Protein AF-E9S919-F1 (afdb_monomer)

Sequence (681 aa):
MNRKIIAFTAALVCLLSACGSIDKSAERAERSVGTQVNSEKSAFGDEQIKNMNSIAKTAYNSVMCYFADSEENGILPEQIFADGMLGGLNKPEGLKLGEDRQYSIYGEAQINTDLTAVGCGEVTVYVGRLTDRDVFVQVRDDNGCIGQYPSPITAEDEKNVVWTEYLVSDEGKADEVNTAAKDAYMAMDMIRENCELNGELDKLDSFFPKARAEGGFKIADGADAVGDKLLTEVLADLPDAEVYMGYFTDDGEEMPFIQVRGKYGLIGQYPDNIQANDSAEWTKFRPFDVQNAPEVGLDDLNEAAKKAFNMTADLLFDNETQGIPFNECFESGAFGVLNTADGLPIAFGGSHENEFERIVNRELARYFDGALTVYVGRIDDEDFFVQVRDEKSGLIGQYPAKATEAQASEVKWTEFFEFESEPANFDLKSLNSIAWTAYNSAAEYIADMECENGTDMITTVTGGGFPQAYSAEGLTVSRRASAEKGDKLINEELKWNYEGVIVHVDIDTAGELTVSAENPDGRVVGYYPVRSQSSQSAYESDALAALKKKISNLKTLNGEAKTAYNAVAEFLAEKEAEGTPIEECFESGIFGALNTADGLLIDPDAAYDKEGEKRVNEYMSSYGVDVTRRVYVGYLGGYDFFVQVRDDESGLIGQYPSAETEWWQASDVKWTEFHESEPEK

Solvent-accessible surface area (backbone atoms only — not comparable to full-atom values): 38666 Å² total; per-residue (Å²): 139,85,87,89,88,82,78,89,82,75,87,84,73,88,86,81,88,86,89,84,90,86,86,84,90,82,86,89,77,93,76,90,80,82,83,90,87,80,99,76,80,74,86,72,54,66,67,56,35,51,50,30,19,53,50,8,42,52,44,39,53,41,51,52,51,47,42,54,58,33,42,79,71,74,42,51,67,58,52,40,62,74,72,46,54,46,61,47,26,64,39,93,84,28,30,80,38,45,96,92,65,88,60,95,41,69,52,51,39,50,32,41,50,57,42,46,73,74,67,50,67,64,32,32,34,30,48,47,75,76,54,83,88,43,65,34,19,38,26,31,41,91,86,69,54,61,7,21,20,87,55,61,53,49,79,81,46,61,86,73,64,49,91,90,53,88,66,69,51,74,67,57,55,15,51,56,24,27,52,48,7,43,54,44,38,51,59,49,47,56,52,46,51,54,22,52,79,69,74,38,56,91,48,52,64,70,28,28,60,51,28,54,36,97,86,27,36,48,39,70,73,61,58,90,40,68,45,36,34,48,45,36,61,75,38,53,93,42,45,74,20,31,34,33,50,49,72,46,75,46,100,84,44,82,41,75,34,26,36,21,30,37,85,85,66,35,35,6,28,22,88,30,71,60,70,27,31,86,82,59,55,87,98,52,89,66,80,72,53,68,92,65,39,54,76,68,54,63,67,59,26,26,51,52,8,42,56,50,38,52,55,50,49,52,53,49,50,57,36,43,78,71,71,44,53,75,65,48,42,75,70,71,47,67,53,52,50,26,60,38,94,80,25,35,72,39,40,82,75,61,87,52,95,48,68,57,55,38,49,53,27,56,58,47,44,73,76,48,80,36,40,34,31,34,32,49,46,67,73,57,90,87,45,66,36,19,36,21,33,31,73,79,76,64,49,52,12,22,20,74,42,62,67,51,86,91,44,36,85,74,56,48,90,93,50,89,56,85,60,86,75,71,79,52,82,65,54,58,68,55,21,25,51,50,6,40,53,39,40,51,34,42,50,49,44,37,51,50,39,33,73,76,70,68,38,53,63,68,56,34,53,78,68,57,36,23,68,38,18,57,37,96,81,26,30,64,23,34,83,83,59,89,57,55,70,33,32,28,49,32,27,69,77,35,23,72,86,43,40,44,30,28,31,33,46,47,68,47,97,90,71,46,78,36,18,33,20,24,31,73,83,68,79,46,69,11,40,19,72,76,69,81,93,80,82,84,85,88,89,67,57,72,66,56,53,50,46,52,53,51,41,52,52,41,53,52,26,28,52,51,7,43,53,44,37,50,39,50,50,54,50,46,54,53,37,42,75,72,71,42,53,58,61,55,46,69,72,72,50,37,35,50,47,26,63,39,97,79,26,32,69,34,47,85,86,62,86,58,93,34,67,47,45,34,48,34,34,55,52,42,42,75,72,68,55,59,66,62,30,27,36,32,46,49,80,74,56,82,92,45,61,39,18,34,22,32,37,73,87,80,70,48,50,13,44,18,76,60,53,79,85,56,89,74,60,52,84,74,61,48,89,95,55,90,63,78,55,81,80,88,128

Mean predicted aligned error: 21.14 Å

Radius of gyration: 33.37 Å; Cα contacts (8 Å, |Δi|>4): 1097; chains: 1; bounding box: 93×67×76 Å

Structure (mmCIF, N/CA/C/O backbone):
data_AF-E9S919-F1
#
_entry.id   AF-E9S919-F1
#
loop_
_atom_site.group_PDB
_atom_site.id
_atom_site.type_symbol
_atom_site.label_atom_id
_atom_site.label_alt_id
_atom_site.label_comp_id
_atom_site.label_asym_id
_atom_site.label_entity_id
_atom_site.label_seq_id
_atom_site.pdbx_PDB_ins_code
_atom_site.Cartn_x
_atom_site.Cartn_y
_atom_site.Cartn_z
_atom_site.occupancy
_atom_site.B_iso_or_equiv
_atom_site.auth_seq_id
_atom_site.auth_comp_id
_atom_site.auth_asym_id
_atom_site.auth_atom_id
_atom_site.pdbx_PDB_model_num
ATOM 1 N N . MET A 1 1 ? 10.321 45.499 -3.579 1.00 32.25 1 MET A N 1
ATOM 2 C CA . MET A 1 1 ? 10.989 44.193 -3.430 1.00 32.25 1 MET A CA 1
ATOM 3 C C . MET A 1 1 ? 10.082 43.341 -2.536 1.00 32.25 1 MET A C 1
ATOM 5 O O . MET A 1 1 ? 10.353 43.255 -1.357 1.00 32.25 1 MET A O 1
ATOM 9 N N . ASN A 1 2 ? 8.859 42.906 -2.858 1.00 29.38 2 ASN A N 1
ATOM 10 C CA . ASN A 1 2 ? 8.026 42.590 -4.036 1.00 29.38 2 ASN A CA 1
ATOM 11 C C . ASN A 1 2 ? 8.283 41.273 -4.792 1.00 29.38 2 ASN A C 1
ATOM 13 O O . ASN A 1 2 ? 9.256 41.177 -5.530 1.00 29.38 2 ASN A O 1
ATOM 17 N N . ARG A 1 3 ? 7.253 40.404 -4.686 1.00 24.80 3 ARG A N 1
ATOM 18 C CA . ARG A 1 3 ? 6.830 39.262 -5.525 1.00 24.80 3 ARG A CA 1
ATOM 19 C C . ARG A 1 3 ? 7.511 37.902 -5.310 1.00 24.80 3 ARG A C 1
ATOM 21 O O . ARG A 1 3 ? 8.216 37.461 -6.201 1.00 24.80 3 ARG A O 1
ATOM 28 N N . LYS A 1 4 ? 7.207 37.218 -4.192 1.00 28.45 4 LYS A N 1
ATOM 29 C CA . LYS A 1 4 ? 7.147 35.731 -4.093 1.00 28.45 4 LYS A CA 1
ATOM 30 C C . LYS A 1 4 ? 6.152 35.187 -3.030 1.00 28.45 4 LYS A C 1
ATOM 32 O O . LYS A 1 4 ? 6.210 34.016 -2.700 1.00 28.45 4 LYS A O 1
ATOM 37 N N . ILE A 1 5 ? 5.219 36.002 -2.513 1.00 32.59 5 ILE A N 1
ATOM 38 C CA . ILE A 1 5 ? 4.238 35.595 -1.467 1.00 32.59 5 ILE A CA 1
ATOM 39 C C . ILE A 1 5 ? 2.790 35.511 -2.013 1.00 32.59 5 ILE A C 1
ATOM 41 O O . ILE A 1 5 ? 1.824 35.441 -1.273 1.00 32.59 5 ILE A O 1
ATOM 45 N N . ILE A 1 6 ? 2.590 35.493 -3.333 1.00 31.50 6 ILE A N 1
ATOM 46 C CA . ILE A 1 6 ? 1.243 35.379 -3.922 1.00 31.50 6 ILE A CA 1
ATOM 47 C C . ILE A 1 6 ? 1.285 34.293 -4.993 1.00 31.50 6 ILE A C 1
ATOM 49 O O . ILE A 1 6 ? 1.554 34.590 -6.151 1.00 31.50 6 ILE A O 1
ATOM 53 N N . ALA A 1 7 ? 1.097 33.040 -4.579 1.00 27.33 7 ALA A N 1
ATOM 54 C CA . ALA A 1 7 ? 0.751 31.940 -5.487 1.00 27.33 7 ALA A CA 1
ATOM 55 C C . ALA A 1 7 ? 0.038 30.763 -4.791 1.00 27.33 7 ALA A C 1
ATOM 57 O O . ALA A 1 7 ? -0.639 30.014 -5.476 1.00 27.33 7 ALA A O 1
ATOM 58 N N . PHE A 1 8 ? 0.091 30.628 -3.457 1.00 29.23 8 PHE A N 1
ATOM 59 C CA . PHE A 1 8 ? -0.558 29.501 -2.759 1.00 29.23 8 PHE A CA 1
ATOM 60 C C . PHE A 1 8 ? -1.831 29.854 -1.965 1.00 29.23 8 PHE A C 1
ATOM 62 O O . PHE A 1 8 ? -2.433 28.989 -1.347 1.00 29.23 8 PHE A O 1
ATOM 69 N N . THR A 1 9 ? -2.293 31.110 -2.000 1.00 30.34 9 THR A N 1
ATOM 70 C CA . THR A 1 9 ? -3.477 31.572 -1.232 1.00 30.34 9 THR A CA 1
ATOM 71 C C . THR A 1 9 ? -4.651 32.007 -2.125 1.00 30.34 9 THR A C 1
ATOM 73 O O . THR A 1 9 ? -5.621 32.575 -1.639 1.00 30.34 9 THR A O 1
ATOM 76 N N . ALA A 1 10 ? -4.589 31.762 -3.440 1.00 27.12 10 ALA A N 1
ATOM 77 C CA . ALA A 1 10 ? -5.592 32.245 -4.400 1.00 27.12 10 ALA A CA 1
ATOM 78 C C . ALA A 1 10 ? -6.551 31.166 -4.949 1.00 27.12 10 ALA A C 1
ATOM 80 O O . ALA A 1 10 ? -7.430 31.510 -5.731 1.00 27.12 10 ALA A O 1
ATOM 81 N N . ALA A 1 11 ? -6.443 29.902 -4.523 1.00 28.56 11 ALA A N 1
ATOM 82 C CA . ALA A 1 11 ? -7.328 28.826 -4.995 1.00 28.56 11 ALA A CA 1
ATOM 83 C C . ALA A 1 11 ? -8.513 28.499 -4.057 1.00 28.56 11 ALA A C 1
ATOM 85 O O . ALA A 1 11 ? -9.338 27.671 -4.412 1.00 28.56 11 ALA A O 1
ATOM 86 N N . LEU A 1 12 ? -8.658 29.163 -2.898 1.00 28.41 12 LEU A N 1
ATOM 87 C CA . LEU A 1 12 ? -9.675 28.789 -1.892 1.00 28.41 12 LEU A CA 1
ATOM 88 C C . LEU A 1 12 ? -10.712 29.885 -1.547 1.00 28.41 12 LEU A C 1
ATOM 90 O O . LEU A 1 12 ? -11.371 29.796 -0.517 1.00 28.41 12 LEU A O 1
ATOM 94 N N . VAL A 1 13 ? -10.871 30.948 -2.357 1.00 29.19 13 VAL A N 1
ATOM 95 C CA . VAL A 1 13 ? -11.795 32.072 -2.024 1.00 29.19 13 VAL A CA 1
ATOM 96 C C . VAL A 1 13 ? -12.738 32.517 -3.166 1.00 29.19 13 VAL A C 1
ATOM 98 O O . VAL A 1 13 ? -13.540 33.425 -2.976 1.00 29.19 13 VAL A O 1
ATOM 101 N N . CYS A 1 14 ? -12.776 31.860 -4.330 1.00 26.14 14 CYS A N 1
ATOM 102 C CA . CYS A 1 14 ? -13.616 32.320 -5.458 1.00 26.14 14 CYS A CA 1
ATOM 103 C C . CYS A 1 14 ? -14.833 31.447 -5.804 1.00 26.14 14 CYS A C 1
ATOM 105 O O . CYS A 1 14 ? -15.176 31.340 -6.976 1.00 26.14 14 CYS A O 1
ATOM 107 N N . LEU A 1 15 ? -15.551 30.895 -4.819 1.00 26.11 15 LEU A N 1
ATOM 108 C CA . LEU A 1 15 ? -16.846 30.248 -5.097 1.00 26.11 15 LEU A CA 1
ATOM 109 C C . LEU A 1 15 ? -17.921 30.470 -4.026 1.00 26.11 15 LEU A C 1
ATOM 111 O O . LEU A 1 15 ? -18.706 29.584 -3.733 1.00 26.11 15 LEU A O 1
ATOM 115 N N . LEU A 1 16 ? -18.026 31.686 -3.480 1.00 26.91 16 LEU A N 1
ATOM 116 C CA . LEU A 1 16 ? -19.248 32.135 -2.801 1.00 26.91 16 LEU A CA 1
ATOM 117 C C . LEU A 1 16 ? -19.462 33.636 -3.017 1.00 26.91 16 LEU A C 1
ATOM 119 O O . LEU A 1 16 ? -18.901 34.453 -2.293 1.00 26.91 16 LEU A O 1
ATOM 123 N N . SER A 1 17 ? -20.273 34.001 -4.017 1.00 27.11 17 SER A N 1
ATOM 124 C CA . SER A 1 17 ? -21.433 34.911 -3.890 1.00 27.11 17 SER A CA 1
ATOM 125 C C . SER A 1 17 ? -21.873 35.501 -5.240 1.00 27.11 17 SER A C 1
ATOM 127 O O . SER A 1 17 ? -21.322 36.478 -5.737 1.00 27.11 17 SER A O 1
ATOM 129 N N . ALA A 1 18 ? -22.974 34.973 -5.780 1.00 24.98 18 ALA A N 1
ATOM 130 C CA . ALA A 1 18 ? -23.886 35.734 -6.630 1.00 24.98 18 ALA A CA 1
ATOM 131 C C . ALA A 1 18 ? -25.310 35.523 -6.105 1.00 24.98 18 ALA A C 1
ATOM 133 O O . ALA A 1 18 ? -25.942 34.490 -6.301 1.00 24.98 18 ALA A O 1
ATOM 134 N N . CYS A 1 19 ? -25.768 36.519 -5.354 1.00 25.59 19 CYS A N 1
ATOM 135 C CA . CYS A 1 19 ? -27.084 36.597 -4.743 1.00 25.59 19 CYS A CA 1
ATOM 136 C C . CYS A 1 19 ? -28.110 37.069 -5.789 1.00 25.59 19 CYS A C 1
ATOM 138 O O . CYS A 1 19 ? -27.859 38.046 -6.496 1.00 25.59 19 CYS A O 1
ATOM 140 N N . GLY A 1 20 ? -29.279 36.430 -5.845 1.00 23.73 20 GLY A N 1
ATOM 141 C CA . GLY A 1 20 ? -30.422 36.862 -6.652 1.00 23.73 20 GLY A CA 1
ATOM 142 C C . GLY A 1 20 ? -31.738 36.482 -5.980 1.00 23.73 20 GLY A C 1
ATOM 143 O O . GLY A 1 20 ? -32.205 35.356 -6.094 1.00 23.73 20 GLY A O 1
ATOM 144 N N . SER A 1 21 ? -32.307 37.433 -5.247 1.00 27.05 21 SER A N 1
ATOM 145 C CA . SER A 1 21 ? -33.544 37.352 -4.471 1.00 27.05 21 SER A CA 1
ATOM 146 C C . SER A 1 21 ? -34.815 37.340 -5.328 1.00 27.05 21 SER A C 1
ATOM 148 O O . SER A 1 21 ? -34.917 38.111 -6.279 1.00 27.05 21 SER A O 1
ATOM 150 N N . ILE A 1 22 ? -35.843 36.588 -4.905 1.00 25.11 22 ILE A N 1
ATOM 151 C CA . ILE A 1 22 ? -37.257 36.958 -5.100 1.00 25.11 22 ILE A CA 1
ATOM 152 C C . ILE A 1 22 ? -38.041 36.661 -3.815 1.00 25.11 22 ILE A C 1
ATOM 154 O O . ILE A 1 22 ? -37.924 35.608 -3.199 1.00 25.11 22 ILE A O 1
ATOM 158 N N . ASP A 1 23 ? -38.821 37.663 -3.435 1.00 25.98 23 ASP A N 1
ATOM 159 C CA . ASP A 1 23 ? -39.594 37.835 -2.214 1.00 25.98 23 ASP A CA 1
ATOM 160 C C . ASP A 1 23 ? -41.090 37.519 -2.463 1.00 25.98 23 ASP A C 1
ATOM 162 O O . ASP A 1 23 ? -41.551 37.599 -3.604 1.00 25.98 23 ASP A O 1
ATOM 166 N N . LYS A 1 24 ? -41.840 37.312 -1.365 1.00 26.53 24 LYS A N 1
ATOM 167 C CA . LYS A 1 24 ? -43.320 37.370 -1.192 1.00 26.53 24 LYS A CA 1
ATOM 168 C C . LYS A 1 24 ? -44.194 36.097 -1.267 1.00 26.53 24 LYS A C 1
ATOM 170 O O . LYS A 1 24 ? -44.743 35.734 -2.298 1.00 26.53 24 LYS A O 1
ATOM 175 N N . SER A 1 25 ? -44.479 35.586 -0.061 1.00 28.11 25 SER A N 1
ATOM 176 C CA . SER A 1 25 ? -45.793 35.549 0.635 1.00 28.11 25 SER A CA 1
ATOM 177 C C . SER A 1 25 ? -47.041 34.901 -0.002 1.00 28.11 25 SER A C 1
ATOM 179 O O . SER A 1 25 ? -47.592 35.446 -0.955 1.00 28.11 25 SER A O 1
ATOM 181 N N . ALA A 1 26 ? -47.613 33.911 0.707 1.00 25.41 26 ALA A N 1
ATOM 182 C CA . ALA A 1 26 ? -49.053 33.773 1.033 1.00 25.41 26 ALA A CA 1
ATOM 183 C C . ALA A 1 26 ? -49.247 32.648 2.085 1.00 25.41 26 ALA A C 1
ATOM 185 O O . ALA A 1 26 ? -48.980 31.486 1.816 1.00 25.41 26 ALA A O 1
ATOM 186 N N . GLU A 1 27 ? -49.406 32.974 3.369 1.00 26.36 27 GLU A N 1
ATOM 187 C CA . GLU A 1 27 ? -50.672 32.951 4.132 1.00 26.36 27 GLU A CA 1
ATOM 188 C C . GLU A 1 27 ? -51.475 31.621 4.141 1.00 26.36 27 GLU A C 1
ATOM 190 O O . GLU A 1 27 ? -52.153 31.273 3.181 1.00 26.36 27 GLU A O 1
ATOM 195 N N . ARG A 1 28 ? -51.549 31.039 5.355 1.00 24.19 28 ARG A N 1
ATOM 196 C CA . ARG A 1 28 ? -52.762 30.504 6.017 1.00 24.19 28 ARG A CA 1
ATOM 197 C C . ARG A 1 28 ? -53.238 29.079 5.667 1.00 24.19 28 ARG A C 1
ATOM 199 O O . ARG A 1 28 ? -53.935 28.867 4.686 1.00 24.19 28 ARG A O 1
ATOM 206 N N . ALA A 1 29 ? -53.081 28.155 6.620 1.00 23.14 29 ALA A N 1
ATOM 207 C CA . ALA A 1 29 ? -54.193 27.728 7.484 1.00 23.14 29 ALA A CA 1
ATOM 208 C C . ALA A 1 29 ? -53.730 26.702 8.532 1.00 23.14 29 ALA A C 1
ATOM 210 O O . ALA A 1 29 ? -53.277 25.608 8.211 1.00 23.14 29 ALA A O 1
ATOM 211 N N . GLU A 1 30 ? -53.919 27.068 9.797 1.00 28.75 30 GLU A N 1
ATOM 212 C CA . GLU A 1 30 ? -53.966 26.160 10.936 1.00 28.75 30 GLU A CA 1
ATOM 213 C C . GLU A 1 30 ? -54.929 24.996 10.663 1.00 28.75 30 GLU A C 1
ATOM 215 O O . GLU A 1 30 ? -56.085 25.214 10.290 1.00 28.75 30 GLU A O 1
ATOM 220 N N . ARG A 1 31 ? -54.496 23.769 10.957 1.00 24.72 31 ARG A N 1
ATOM 221 C CA . ARG A 1 31 ? -55.388 22.739 11.493 1.00 24.72 31 ARG A CA 1
ATOM 222 C C . ARG A 1 31 ? -54.615 21.825 12.426 1.00 24.72 31 ARG A C 1
ATOM 224 O O . ARG A 1 31 ? -53.839 20.972 12.017 1.00 24.72 31 ARG A O 1
ATOM 231 N N . SER A 1 32 ? -54.883 22.046 13.703 1.00 27.33 32 SER A N 1
ATOM 232 C CA . SER A 1 32 ? -54.710 21.083 14.770 1.00 27.33 32 SER A CA 1
ATOM 233 C C . SER A 1 32 ? -55.367 19.749 14.409 1.00 27.33 32 SER A C 1
ATOM 235 O O . SER A 1 32 ? -56.572 19.679 14.174 1.00 27.33 32 SER A O 1
ATOM 237 N N . VAL A 1 33 ? -54.584 18.678 14.460 1.00 27.00 33 VAL A N 1
ATOM 238 C CA . VAL A 1 33 ? -55.065 17.370 14.905 1.00 27.00 33 VAL A CA 1
ATOM 239 C C . VAL A 1 33 ? -54.009 16.846 15.862 1.00 27.00 33 VAL A C 1
ATOM 241 O O . VAL A 1 33 ? -53.010 16.260 15.467 1.00 27.00 33 VAL A O 1
ATOM 244 N N . GLY A 1 34 ? -54.210 17.135 17.142 1.00 24.28 34 GLY A N 1
ATOM 245 C CA . GLY A 1 34 ? -53.628 16.297 18.170 1.00 24.28 34 GLY A CA 1
ATOM 246 C C . GLY A 1 34 ? -54.418 14.995 18.278 1.00 24.28 34 GLY A C 1
ATOM 247 O O . GLY A 1 34 ? -55.614 14.962 17.972 1.00 24.28 34 GLY A O 1
ATOM 248 N N . THR A 1 35 ? -53.758 14.020 18.899 1.00 25.91 35 THR A N 1
ATOM 249 C CA . THR A 1 35 ? -54.310 12.908 19.696 1.00 25.91 35 THR A CA 1
ATOM 250 C C . THR A 1 35 ? -54.256 11.513 19.056 1.00 25.91 35 THR A C 1
ATOM 252 O O . THR A 1 35 ? -55.115 11.150 18.265 1.00 25.91 35 THR A O 1
ATOM 255 N N . GLN A 1 36 ? -53.300 10.736 19.591 1.00 28.59 36 GLN A N 1
ATOM 256 C CA . GLN A 1 36 ? -53.339 9.302 19.930 1.00 28.59 36 GLN A CA 1
ATOM 257 C C . GLN A 1 36 ? -53.347 8.229 18.834 1.00 28.59 36 GLN A C 1
A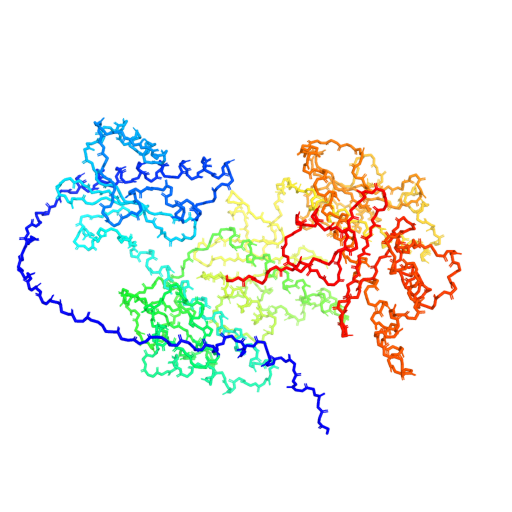TOM 259 O O . GLN A 1 36 ? -53.986 8.387 17.803 1.00 28.59 36 GLN A O 1
ATOM 264 N N . VAL A 1 37 ? -52.712 7.103 19.227 1.00 27.28 37 VAL A N 1
ATOM 265 C CA . VAL A 1 37 ? -52.713 5.700 18.732 1.00 27.28 37 VAL A CA 1
ATOM 266 C C . VAL A 1 37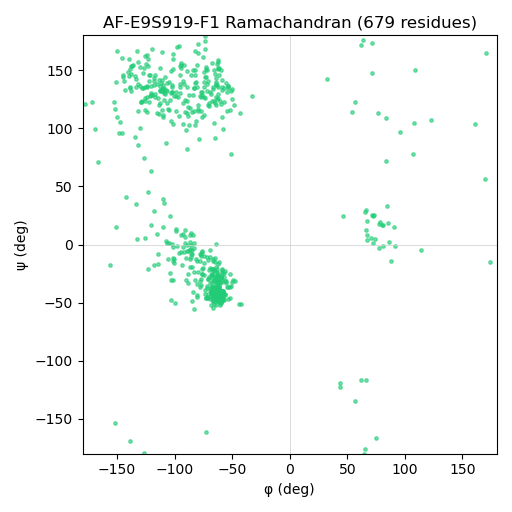 ? -51.253 5.326 18.386 1.00 27.28 37 VAL A C 1
ATOM 268 O O . VAL A 1 37 ? -50.711 5.865 17.437 1.00 27.28 37 VAL A O 1
ATOM 271 N N . ASN A 1 38 ? -50.487 4.499 19.113 1.00 31.91 38 ASN A N 1
ATOM 272 C CA . ASN A 1 38 ? -50.796 3.485 20.123 1.00 31.91 38 ASN A CA 1
ATOM 273 C C . ASN A 1 38 ? -49.638 3.297 21.121 1.00 31.91 38 ASN A C 1
ATOM 275 O 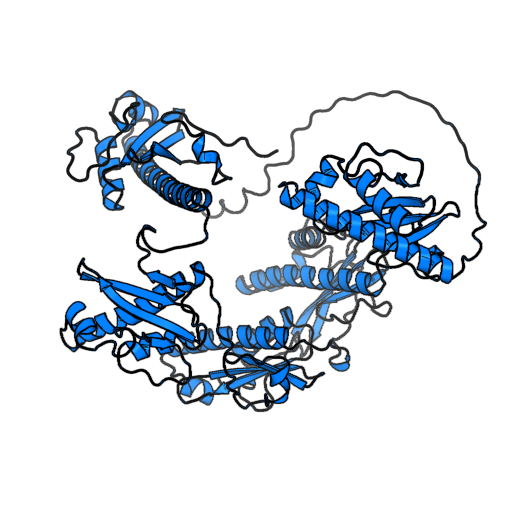O . ASN A 1 38 ? -48.539 2.890 20.753 1.00 31.91 38 ASN A O 1
ATOM 279 N N . SER A 1 39 ? -49.936 3.490 22.404 1.00 33.81 39 SER A N 1
ATOM 280 C CA . SER A 1 39 ? -49.239 2.851 23.518 1.00 33.81 39 SER A CA 1
ATOM 281 C C . SER A 1 39 ? -49.936 1.520 23.807 1.00 33.81 39 SER A C 1
ATOM 283 O O . SER A 1 39 ? -50.810 1.467 24.662 1.00 33.81 39 SER A O 1
ATOM 285 N N . GLU A 1 40 ? -49.609 0.480 23.046 1.00 36.66 40 GLU A N 1
ATOM 286 C CA . GLU A 1 40 ? -49.966 -0.920 23.324 1.00 36.66 40 GLU A CA 1
ATOM 287 C C . GLU A 1 40 ? -49.108 -1.806 22.398 1.00 36.66 40 GLU A C 1
ATOM 289 O O . GLU A 1 40 ? -49.581 -2.347 21.406 1.00 36.66 40 GLU A O 1
ATOM 294 N N . LYS A 1 41 ? -47.797 -1.900 22.665 1.00 43.09 41 LYS A N 1
ATOM 295 C CA . LYS A 1 41 ? -46.956 -2.958 22.084 1.00 43.09 41 LYS A CA 1
ATOM 296 C C . LYS A 1 41 ? -46.760 -4.025 23.152 1.00 43.09 41 LYS A C 1
ATOM 298 O O . LYS A 1 41 ? -46.035 -3.823 24.126 1.00 43.09 41 LYS A O 1
ATOM 303 N N . SER A 1 42 ? -47.485 -5.131 23.000 1.00 40.25 42 SER A N 1
ATOM 304 C CA . SER A 1 42 ? -47.151 -6.393 23.653 1.00 40.25 42 SER A CA 1
ATOM 305 C C . SER A 1 42 ? -45.703 -6.738 23.319 1.00 40.25 42 SER A C 1
ATOM 307 O O . SER A 1 42 ? -45.329 -6.618 22.158 1.00 40.25 42 SER A O 1
ATOM 309 N N . ALA A 1 43 ? -44.910 -7.160 24.305 1.00 50.84 43 ALA A N 1
ATOM 310 C CA . ALA A 1 43 ? -43.605 -7.756 24.039 1.00 50.84 43 ALA A CA 1
ATOM 311 C C . ALA A 1 43 ? -43.806 -8.923 23.060 1.00 50.84 43 ALA A C 1
ATOM 313 O O . ALA A 1 43 ? -44.535 -9.868 23.382 1.00 50.84 43 ALA A O 1
ATOM 314 N N . PHE A 1 44 ? -43.260 -8.809 21.852 1.00 62.66 44 PHE A N 1
ATOM 315 C CA . PHE A 1 44 ? -43.319 -9.884 20.874 1.00 62.66 44 PHE A CA 1
ATOM 316 C C . PHE A 1 44 ? -42.360 -10.995 21.317 1.00 62.66 44 PHE A C 1
ATOM 318 O O . PHE A 1 44 ? -41.407 -10.760 22.058 1.00 62.66 44 PHE A O 1
ATOM 325 N N . GLY A 1 45 ? -42.653 -12.243 20.954 1.00 70.44 45 GLY A N 1
ATOM 326 C CA . GLY A 1 45 ? -41.798 -13.362 21.351 1.00 70.44 45 GLY A CA 1
ATOM 327 C C . GLY A 1 45 ? -40.487 -13.365 20.562 1.00 70.44 45 GLY A C 1
ATOM 328 O O . GLY A 1 45 ? -40.507 -13.108 19.361 1.00 70.44 45 GLY A O 1
ATOM 329 N N . ASP A 1 46 ? -39.376 -13.750 21.198 1.00 78.94 46 ASP A N 1
ATOM 330 C CA . ASP A 1 46 ? -38.052 -13.919 20.565 1.00 78.94 46 ASP A CA 1
ATOM 331 C C . ASP A 1 46 ? -38.098 -14.719 19.250 1.00 78.94 46 ASP A C 1
ATOM 333 O O . ASP A 1 46 ? -37.302 -14.507 18.338 1.00 78.94 46 ASP A O 1
ATOM 337 N N . GLU A 1 47 ? -39.033 -15.665 19.149 1.00 83.44 47 GLU A N 1
ATOM 338 C CA . GLU A 1 47 ? -39.254 -16.493 17.963 1.00 83.44 47 GLU A CA 1
ATOM 339 C C . GLU A 1 47 ? -39.783 -15.682 16.768 1.00 83.44 47 GLU A C 1
ATOM 341 O O . GLU A 1 47 ? -39.358 -15.907 15.635 1.00 83.44 47 GLU A O 1
ATOM 346 N N . GLN A 1 48 ? -40.642 -14.689 17.013 1.00 85.62 48 GLN A N 1
ATOM 347 C CA . GLN A 1 48 ? -41.181 -13.811 15.975 1.00 85.62 48 GLN A CA 1
ATOM 348 C C . GLN A 1 48 ? -40.105 -12.859 15.442 1.00 85.62 48 GLN A C 1
ATOM 350 O O . GLN A 1 48 ? -39.965 -12.726 14.230 1.00 85.62 48 GLN A O 1
ATOM 355 N N . ILE A 1 49 ? -39.284 -12.277 16.321 1.00 85.38 49 ILE A N 1
ATOM 356 C CA . ILE A 1 49 ? -38.170 -11.398 15.926 1.00 85.38 49 ILE A CA 1
ATOM 357 C C . ILE A 1 49 ? -37.120 -12.174 15.118 1.00 85.38 49 ILE A C 1
ATOM 359 O O . ILE A 1 49 ? -36.685 -11.723 14.058 1.00 85.38 49 ILE A O 1
ATOM 363 N N . LYS A 1 50 ? -36.760 -13.390 15.554 1.00 86.19 50 LYS A N 1
ATOM 364 C CA . LYS A 1 50 ? -35.861 -14.276 14.792 1.00 86.19 50 LYS A CA 1
ATOM 365 C C . LYS A 1 50 ? -36.402 -14.583 13.400 1.00 86.19 50 LYS A C 1
ATOM 367 O O . LYS A 1 50 ? -35.645 -14.537 12.430 1.00 86.19 50 LYS A O 1
ATOM 372 N N . ASN A 1 51 ? -37.699 -14.867 13.299 1.00 89.38 51 ASN A N 1
ATOM 373 C CA . ASN A 1 51 ? -38.349 -15.087 12.015 1.00 89.38 51 ASN A CA 1
ATOM 374 C C . ASN A 1 51 ? -38.267 -13.834 11.127 1.00 89.38 51 ASN A C 1
ATOM 376 O O . ASN A 1 51 ? -37.877 -13.931 9.966 1.00 89.38 51 ASN A O 1
ATOM 380 N N . MET A 1 52 ? -38.536 -12.650 11.682 1.00 91.81 52 MET A N 1
ATOM 381 C CA . MET A 1 52 ? -38.453 -11.391 10.938 1.00 91.81 52 MET A CA 1
ATOM 382 C C . MET A 1 52 ? -37.034 -11.071 10.454 1.00 91.81 52 MET A C 1
ATOM 384 O O . MET A 1 52 ? -36.868 -10.669 9.304 1.00 91.81 52 MET A O 1
ATOM 388 N N . ASN A 1 53 ? -36.000 -11.303 11.264 1.00 89.12 53 ASN A N 1
ATOM 389 C CA . ASN A 1 53 ? -34.608 -11.146 10.824 1.00 89.12 53 ASN A CA 1
ATOM 390 C C . ASN A 1 53 ? -34.236 -12.127 9.705 1.00 89.12 53 ASN A C 1
ATOM 392 O O . ASN A 1 53 ? -33.527 -11.763 8.770 1.00 89.12 53 ASN A O 1
ATOM 396 N N . SER A 1 54 ? -34.734 -13.365 9.763 1.00 89.38 54 SER A N 1
ATOM 397 C CA . SER A 1 54 ? -34.533 -14.345 8.689 1.00 89.38 54 SER A CA 1
ATOM 398 C C . SER A 1 54 ? -35.181 -13.892 7.375 1.00 89.38 54 SER A C 1
ATOM 400 O O . SER A 1 54 ? -34.605 -14.069 6.298 1.00 89.38 54 SER A O 1
ATOM 402 N N . ILE A 1 55 ? -36.363 -13.277 7.453 1.00 89.88 55 ILE A N 1
ATOM 403 C CA . ILE A 1 55 ? -37.049 -12.694 6.295 1.00 89.88 55 ILE A CA 1
ATOM 404 C C . ILE A 1 55 ? -36.253 -11.494 5.757 1.00 89.88 55 ILE A C 1
ATOM 406 O O . ILE A 1 55 ? -36.012 -11.419 4.554 1.00 89.88 55 ILE A O 1
ATOM 410 N N . ALA A 1 56 ? -35.768 -10.605 6.632 1.00 89.81 56 ALA A N 1
ATOM 411 C CA . ALA A 1 56 ? -34.931 -9.467 6.244 1.00 89.81 56 ALA A CA 1
ATOM 412 C C . ALA A 1 56 ? -33.626 -9.897 5.562 1.00 89.81 56 ALA A C 1
ATOM 414 O O . ALA A 1 56 ? -33.259 -9.330 4.537 1.00 89.81 56 ALA A O 1
ATOM 415 N N . LYS A 1 57 ? -32.974 -10.956 6.057 1.00 89.06 57 LYS A N 1
ATOM 416 C CA . LYS A 1 57 ? -31.798 -11.559 5.415 1.00 89.06 57 LYS A CA 1
ATOM 417 C C . LYS A 1 57 ? -32.102 -12.093 4.016 1.00 89.06 57 LYS A C 1
ATOM 419 O O . LYS A 1 57 ? -31.303 -11.921 3.102 1.00 89.06 57 LYS A O 1
ATOM 424 N N . THR A 1 58 ? -33.253 -12.742 3.848 1.00 84.50 58 THR A N 1
ATOM 425 C CA . THR A 1 58 ? -33.677 -13.261 2.539 1.00 84.50 58 THR A CA 1
ATOM 426 C C . THR A 1 58 ? -33.881 -12.112 1.555 1.00 84.50 58 THR A C 1
ATOM 428 O O . THR A 1 58 ? -33.311 -12.137 0.471 1.00 84.50 58 THR A O 1
ATOM 431 N N . ALA A 1 59 ? -34.606 -11.067 1.966 1.00 86.06 59 ALA A N 1
ATOM 432 C CA . ALA A 1 59 ? -34.810 -9.874 1.150 1.00 86.06 59 ALA A CA 1
ATOM 433 C C . ALA A 1 59 ? -33.492 -9.147 0.823 1.00 86.06 59 ALA A C 1
ATOM 435 O O . ALA A 1 59 ? -33.304 -8.716 -0.310 1.00 86.06 59 ALA A O 1
ATOM 436 N N . TYR A 1 60 ? -32.564 -9.054 1.780 1.00 89.12 60 TYR A N 1
ATOM 437 C CA . TYR A 1 60 ? -31.228 -8.499 1.558 1.00 89.12 60 TYR A CA 1
ATOM 438 C C . TYR A 1 60 ? -30.456 -9.266 0.483 1.00 89.12 60 TYR A C 1
ATOM 440 O O . TYR A 1 60 ? -29.948 -8.655 -0.451 1.00 89.12 60 TYR A O 1
ATOM 448 N N . ASN A 1 61 ? -30.414 -10.599 0.558 1.00 77.31 61 ASN A N 1
ATOM 449 C CA . ASN A 1 61 ? -29.731 -11.407 -0.454 1.00 77.31 61 ASN A CA 1
ATOM 450 C C . ASN A 1 61 ? -30.316 -11.172 -1.857 1.00 77.31 61 ASN A C 1
ATOM 452 O O . ASN A 1 61 ? -29.562 -11.050 -2.817 1.00 77.31 61 ASN A O 1
ATOM 456 N N . SER A 1 62 ? -31.640 -11.041 -1.972 1.00 80.38 62 SER A N 1
ATOM 457 C CA . SER A 1 62 ? -32.304 -10.708 -3.238 1.00 80.38 62 SER A CA 1
ATOM 458 C C . SER A 1 62 ? -31.926 -9.322 -3.766 1.00 80.38 62 SER A C 1
ATOM 460 O O . SER A 1 62 ? -31.722 -9.166 -4.968 1.00 80.38 62 SER A O 1
ATOM 462 N N . VAL A 1 63 ? -31.796 -8.320 -2.885 1.00 83.94 63 VAL A N 1
ATOM 463 C CA . VAL A 1 63 ? -31.299 -6.981 -3.255 1.00 83.94 63 VAL A CA 1
ATOM 464 C C . VAL A 1 63 ? -29.864 -7.068 -3.777 1.00 83.94 63 VAL A C 1
ATOM 466 O O . VAL A 1 63 ? -29.567 -6.488 -4.817 1.00 83.94 63 VAL A O 1
ATOM 469 N N . MET A 1 64 ? -28.994 -7.836 -3.115 1.00 82.56 64 MET A N 1
ATOM 470 C CA . MET A 1 64 ? -27.602 -7.999 -3.546 1.00 82.56 64 MET A CA 1
ATOM 471 C C . MET A 1 64 ? -27.483 -8.724 -4.891 1.00 82.56 64 MET A C 1
ATOM 473 O O . MET A 1 64 ? -26.678 -8.320 -5.725 1.00 82.56 64 MET A O 1
ATOM 477 N N . CYS A 1 65 ? -28.310 -9.743 -5.150 1.00 73.38 65 CYS A N 1
ATOM 478 C CA . CYS A 1 65 ? -28.381 -10.372 -6.472 1.00 73.38 65 CYS A CA 1
ATOM 479 C C . CYS A 1 65 ? -28.833 -9.377 -7.548 1.00 73.38 65 CYS A C 1
ATOM 481 O O . CYS A 1 65 ? -28.237 -9.322 -8.616 1.00 73.38 65 CYS A O 1
ATOM 483 N N . TYR A 1 66 ? -29.836 -8.545 -7.252 1.00 80.12 66 TYR A N 1
ATOM 484 C CA . TYR A 1 66 ? -30.274 -7.502 -8.178 1.00 80.12 66 TYR A CA 1
ATOM 485 C C . TYR A 1 66 ? -29.171 -6.471 -8.472 1.00 80.12 66 TYR A C 1
ATOM 487 O O . TYR A 1 66 ? -29.041 -6.025 -9.613 1.00 80.12 66 TYR A O 1
ATOM 495 N N . PHE A 1 67 ? -28.369 -6.098 -7.473 1.00 80.94 67 PHE A N 1
ATOM 496 C CA . PHE A 1 67 ? -27.230 -5.200 -7.673 1.00 80.94 67 PHE A CA 1
ATOM 497 C C . PHE A 1 67 ? -26.151 -5.840 -8.542 1.00 80.94 67 PHE A C 1
ATOM 499 O O . PHE A 1 67 ? -25.720 -5.205 -9.497 1.00 80.94 67 PHE A O 1
ATOM 506 N N . ALA A 1 68 ? -25.792 -7.100 -8.284 1.00 71.94 68 ALA A N 1
ATOM 507 C CA . ALA A 1 68 ? -24.832 -7.832 -9.109 1.00 71.94 68 ALA A CA 1
ATOM 508 C C . ALA A 1 68 ? -25.301 -7.947 -10.573 1.00 71.94 68 ALA A C 1
ATOM 510 O O . ALA A 1 68 ? -24.546 -7.628 -11.489 1.00 71.94 68 ALA A O 1
ATOM 511 N N . ASP A 1 69 ? -26.572 -8.299 -10.800 1.00 71.62 69 ASP A N 1
ATOM 512 C CA . ASP A 1 69 ? -27.165 -8.348 -12.144 1.00 71.62 69 ASP A CA 1
ATOM 513 C C . ASP A 1 69 ? -27.145 -6.967 -12.828 1.00 71.62 69 ASP A C 1
ATOM 515 O O . ASP A 1 69 ? -26.953 -6.855 -14.039 1.00 71.62 69 ASP A O 1
ATOM 519 N N . SER A 1 70 ? -27.373 -5.890 -12.074 1.00 72.75 70 SER A N 1
ATOM 520 C CA . SER A 1 70 ? -27.365 -4.520 -12.604 1.00 72.75 70 SER A CA 1
ATOM 521 C C . SER A 1 70 ? -25.949 -4.054 -12.950 1.00 72.75 70 SER A C 1
ATOM 523 O O . SER A 1 70 ? -25.752 -3.416 -13.986 1.00 72.75 70 SER A O 1
ATOM 525 N N . GLU A 1 71 ? -24.961 -4.441 -12.144 1.00 73.56 71 GLU A N 1
ATOM 526 C CA . GLU A 1 71 ? -23.545 -4.152 -12.363 1.00 73.56 71 GLU A CA 1
ATOM 527 C C . GLU A 1 71 ? -23.010 -4.869 -13.614 1.00 73.56 71 GLU A C 1
ATOM 529 O O . GLU A 1 71 ? -22.312 -4.252 -14.420 1.00 73.56 71 GLU A O 1
ATOM 534 N N . GLU A 1 72 ? -23.436 -6.114 -13.877 1.00 68.69 72 GLU A N 1
ATOM 535 C CA . GLU A 1 72 ? -23.162 -6.810 -15.150 1.00 68.69 72 GLU A CA 1
ATOM 536 C C . GLU A 1 72 ? -23.713 -6.055 -16.375 1.00 68.69 72 GLU A C 1
ATOM 538 O O . GLU A 1 72 ? -23.189 -6.178 -17.485 1.00 68.69 72 GLU A O 1
ATOM 543 N N . ASN A 1 73 ? -24.751 -5.238 -16.175 1.00 67.12 73 ASN A N 1
ATOM 544 C CA . ASN A 1 73 ? -25.342 -4.373 -17.193 1.00 67.12 73 ASN A CA 1
ATOM 545 C C . ASN A 1 73 ? -24.778 -2.936 -17.176 1.00 67.12 73 ASN A C 1
ATOM 547 O O . ASN A 1 73 ? -25.286 -2.075 -17.898 1.00 67.12 73 ASN A O 1
ATOM 551 N N . GLY A 1 74 ? -23.724 -2.677 -16.394 1.00 75.75 74 GLY A N 1
ATOM 552 C CA . GLY A 1 74 ? -23.044 -1.384 -16.304 1.00 75.75 74 GLY A CA 1
ATOM 553 C C . GLY A 1 74 ? -23.773 -0.330 -15.466 1.00 75.75 74 GLY A C 1
ATOM 554 O O . GLY A 1 74 ? -23.482 0.853 -15.621 1.00 75.75 74 GLY A O 1
ATOM 555 N N . ILE A 1 75 ? -24.722 -0.736 -14.617 1.00 75.94 75 ILE A N 1
ATOM 556 C CA . ILE A 1 75 ? -25.470 0.154 -13.722 1.00 75.94 75 ILE A CA 1
ATOM 557 C C . ILE A 1 75 ? -24.947 -0.037 -12.299 1.00 75.94 75 ILE A C 1
ATOM 559 O O . ILE A 1 75 ? -25.078 -1.119 -11.727 1.00 75.94 75 ILE A O 1
ATOM 563 N N . LEU A 1 76 ? -24.374 1.016 -11.719 1.00 78.88 76 LEU A N 1
ATOM 564 C CA . LEU A 1 76 ? -23.819 0.961 -10.365 1.00 78.88 76 LEU A CA 1
ATOM 565 C C . LEU A 1 76 ? -24.917 1.094 -9.288 1.00 78.88 76 LEU A C 1
ATOM 567 O O . LEU A 1 76 ? -25.953 1.723 -9.544 1.00 78.88 76 LEU A O 1
ATOM 571 N N . PRO A 1 77 ? -24.715 0.563 -8.065 1.00 73.25 77 PRO A N 1
ATOM 572 C CA . PRO A 1 77 ? -25.682 0.679 -6.971 1.00 73.25 77 PRO A CA 1
ATOM 573 C C . PRO A 1 77 ? -26.150 2.113 -6.693 1.00 73.25 77 PRO A C 1
ATOM 575 O O . PRO A 1 77 ? -27.332 2.334 -6.428 1.00 73.25 77 PRO A O 1
ATOM 578 N N . GLU A 1 78 ? -25.281 3.119 -6.814 1.00 76.94 78 GLU A N 1
ATOM 579 C CA . GLU A 1 78 ? -25.652 4.513 -6.560 1.00 76.94 78 GLU A CA 1
ATOM 580 C C . GLU A 1 78 ? -26.660 5.031 -7.599 1.00 76.94 78 GLU A C 1
ATOM 582 O O . GLU A 1 78 ? -27.594 5.760 -7.248 1.00 76.94 78 GLU A O 1
ATOM 587 N N . GLN A 1 79 ? -26.522 4.597 -8.857 1.00 79.12 79 GLN A N 1
ATOM 588 C CA . GLN A 1 79 ? -27.453 4.917 -9.944 1.00 79.12 79 GLN A CA 1
ATOM 589 C C . GLN A 1 79 ? -28.813 4.252 -9.719 1.00 79.12 79 GLN A C 1
ATOM 591 O O . GLN A 1 79 ? -29.846 4.884 -9.919 1.00 79.12 79 GLN A O 1
ATOM 596 N N . ILE A 1 80 ? -28.839 3.022 -9.197 1.00 80.75 80 ILE A N 1
ATOM 597 C CA . ILE A 1 80 ? -30.081 2.308 -8.857 1.00 80.75 80 ILE A CA 1
ATOM 598 C C . ILE A 1 80 ? -30.928 3.103 -7.847 1.00 80.75 80 ILE A C 1
ATOM 600 O O . ILE A 1 80 ? -32.158 3.166 -7.975 1.00 80.75 80 ILE A O 1
ATOM 604 N N . PHE A 1 81 ? -30.285 3.728 -6.853 1.00 80.62 81 PHE A N 1
ATOM 605 C CA . PHE A 1 81 ? -30.962 4.603 -5.892 1.00 80.62 81 PHE A CA 1
ATOM 606 C C . PHE A 1 81 ? -31.382 5.939 -6.515 1.00 80.62 81 PHE A C 1
ATOM 608 O O . PHE A 1 81 ? -32.522 6.360 -6.304 1.00 80.62 81 PHE A O 1
ATOM 615 N N . ALA A 1 82 ? -30.493 6.586 -7.276 1.00 81.25 82 ALA A N 1
ATOM 616 C CA . ALA A 1 82 ? -30.739 7.895 -7.886 1.00 81.25 82 ALA A CA 1
ATOM 617 C C . ALA A 1 82 ? -31.870 7.861 -8.929 1.00 81.25 82 ALA A C 1
ATOM 619 O O . ALA A 1 82 ? -32.749 8.725 -8.926 1.00 81.25 82 ALA A O 1
ATOM 620 N N . ASP A 1 83 ? -31.904 6.813 -9.751 1.00 82.44 83 ASP A N 1
ATOM 621 C CA . ASP A 1 83 ? -32.880 6.638 -10.830 1.00 82.44 83 ASP A CA 1
ATOM 622 C C . ASP A 1 83 ? -34.207 6.036 -10.336 1.00 82.44 83 ASP A C 1
ATOM 624 O O . ASP A 1 83 ? -35.139 5.809 -11.112 1.00 82.44 83 ASP A O 1
ATOM 628 N N . GLY A 1 84 ? -34.323 5.774 -9.027 1.00 80.00 84 GLY A N 1
ATOM 629 C CA . GLY A 1 84 ? -35.533 5.231 -8.415 1.00 80.00 84 GLY A CA 1
ATOM 630 C C . GLY A 1 84 ? -35.862 3.812 -8.882 1.00 80.00 84 GLY A C 1
ATOM 631 O O . GLY A 1 84 ? -37.029 3.414 -8.871 1.00 80.00 84 GLY A O 1
ATOM 632 N N . MET A 1 85 ? -34.853 3.031 -9.277 1.00 81.75 85 MET A N 1
ATOM 633 C CA . MET A 1 85 ? -35.024 1.677 -9.818 1.00 81.75 85 MET A CA 1
ATOM 634 C C . MET A 1 85 ? -35.441 0.645 -8.758 1.00 81.75 85 MET A C 1
ATOM 636 O O . MET A 1 85 ? -35.844 -0.461 -9.106 1.00 81.75 85 MET A O 1
ATOM 640 N N . LEU A 1 86 ? -35.395 1.003 -7.471 1.00 82.00 86 LEU A N 1
ATOM 641 C CA . LEU A 1 86 ? -35.980 0.233 -6.362 1.00 82.00 86 LEU A CA 1
ATOM 642 C C . LEU A 1 86 ? -37.466 0.557 -6.115 1.00 82.00 86 LEU A C 1
ATOM 644 O O . LEU A 1 86 ? -38.111 -0.086 -5.288 1.00 82.00 86 LEU A O 1
ATOM 648 N N . GLY A 1 87 ? -38.029 1.536 -6.829 1.00 84.19 87 GLY A N 1
ATOM 649 C CA . GLY A 1 87 ? -39.458 1.826 -6.814 1.00 84.19 87 GLY A CA 1
ATOM 650 C C . GLY A 1 87 ? -40.003 2.231 -5.444 1.00 84.19 87 GLY A C 1
ATOM 651 O O . GLY A 1 87 ? -39.702 3.305 -4.932 1.00 84.19 87 GLY A O 1
ATOM 652 N N . GLY A 1 88 ? -40.903 1.422 -4.885 1.00 83.06 88 GLY A N 1
ATOM 653 C CA . GLY A 1 88 ? -41.473 1.633 -3.553 1.00 83.06 88 GLY A CA 1
ATOM 654 C C . GLY A 1 88 ? -40.576 1.167 -2.404 1.00 83.06 88 GLY A C 1
ATOM 655 O O . GLY A 1 88 ? -40.838 1.528 -1.259 1.00 83.06 88 GLY A O 1
ATOM 656 N N . LEU A 1 89 ? -39.532 0.378 -2.679 1.00 84.31 89 LEU A N 1
ATOM 657 C CA . LEU A 1 89 ? -38.691 -0.228 -1.640 1.00 84.31 89 LEU A CA 1
ATOM 658 C C . LEU A 1 89 ? -37.803 0.786 -0.916 1.00 84.31 89 LEU A C 1
ATOM 660 O O . LEU A 1 89 ? -37.511 0.587 0.254 1.00 84.31 89 LEU A O 1
ATOM 664 N N . ASN A 1 90 ? -37.398 1.872 -1.571 1.00 84.38 90 ASN A N 1
ATOM 665 C CA . ASN A 1 90 ? -36.552 2.917 -0.982 1.00 84.38 90 ASN A CA 1
ATOM 666 C C . ASN A 1 90 ? -37.353 4.143 -0.502 1.00 84.38 90 ASN A C 1
ATOM 668 O O . ASN A 1 90 ? -36.779 5.197 -0.230 1.00 84.38 90 ASN A O 1
ATOM 672 N N . LYS A 1 91 ? -38.684 4.029 -0.408 1.00 85.38 91 LYS A N 1
ATOM 673 C CA . LYS A 1 91 ? -39.551 5.092 0.116 1.00 85.38 91 LYS A CA 1
ATOM 674 C C . LYS A 1 91 ? -39.835 4.889 1.604 1.00 85.38 91 LYS A C 1
ATOM 676 O O . LYS A 1 91 ? -39.899 3.741 2.036 1.00 85.38 91 LYS A O 1
ATOM 681 N N . PRO A 1 92 ? -40.094 5.955 2.385 1.00 79.62 92 PRO A N 1
ATOM 682 C CA . PRO A 1 92 ? -40.349 5.836 3.825 1.00 79.62 92 PRO A CA 1
ATOM 683 C C . PRO A 1 92 ? -41.511 4.892 4.186 1.00 79.62 92 PRO A C 1
ATOM 685 O O . PRO A 1 92 ? -41.513 4.227 5.225 1.00 79.62 92 PRO A O 1
ATOM 688 N N . GLU A 1 93 ? -42.516 4.807 3.317 1.00 83.75 93 GLU A N 1
ATOM 689 C CA . GLU A 1 93 ? -43.637 3.879 3.451 1.00 83.75 93 GLU A CA 1
ATOM 690 C C . GLU A 1 93 ? -43.263 2.398 3.243 1.00 83.75 93 GLU A C 1
ATOM 692 O O . GLU A 1 93 ? -43.985 1.523 3.730 1.00 83.75 93 GLU A O 1
ATOM 697 N N . GLY A 1 94 ? -42.138 2.119 2.577 1.00 86.12 94 GLY A N 1
ATOM 698 C CA . GLY A 1 94 ? -41.735 0.802 2.093 1.00 86.12 94 GLY A CA 1
ATOM 699 C C . GLY A 1 94 ? -42.677 0.240 1.023 1.00 86.12 94 GLY A C 1
ATOM 700 O O . GLY A 1 94 ? -43.695 0.834 0.657 1.00 86.12 94 GLY A O 1
ATOM 701 N N . LEU A 1 95 ? -42.365 -0.961 0.539 1.00 88.44 95 LEU A N 1
ATOM 702 C CA . LEU A 1 95 ? -43.205 -1.686 -0.408 1.00 88.44 95 LEU A CA 1
ATOM 703 C C . LEU A 1 95 ? -43.853 -2.890 0.267 1.00 88.44 95 LEU A C 1
ATOM 705 O O . LEU A 1 95 ? -43.173 -3.763 0.800 1.00 88.44 95 LEU A O 1
ATOM 709 N N . LYS A 1 96 ? -45.186 -2.963 0.215 1.00 88.19 96 LYS A N 1
ATOM 710 C CA . LYS A 1 96 ? -45.922 -4.138 0.694 1.00 88.19 96 LYS A CA 1
ATOM 711 C C . LYS A 1 96 ? -45.893 -5.254 -0.362 1.00 88.19 96 LYS A C 1
ATOM 713 O O . LYS A 1 96 ? -46.422 -5.068 -1.467 1.00 88.19 96 LYS A O 1
ATOM 718 N N . LEU A 1 97 ? -45.279 -6.377 0.006 1.00 84.62 97 LEU A N 1
ATOM 719 C CA . LEU A 1 97 ? -45.033 -7.592 -0.777 1.00 84.62 97 LEU A CA 1
ATOM 720 C C . LEU A 1 97 ? -46.010 -8.720 -0.401 1.00 84.62 97 LEU A C 1
ATOM 722 O O . LEU A 1 97 ? -46.496 -8.752 0.732 1.00 84.62 97 LEU A O 1
ATOM 726 N N . GLY A 1 98 ? -46.351 -9.594 -1.356 1.00 82.06 98 GLY A N 1
ATOM 727 C CA . GLY A 1 98 ? -47.313 -10.690 -1.164 1.00 82.06 98 GLY A CA 1
ATOM 728 C C . GLY A 1 98 ? -47.723 -11.432 -2.450 1.00 82.06 98 GLY A C 1
ATOM 729 O O . GLY A 1 98 ? -47.531 -10.937 -3.561 1.00 82.06 98 GLY A O 1
ATOM 730 N N . GLU A 1 99 ? -48.328 -12.616 -2.283 1.00 69.25 99 GLU A N 1
ATOM 731 C CA . GLU A 1 99 ? -48.608 -13.606 -3.348 1.00 69.25 99 GLU A CA 1
ATOM 732 C C . GLU A 1 99 ? -49.510 -13.099 -4.494 1.00 69.25 99 GLU A C 1
ATOM 734 O O . GLU A 1 99 ? -49.374 -13.544 -5.632 1.00 69.25 99 GLU A O 1
ATOM 739 N N . ASP A 1 100 ? -50.400 -12.138 -4.225 1.00 71.62 100 ASP A N 1
ATOM 740 C CA . ASP A 1 100 ? -51.420 -11.669 -5.179 1.00 71.62 100 ASP A CA 1
ATOM 741 C C . ASP A 1 100 ? -51.043 -10.368 -5.919 1.00 71.62 100 ASP A C 1
ATOM 743 O O . ASP A 1 100 ? -51.892 -9.737 -6.563 1.00 71.62 100 ASP A O 1
ATOM 747 N N . ARG A 1 101 ? -49.785 -9.913 -5.826 1.00 73.31 101 ARG A N 1
ATOM 748 C CA . ARG A 1 101 ? -49.354 -8.611 -6.364 1.00 73.31 101 ARG A CA 1
ATOM 749 C C . ARG A 1 101 ? -48.421 -8.756 -7.565 1.00 73.31 101 ARG A C 1
ATOM 751 O O . ARG A 1 101 ? -47.470 -9.528 -7.552 1.00 73.31 101 ARG A O 1
ATOM 758 N N . GLN A 1 102 ? -48.695 -7.976 -8.612 1.00 74.31 102 GLN A N 1
ATOM 759 C CA . GLN A 1 102 ? -47.814 -7.837 -9.773 1.00 74.31 102 GLN A CA 1
ATOM 760 C C . GLN A 1 102 ? -46.981 -6.562 -9.643 1.00 74.31 102 GLN A C 1
ATOM 762 O O . GLN A 1 102 ? -47.535 -5.488 -9.403 1.00 74.31 102 GLN A O 1
ATOM 767 N N . TYR A 1 103 ? -45.672 -6.688 -9.854 1.00 82.62 103 TYR A N 1
ATOM 768 C CA . TYR A 1 103 ? -44.708 -5.592 -9.776 1.00 82.62 103 TYR A CA 1
ATOM 769 C C . TYR A 1 103 ? -44.148 -5.296 -11.166 1.00 82.62 103 TYR A C 1
ATOM 771 O O . TYR A 1 103 ? -43.797 -6.212 -11.909 1.00 82.62 103 TYR A O 1
ATOM 779 N N . SER A 1 104 ? -44.112 -4.017 -11.541 1.00 73.00 104 SER A N 1
ATOM 780 C CA . SER A 1 104 ? -43.625 -3.568 -12.855 1.00 73.00 104 SER A CA 1
ATOM 781 C C . SER A 1 104 ? -42.127 -3.269 -12.878 1.00 73.00 104 SER A C 1
ATOM 783 O O . SER A 1 104 ? -41.569 -3.067 -13.952 1.00 73.00 104 SER A O 1
ATOM 785 N N . ILE A 1 105 ? -41.494 -3.205 -11.707 1.00 80.56 105 ILE A N 1
ATOM 786 C CA . ILE A 1 105 ? -40.072 -2.920 -11.534 1.00 80.56 105 ILE A CA 1
ATOM 787 C C . ILE A 1 105 ? -39.359 -4.238 -11.226 1.00 80.56 105 ILE A C 1
ATOM 789 O O . ILE A 1 105 ? -39.802 -4.999 -10.366 1.00 80.56 105 ILE A O 1
ATOM 793 N N . TYR A 1 106 ? -38.268 -4.516 -11.944 1.00 77.19 106 TYR A N 1
ATOM 794 C CA . TYR A 1 106 ? -37.567 -5.802 -11.878 1.00 77.19 106 TYR A CA 1
ATOM 795 C C . TYR A 1 106 ? -37.069 -6.129 -10.462 1.00 77.19 106 TYR A C 1
ATOM 797 O O . TYR A 1 106 ? -37.353 -7.217 -9.966 1.00 77.19 106 TYR A O 1
ATOM 805 N N . GLY A 1 107 ? -36.440 -5.168 -9.771 1.00 75.12 107 GLY A N 1
ATOM 806 C CA . GLY A 1 107 ? -35.986 -5.354 -8.387 1.00 75.12 107 GLY A CA 1
ATOM 807 C C . GLY A 1 107 ? -37.123 -5.710 -7.418 1.00 75.12 107 GLY A C 1
ATOM 808 O O . GLY A 1 107 ? -36.995 -6.637 -6.623 1.00 75.12 107 GLY A O 1
ATOM 809 N N . GLU A 1 108 ? -38.282 -5.051 -7.532 1.00 85.56 108 GLU A N 1
ATOM 810 C CA . GLU A 1 108 ? -39.468 -5.355 -6.714 1.00 85.56 108 GLU A CA 1
ATOM 811 C C . GLU A 1 108 ? -40.011 -6.768 -6.981 1.00 85.56 108 GLU A C 1
ATOM 813 O O . GLU A 1 108 ? -40.357 -7.499 -6.049 1.00 85.56 108 GLU A O 1
ATOM 818 N N . ALA A 1 109 ? -40.070 -7.166 -8.256 1.00 82.19 109 ALA A N 1
ATOM 819 C CA . ALA A 1 109 ? -40.552 -8.480 -8.668 1.00 82.19 109 ALA A CA 1
ATOM 820 C C . ALA A 1 109 ? -39.626 -9.613 -8.196 1.00 82.19 109 ALA A C 1
ATOM 822 O O . ALA A 1 109 ? -40.116 -10.656 -7.749 1.00 82.19 109 ALA A O 1
ATOM 823 N N . GLN A 1 110 ? -38.309 -9.400 -8.262 1.00 81.19 110 GLN A N 1
ATOM 824 C CA . GLN A 1 110 ? -37.306 -10.362 -7.811 1.00 81.19 110 GLN A CA 1
ATOM 825 C C . GLN A 1 110 ? -37.419 -10.602 -6.300 1.00 81.19 110 GLN A C 1
ATOM 827 O O . GLN A 1 110 ? -37.617 -11.737 -5.867 1.00 81.19 110 GLN A O 1
ATOM 832 N N . ILE A 1 111 ? -37.423 -9.530 -5.502 1.00 84.88 111 ILE A N 1
ATOM 833 C CA . ILE A 1 111 ? -37.524 -9.620 -4.036 1.00 84.88 111 ILE A CA 1
ATOM 834 C C . ILE A 1 111 ? -38.849 -10.277 -3.614 1.00 84.88 111 ILE A C 1
ATOM 836 O O . ILE A 1 111 ? -38.864 -11.124 -2.722 1.00 84.88 111 ILE A O 1
ATOM 840 N N . ASN A 1 112 ? -39.969 -9.957 -4.276 1.00 87.50 112 ASN A N 1
ATOM 841 C CA . ASN A 1 112 ? -41.256 -10.599 -3.987 1.00 87.50 112 ASN A CA 1
ATOM 842 C C . ASN A 1 112 ? -41.251 -12.107 -4.287 1.00 87.50 112 ASN A C 1
ATOM 844 O O . ASN A 1 112 ? -41.835 -12.890 -3.534 1.00 87.50 112 ASN A O 1
ATOM 848 N N . THR A 1 113 ? -40.602 -12.513 -5.382 1.00 84.31 113 THR A N 1
ATOM 849 C CA . THR A 1 113 ? -40.500 -13.921 -5.792 1.00 84.31 113 THR A CA 1
ATOM 850 C C . THR A 1 113 ? -39.740 -14.733 -4.749 1.00 84.31 113 THR A C 1
ATOM 852 O O . THR A 1 113 ? -40.226 -15.776 -4.308 1.00 84.31 113 THR A O 1
ATOM 855 N N . ASP A 1 114 ? -38.600 -14.218 -4.296 1.00 83.31 114 ASP A N 1
ATOM 856 C CA . ASP A 1 114 ? -37.744 -14.905 -3.330 1.00 83.31 114 ASP A CA 1
ATOM 857 C C . ASP A 1 114 ? -38.394 -14.986 -1.942 1.00 83.31 114 ASP A C 1
ATOM 859 O O . ASP A 1 114 ? -38.363 -16.037 -1.296 1.00 83.31 114 ASP A O 1
ATOM 863 N N . LEU A 1 115 ? -39.075 -13.920 -1.505 1.00 84.94 115 LEU A N 1
ATOM 864 C CA . LEU A 1 115 ? -39.830 -13.931 -0.249 1.00 84.94 115 LEU A CA 1
ATOM 865 C C . LEU A 1 115 ? -41.019 -14.900 -0.286 1.00 84.94 115 LEU A C 1
ATOM 867 O O . LEU A 1 115 ? -41.262 -15.622 0.682 1.00 84.94 115 LEU A O 1
ATOM 871 N N . THR A 1 116 ? -41.726 -14.979 -1.412 1.00 85.62 116 THR A N 1
ATOM 872 C CA . THR A 1 116 ? -42.817 -15.950 -1.589 1.00 85.62 116 THR A CA 1
ATOM 873 C C . THR A 1 116 ? -42.282 -17.387 -1.582 1.00 85.62 116 THR A C 1
ATOM 875 O O . THR A 1 116 ? -42.886 -18.275 -0.981 1.00 85.62 116 THR A O 1
ATOM 878 N N . ALA A 1 117 ? -41.116 -17.631 -2.191 1.00 81.62 117 ALA A N 1
ATOM 879 C CA . ALA A 1 117 ? -40.497 -18.956 -2.249 1.00 81.62 117 ALA A CA 1
ATOM 880 C C . ALA A 1 117 ? -40.126 -19.515 -0.863 1.00 81.62 117 ALA A C 1
ATOM 882 O O . ALA A 1 117 ? -40.176 -20.731 -0.660 1.00 81.62 117 ALA A O 1
ATOM 883 N N . VAL A 1 118 ? -39.810 -18.648 0.104 1.00 80.44 118 VAL A N 1
ATOM 884 C CA . VAL A 1 118 ? -39.560 -19.044 1.503 1.00 80.44 118 VAL A CA 1
ATOM 885 C C . VAL A 1 118 ? -40.834 -19.111 2.357 1.00 80.44 118 VAL A C 1
ATOM 887 O O . VAL A 1 118 ? -40.754 -19.310 3.568 1.00 80.44 118 VAL A O 1
ATOM 890 N N . GLY A 1 119 ? -42.015 -18.975 1.744 1.00 81.06 119 GLY A N 1
ATOM 891 C CA . GLY A 1 119 ? -43.307 -19.021 2.431 1.00 81.06 119 GLY A CA 1
ATOM 892 C C . GLY A 1 119 ? -43.577 -17.793 3.301 1.00 81.06 119 GLY A C 1
ATOM 893 O O . GLY A 1 119 ? -44.306 -17.894 4.291 1.00 81.06 119 GLY A O 1
ATOM 894 N N . CYS A 1 120 ? -42.968 -16.648 2.978 1.00 82.00 120 CYS A N 1
ATOM 895 C CA . CYS A 1 120 ? -43.255 -15.395 3.663 1.00 82.00 120 CYS A CA 1
ATOM 896 C C . CYS A 1 120 ? -44.677 -14.927 3.315 1.00 82.00 120 CYS A C 1
ATOM 898 O O . CYS A 1 120 ? -45.059 -14.903 2.146 1.00 82.00 120 CYS A O 1
ATOM 900 N N . GLY A 1 121 ? -45.464 -14.568 4.334 1.00 81.38 121 GLY A N 1
ATOM 901 C CA . GLY A 1 121 ? -46.772 -13.938 4.142 1.00 81.38 121 GLY A CA 1
ATOM 902 C C . GLY A 1 121 ? -46.659 -12.484 3.669 1.00 81.38 121 GLY A C 1
ATOM 903 O O . GLY A 1 121 ? -45.615 -12.043 3.194 1.00 81.38 121 GLY A O 1
ATOM 904 N N . GLU A 1 122 ? -47.732 -11.705 3.830 1.00 88.00 122 GLU A N 1
ATOM 905 C CA . GLU A 1 122 ? -47.675 -10.273 3.518 1.00 88.00 122 GLU A CA 1
ATOM 906 C C . GLU A 1 122 ? -46.727 -9.529 4.476 1.00 88.00 122 GLU A C 1
ATOM 908 O O . GLU A 1 122 ? -46.923 -9.528 5.693 1.00 88.00 122 GLU A O 1
ATOM 913 N N . VAL A 1 123 ? -45.726 -8.847 3.915 1.00 92.31 123 VAL A N 1
ATOM 914 C CA . VAL A 1 123 ? -44.770 -8.015 4.661 1.00 92.31 123 VAL A CA 1
ATOM 915 C C . VAL A 1 123 ? -44.509 -6.697 3.942 1.00 92.31 123 VAL A C 1
ATOM 917 O O . VAL A 1 123 ? -44.649 -6.591 2.727 1.00 92.31 123 VAL A O 1
ATOM 920 N N . THR A 1 124 ? -44.128 -5.666 4.689 1.00 93.31 124 THR A N 1
ATOM 921 C CA . THR A 1 124 ? -43.610 -4.410 4.131 1.00 93.31 124 THR A CA 1
ATOM 922 C C . THR A 1 124 ? -42.092 -4.451 4.151 1.00 93.31 124 THR A C 1
ATOM 924 O O . THR A 1 124 ? -41.521 -4.700 5.208 1.00 93.31 124 THR A O 1
ATOM 927 N N . VAL A 1 125 ? -41.443 -4.198 3.018 1.00 93.00 125 VAL A N 1
ATOM 928 C CA . VAL A 1 125 ? -39.981 -4.193 2.885 1.00 93.00 125 VAL A CA 1
ATOM 929 C C . VAL A 1 125 ? -39.490 -2.779 2.611 1.00 93.00 125 VAL A C 1
ATOM 931 O O . VAL A 1 125 ? -40.077 -2.059 1.803 1.00 93.00 125 VAL A O 1
ATOM 934 N N . TYR A 1 126 ? -38.412 -2.397 3.285 1.00 92.56 126 TYR A N 1
ATOM 935 C CA . TYR A 1 126 ? -37.679 -1.163 3.055 1.00 92.56 126 TYR A CA 1
ATOM 936 C C . TYR A 1 126 ? -36.204 -1.474 2.801 1.00 92.56 126 TYR A C 1
ATOM 938 O O . TYR A 1 126 ? -35.610 -2.275 3.523 1.00 92.56 126 TYR A O 1
ATOM 946 N N . VAL A 1 127 ? -35.629 -0.830 1.790 1.00 90.94 127 VAL A N 1
ATOM 947 C CA . VAL A 1 127 ? -34.213 -0.908 1.426 1.00 90.94 127 VAL A CA 1
ATOM 948 C C . VAL A 1 127 ? -33.611 0.476 1.625 1.00 90.94 127 VAL A C 1
ATOM 950 O O . VAL A 1 127 ? -33.974 1.422 0.926 1.00 90.94 127 VAL A O 1
ATOM 953 N N . GLY A 1 128 ? -32.708 0.586 2.594 1.00 84.94 128 GLY A N 1
ATOM 954 C CA . GLY A 1 128 ? -31.976 1.810 2.893 1.00 84.94 128 GLY A CA 1
ATOM 955 C C . GLY A 1 128 ? -30.499 1.690 2.533 1.00 84.94 128 GLY A C 1
ATOM 956 O O . GLY A 1 128 ? -29.985 0.595 2.305 1.00 84.94 128 GLY A O 1
ATOM 957 N N . ARG A 1 129 ? -29.817 2.832 2.485 1.00 80.94 129 ARG A N 1
ATOM 958 C CA . ARG A 1 129 ? -28.392 2.942 2.157 1.00 80.94 129 ARG A CA 1
ATOM 959 C C . ARG A 1 129 ? -27.578 3.142 3.439 1.00 80.94 129 ARG A C 1
ATOM 961 O O . ARG A 1 129 ? -28.013 3.897 4.306 1.00 80.94 129 ARG A O 1
ATOM 968 N N . LEU A 1 130 ? -26.456 2.431 3.565 1.00 67.88 130 LEU A N 1
ATOM 969 C CA . LEU A 1 130 ? -25.486 2.571 4.661 1.00 67.88 130 LEU A CA 1
ATOM 970 C C . LEU A 1 130 ? -24.299 3.428 4.225 1.00 67.88 130 LEU A C 1
ATOM 972 O O . LEU A 1 130 ? -23.956 4.388 4.900 1.00 67.88 130 LEU A O 1
ATOM 976 N N . THR A 1 131 ? -23.720 3.089 3.076 1.00 65.62 131 THR A N 1
ATOM 977 C CA . THR A 1 131 ? -22.589 3.780 2.442 1.00 65.62 131 THR A CA 1
ATOM 978 C C . THR A 1 131 ? -22.846 3.864 0.938 1.00 65.62 131 THR A C 1
ATOM 980 O O . THR A 1 131 ? -23.945 3.562 0.467 1.00 65.62 131 THR A O 1
ATOM 983 N N . ASP A 1 132 ? -21.850 4.248 0.145 1.00 54.31 132 ASP A N 1
ATOM 984 C CA . ASP A 1 132 ? -21.978 4.219 -1.313 1.00 54.31 132 ASP A CA 1
ATOM 985 C C . ASP A 1 132 ? -22.179 2.812 -1.880 1.00 54.31 132 ASP A C 1
ATOM 987 O O . ASP A 1 132 ? -22.877 2.647 -2.878 1.00 54.31 132 ASP A O 1
ATOM 991 N N . ARG A 1 133 ? -21.673 1.790 -1.182 1.00 53.31 133 ARG A N 1
ATOM 992 C CA . ARG A 1 133 ? -21.699 0.397 -1.645 1.00 53.31 133 ARG A CA 1
ATOM 993 C C . ARG A 1 133 ? -22.554 -0.534 -0.794 1.00 53.31 133 ARG A C 1
ATOM 995 O O . ARG A 1 133 ? -22.939 -1.598 -1.274 1.00 53.31 133 ARG A O 1
ATOM 1002 N N . ASP A 1 134 ? -22.899 -0.127 0.425 1.00 73.88 134 ASP A N 1
ATOM 1003 C CA . ASP A 1 134 ? -23.621 -0.972 1.371 1.00 73.88 134 ASP A CA 1
ATOM 1004 C C . ASP A 1 134 ? -25.070 -0.531 1.572 1.00 73.88 134 ASP A C 1
ATOM 1006 O O . ASP A 1 134 ? -25.405 0.656 1.632 1.00 73.88 134 ASP A O 1
ATOM 1010 N N . VAL A 1 135 ? -25.946 -1.519 1.743 1.00 85.12 135 VAL A N 1
ATOM 1011 C CA . VAL A 1 135 ? -27.377 -1.328 1.999 1.00 85.12 135 VAL A CA 1
ATOM 1012 C C . VAL A 1 135 ? -27.812 -2.069 3.251 1.00 85.12 135 VAL A C 1
ATOM 1014 O O . VAL A 1 135 ? -27.151 -2.993 3.718 1.00 85.12 135 VAL A O 1
ATOM 1017 N N . PHE A 1 136 ? -28.969 -1.693 3.778 1.00 89.44 136 PHE A N 1
ATOM 1018 C CA . PHE A 1 136 ? -29.666 -2.473 4.788 1.00 89.44 136 PHE A CA 1
ATOM 1019 C C . PHE A 1 136 ? -31.098 -2.734 4.349 1.00 89.44 136 PHE A C 1
ATOM 1021 O O . PHE A 1 136 ? -31.705 -1.943 3.622 1.00 89.44 136 PHE A O 1
ATOM 1028 N N . VAL A 1 137 ? -31.655 -3.845 4.820 1.00 91.50 137 VAL A N 1
ATOM 1029 C CA . VAL A 1 137 ? -33.053 -4.189 4.575 1.00 91.50 137 VAL A CA 1
ATOM 1030 C C . VAL A 1 137 ? -33.784 -4.307 5.895 1.00 91.50 137 VAL A C 1
ATOM 1032 O O . VAL A 1 137 ? -33.352 -5.033 6.790 1.00 91.50 137 VAL A O 1
ATOM 1035 N N . GLN A 1 138 ? -34.913 -3.611 5.994 1.00 94.31 138 GLN A N 1
ATOM 1036 C CA . GLN A 1 138 ? -35.880 -3.791 7.065 1.00 94.31 138 GLN A CA 1
ATOM 1037 C C . GLN A 1 138 ? -37.161 -4.413 6.524 1.00 94.31 138 GLN A C 1
ATOM 1039 O O . GLN A 1 138 ? -37.634 -4.081 5.437 1.00 94.31 138 GLN A O 1
ATOM 1044 N N . VAL A 1 139 ? -37.750 -5.305 7.313 1.00 92.44 139 VAL A N 1
ATOM 1045 C CA . VAL A 1 139 ? -39.026 -5.943 6.993 1.00 92.44 139 VAL A CA 1
ATOM 1046 C C . VAL A 1 139 ? -39.970 -5.789 8.170 1.00 92.44 139 VAL A C 1
ATOM 1048 O O . VAL A 1 139 ? -39.571 -6.013 9.307 1.00 92.44 139 VAL A O 1
ATOM 1051 N N . ARG A 1 140 ? -41.221 -5.417 7.902 1.00 92.88 140 ARG A N 1
ATOM 1052 C CA . ARG A 1 140 ? -42.268 -5.230 8.906 1.00 92.88 140 ARG A CA 1
ATOM 1053 C C . ARG A 1 140 ? -43.500 -6.062 8.575 1.00 92.88 140 ARG A C 1
ATOM 1055 O O . ARG A 1 140 ? -44.043 -5.936 7.477 1.00 92.88 140 ARG A O 1
ATOM 1062 N N . ASP A 1 141 ? -43.953 -6.876 9.523 1.00 90.69 141 ASP A N 1
ATOM 1063 C CA . ASP A 1 141 ? -45.212 -7.622 9.399 1.00 90.69 141 ASP A CA 1
ATOM 1064 C C . ASP A 1 141 ? -46.446 -6.741 9.702 1.00 90.69 141 ASP A C 1
ATOM 1066 O O . ASP A 1 141 ? -46.331 -5.595 10.149 1.00 90.69 141 ASP A O 1
ATOM 1070 N N . ASP A 1 142 ? -47.653 -7.272 9.480 1.00 86.69 142 ASP A N 1
ATOM 1071 C CA . ASP A 1 142 ? -48.911 -6.561 9.769 1.00 86.69 142 ASP A CA 1
ATOM 1072 C C . ASP A 1 142 ? -49.130 -6.288 11.277 1.00 86.69 142 ASP A C 1
ATOM 1074 O O . ASP A 1 142 ? -49.958 -5.451 11.642 1.00 86.69 142 ASP A O 1
ATOM 1078 N N . ASN A 1 143 ? -48.377 -6.953 12.163 1.00 85.38 143 ASN A N 1
ATOM 1079 C CA . ASN A 1 143 ? -48.403 -6.700 13.605 1.00 85.38 143 ASN A CA 1
ATOM 1080 C C . ASN A 1 143 ? -47.410 -5.601 14.026 1.00 85.38 143 ASN A C 1
ATOM 1082 O O . ASN A 1 143 ? -47.398 -5.191 15.188 1.00 85.38 143 ASN A O 1
ATOM 1086 N N . GLY A 1 144 ? -46.591 -5.098 13.097 1.00 85.12 144 GLY A N 1
ATOM 1087 C CA . GLY A 1 144 ? -45.586 -4.072 13.353 1.00 85.12 144 GLY A CA 1
ATOM 1088 C C . GLY A 1 144 ? -44.283 -4.595 13.966 1.00 85.12 144 GLY A C 1
ATOM 1089 O O . GLY A 1 144 ? -43.523 -3.780 14.499 1.00 85.12 144 GLY A O 1
ATOM 1090 N N . CYS A 1 145 ? -44.031 -5.907 13.905 1.00 87.56 145 CYS A N 1
ATOM 1091 C CA . CYS A 1 145 ? -42.752 -6.517 14.264 1.00 87.56 145 CYS A CA 1
ATOM 1092 C C . CYS A 1 145 ? -41.745 -6.268 13.136 1.00 87.56 145 CYS A C 1
ATOM 1094 O O . CYS A 1 145 ? -42.073 -6.463 11.963 1.00 87.56 145 CYS A O 1
ATOM 1096 N N . ILE A 1 146 ? -40.544 -5.802 13.489 1.00 90.88 146 ILE A N 1
ATOM 1097 C CA . ILE A 1 146 ? -39.506 -5.405 12.533 1.00 90.88 146 ILE A CA 1
ATOM 1098 C C . ILE A 1 146 ? -38.358 -6.413 12.596 1.00 90.88 146 ILE A C 1
ATOM 1100 O O . ILE A 1 146 ? -37.906 -6.777 13.678 1.00 90.88 146 ILE A O 1
ATOM 1104 N N . GLY A 1 147 ? -37.891 -6.847 11.430 1.00 92.06 147 GLY A N 1
ATOM 1105 C CA . GLY A 1 147 ? -36.617 -7.533 11.238 1.00 92.06 147 GLY A CA 1
ATOM 1106 C C . GLY A 1 147 ? -35.665 -6.654 10.439 1.00 92.06 147 GLY A C 1
ATOM 1107 O O . GLY A 1 147 ? -36.118 -5.848 9.625 1.00 92.06 147 GLY A O 1
ATOM 1108 N N . GLN A 1 148 ? -34.362 -6.816 10.652 1.00 91.94 148 GLN A N 1
ATOM 1109 C CA . GLN A 1 148 ? -33.333 -6.073 9.926 1.00 91.94 148 GLN A CA 1
ATOM 1110 C C . GLN A 1 148 ? -32.160 -6.982 9.548 1.00 91.94 148 GLN A C 1
ATOM 1112 O O . GLN A 1 148 ? -31.880 -7.972 10.222 1.00 91.94 148 GLN A O 1
ATOM 1117 N N . TYR A 1 149 ? -31.484 -6.651 8.451 1.00 87.06 149 TYR A N 1
ATOM 1118 C CA . TYR A 1 149 ? -30.217 -7.253 8.046 1.00 87.06 149 TYR A CA 1
ATOM 1119 C C . TYR A 1 149 ? -29.318 -6.185 7.379 1.00 87.06 149 TYR A C 1
ATOM 1121 O O . TYR A 1 149 ? -29.872 -5.308 6.706 1.00 87.06 149 TYR A O 1
ATOM 1129 N N . PRO A 1 150 ? -27.975 -6.208 7.554 1.00 79.75 150 PRO A N 1
ATOM 1130 C CA . PRO A 1 150 ? -27.157 -7.269 8.164 1.00 79.75 150 PRO A CA 1
ATOM 1131 C C . PRO A 1 150 ? -27.195 -7.361 9.689 1.00 79.75 150 PRO A C 1
ATOM 1133 O O . PRO A 1 150 ? -27.019 -8.461 10.200 1.00 79.75 150 PRO A O 1
ATOM 1136 N N . SER A 1 151 ? -27.489 -6.269 10.400 1.00 78.19 151 SER A N 1
ATOM 1137 C CA . SER A 1 151 ? -27.583 -6.240 11.868 1.00 78.19 151 SER A CA 1
ATOM 1138 C C . SER A 1 151 ? -28.963 -6.732 12.351 1.00 78.19 151 SER A C 1
ATOM 1140 O O . SER A 1 151 ? -29.940 -5.985 12.204 1.00 78.19 151 SER A O 1
ATOM 1142 N N . PRO A 1 152 ? -29.095 -7.978 12.863 1.00 83.69 152 PRO A N 1
ATOM 1143 C CA . PRO A 1 152 ? -30.377 -8.561 13.252 1.00 83.69 152 PRO A CA 1
ATOM 1144 C C . PRO A 1 152 ? -30.886 -7.965 14.565 1.00 83.69 152 PRO A C 1
ATOM 1146 O O . PRO A 1 152 ? -30.132 -7.811 15.518 1.00 83.69 152 PRO A O 1
ATOM 1149 N N . ILE A 1 153 ? -32.188 -7.705 14.646 1.00 85.38 153 ILE A N 1
ATOM 1150 C CA . ILE A 1 153 ? -32.837 -7.122 15.829 1.00 85.38 153 ILE A CA 1
ATOM 1151 C C . ILE A 1 153 ? -32.961 -8.171 16.941 1.00 85.38 153 ILE A C 1
ATOM 1153 O O . ILE A 1 153 ? -33.379 -9.300 16.679 1.00 85.38 153 ILE A O 1
ATOM 1157 N N . THR A 1 154 ? -32.656 -7.823 18.189 1.00 81.81 154 THR A N 1
ATOM 1158 C CA . THR A 1 154 ? -32.972 -8.661 19.358 1.00 81.81 154 THR A CA 1
ATOM 1159 C C . THR A 1 154 ? -34.263 -8.211 20.053 1.00 81.81 154 THR A C 1
ATOM 1161 O O . THR A 1 154 ? -34.818 -7.148 19.773 1.00 81.81 154 THR A O 1
ATOM 1164 N N . ALA A 1 155 ? -34.764 -9.013 20.997 1.00 76.06 155 ALA A N 1
ATOM 1165 C CA . ALA A 1 155 ? -35.920 -8.631 21.814 1.00 76.06 155 ALA A CA 1
ATOM 1166 C C . ALA A 1 155 ? -35.662 -7.403 22.705 1.00 76.06 155 ALA A C 1
ATOM 1168 O O . ALA A 1 155 ? -36.603 -6.704 23.086 1.00 76.06 155 ALA A O 1
ATOM 1169 N N . GLU A 1 156 ? -34.399 -7.120 23.029 1.00 74.75 156 GLU A N 1
ATOM 1170 C CA . GLU A 1 156 ? -34.010 -5.926 23.780 1.00 74.75 156 GLU A CA 1
ATOM 1171 C C . GLU A 1 156 ? -34.006 -4.682 22.878 1.00 74.75 156 GLU A C 1
ATOM 1173 O O . GLU A 1 156 ? -34.480 -3.620 23.295 1.00 74.75 156 GLU A O 1
ATOM 1178 N N . ASP A 1 157 ? -33.592 -4.842 21.617 1.00 72.88 157 ASP A N 1
ATOM 1179 C CA . ASP A 1 157 ? -33.533 -3.766 20.622 1.00 72.88 157 ASP A CA 1
ATOM 1180 C C . ASP A 1 157 ? -34.909 -3.294 20.156 1.00 72.88 157 ASP A C 1
ATOM 1182 O O . ASP A 1 157 ? -35.065 -2.132 19.792 1.00 72.88 157 ASP A O 1
ATOM 1186 N N . GLU A 1 158 ? -35.925 -4.165 20.181 1.00 72.62 158 GLU A N 1
ATOM 1187 C CA . GLU A 1 158 ? -37.251 -3.936 19.584 1.00 72.62 158 GLU A CA 1
ATOM 1188 C C . GLU A 1 158 ? -37.899 -2.591 19.973 1.00 72.62 158 GLU A C 1
ATOM 1190 O O . GLU A 1 158 ? -38.634 -1.988 19.186 1.00 72.62 158 GLU A O 1
ATOM 1195 N N . LYS A 1 159 ? -37.634 -2.097 21.187 1.00 72.88 159 LYS A N 1
ATOM 1196 C CA . LYS A 1 159 ? -38.180 -0.819 21.678 1.00 72.88 159 LYS A CA 1
ATOM 1197 C C . LYS A 1 159 ? -37.491 0.408 21.084 1.00 72.88 159 LYS A C 1
ATOM 1199 O O . LYS A 1 159 ? -38.075 1.489 21.111 1.00 72.88 159 LYS A O 1
ATOM 1204 N N . ASN A 1 160 ? -36.276 0.226 20.584 1.00 68.31 160 ASN A N 1
ATOM 1205 C CA . ASN A 1 160 ? -35.392 1.262 20.072 1.00 68.31 160 ASN A CA 1
ATOM 1206 C C . ASN A 1 160 ? -35.308 1.245 18.539 1.00 68.31 160 ASN A C 1
ATOM 1208 O O . ASN A 1 160 ? -34.810 2.202 17.956 1.00 68.31 160 ASN A O 1
ATOM 1212 N N . VAL A 1 161 ? -35.810 0.194 17.877 1.00 77.69 161 VAL A N 1
ATOM 1213 C CA . VAL A 1 161 ? -35.837 0.124 16.412 1.00 77.69 161 VAL A CA 1
ATOM 1214 C C . VAL A 1 161 ? -36.858 1.101 15.840 1.00 77.69 161 VAL A C 1
ATOM 1216 O O . VAL A 1 161 ? -38.068 0.983 16.065 1.00 77.69 161 VAL A O 1
ATOM 1219 N N . VAL A 1 162 ? -36.362 2.028 15.025 1.00 83.19 162 VAL A N 1
ATOM 1220 C CA . VAL A 1 162 ? -37.171 2.940 14.221 1.00 83.19 162 VAL A CA 1
ATOM 1221 C C . VAL A 1 162 ? -37.248 2.398 12.793 1.00 83.19 162 VAL A C 1
ATOM 1223 O O . VAL A 1 162 ? -36.242 2.072 12.168 1.00 83.19 162 VAL A O 1
ATOM 1226 N N . TRP A 1 163 ? -38.472 2.272 12.272 1.00 85.56 163 TRP A N 1
ATOM 1227 C CA . TRP A 1 163 ? -38.697 1.903 10.873 1.00 85.56 163 TRP A CA 1
ATOM 1228 C C . TRP A 1 163 ? -38.020 2.934 9.966 1.00 85.56 163 TRP A C 1
ATOM 1230 O O . TRP A 1 163 ? -38.236 4.125 10.171 1.00 85.56 163 TRP A O 1
ATOM 1240 N N . THR A 1 164 ? -37.270 2.478 8.963 1.00 80.19 164 THR A N 1
ATOM 1241 C CA . THR A 1 164 ? -36.434 3.245 8.012 1.00 80.19 164 THR A CA 1
ATOM 1242 C C . THR A 1 164 ? -35.085 3.749 8.529 1.00 80.19 164 THR A C 1
ATOM 1244 O O . THR A 1 164 ? -34.310 4.266 7.728 1.00 80.19 164 THR A O 1
ATOM 1247 N N . GLU A 1 165 ? -34.748 3.534 9.803 1.00 80.88 165 GLU A N 1
ATOM 1248 C CA . GLU A 1 165 ? -33.427 3.871 10.355 1.00 80.88 165 GLU A CA 1
ATOM 1249 C C . GLU A 1 165 ? -32.633 2.603 10.675 1.00 80.88 165 GLU A C 1
ATOM 1251 O O . GLU A 1 165 ? -33.153 1.683 11.307 1.00 80.88 165 GLU A O 1
ATOM 1256 N N . TYR A 1 166 ? -31.369 2.548 10.249 1.00 79.19 166 TYR A N 1
ATOM 1257 C CA . TYR A 1 166 ? -30.516 1.385 10.479 1.00 79.19 166 TYR A CA 1
ATOM 1258 C C . TYR A 1 166 ? -30.124 1.241 11.955 1.00 79.19 166 TYR A C 1
ATOM 1260 O O . TYR A 1 166 ? -29.486 2.124 12.533 1.00 79.19 166 TYR A O 1
ATOM 1268 N N . LEU A 1 167 ? -30.461 0.098 12.558 1.00 73.69 167 LEU A N 1
ATOM 1269 C CA . LEU A 1 167 ? -29.971 -0.279 13.883 1.00 73.69 167 LEU A CA 1
ATOM 1270 C C . LEU A 1 167 ? -28.514 -0.761 13.786 1.00 73.69 167 LEU A C 1
ATOM 1272 O O . LEU A 1 167 ? -28.250 -1.857 13.289 1.00 73.69 167 LEU A O 1
ATOM 1276 N N . VAL A 1 168 ? -27.587 0.040 14.303 1.00 63.59 168 VAL A N 1
ATOM 1277 C CA . VAL A 1 168 ? -26.173 -0.330 14.469 1.00 63.59 168 VAL A CA 1
ATOM 1278 C C . VAL A 1 168 ? -26.020 -1.122 15.776 1.00 63.59 168 VAL A C 1
ATOM 1280 O O . VAL A 1 168 ? -26.600 -0.729 16.793 1.00 63.59 168 VAL A O 1
ATOM 1283 N N . SER A 1 169 ? -25.277 -2.235 15.760 1.00 62.97 169 SER A N 1
ATOM 1284 C CA . SER A 1 169 ? -24.904 -2.946 16.994 1.00 62.97 169 SER A CA 1
ATOM 1285 C C . SER A 1 169 ? -24.043 -2.045 17.883 1.00 62.97 169 SER A C 1
ATOM 1287 O O . SER A 1 169 ? -23.411 -1.113 17.393 1.00 62.97 169 SER A O 1
ATOM 1289 N N . ASP A 1 170 ? -23.992 -2.301 19.188 1.00 60.59 170 ASP A N 1
ATOM 1290 C CA . ASP A 1 170 ? -23.140 -1.497 20.075 1.00 60.59 170 ASP A CA 1
ATOM 1291 C C . ASP A 1 170 ? -21.647 -1.605 19.710 1.00 60.59 170 ASP A C 1
ATOM 1293 O O . ASP A 1 170 ? -20.941 -0.606 19.789 1.00 60.59 170 ASP A O 1
ATOM 1297 N N . GLU A 1 171 ? -21.205 -2.757 19.192 1.00 59.19 171 GLU A N 1
ATOM 1298 C CA . GLU A 1 171 ? -19.867 -2.934 18.599 1.00 59.19 171 GLU A CA 1
ATOM 1299 C C . GLU A 1 171 ? -19.665 -2.043 17.362 1.00 59.19 171 GLU A C 1
ATOM 1301 O O . GLU A 1 171 ? -18.706 -1.284 17.310 1.00 59.19 171 GLU A O 1
ATOM 1306 N N . GLY A 1 172 ? -20.613 -2.024 16.416 1.00 61.22 172 GLY A N 1
ATOM 1307 C CA . GLY A 1 172 ? -20.498 -1.188 15.215 1.00 61.22 172 GLY A CA 1
ATOM 1308 C C . GLY A 1 172 ? -20.539 0.316 15.513 1.00 61.22 172 GLY A C 1
ATOM 1309 O O . GLY A 1 172 ? -19.885 1.095 14.828 1.00 61.22 172 GLY A O 1
ATOM 1310 N N . LYS A 1 173 ? -21.268 0.735 16.559 1.00 69.19 173 LYS A N 1
ATOM 1311 C CA . LYS A 1 173 ? -21.253 2.130 17.034 1.00 69.19 173 LYS A CA 1
ATOM 1312 C C . LYS A 1 173 ? -19.909 2.491 17.663 1.00 69.19 173 LYS A C 1
ATOM 1314 O O . LYS A 1 173 ? -19.514 3.651 17.611 1.00 69.19 173 LYS A O 1
ATOM 1319 N N . ALA A 1 174 ? -19.252 1.533 18.315 1.00 67.81 174 ALA A N 1
ATOM 1320 C CA . ALA A 1 174 ? -17.956 1.755 18.935 1.00 67.81 174 ALA A CA 1
ATOM 1321 C C . ALA A 1 174 ? -16.842 1.853 17.888 1.00 67.81 174 ALA A C 1
ATOM 1323 O O . ALA A 1 174 ? -16.020 2.765 17.972 1.00 67.81 174 ALA A O 1
ATOM 1324 N N . ASP A 1 175 ? -16.873 0.983 16.879 1.00 69.62 175 ASP A N 1
ATOM 1325 C CA . ASP A 1 175 ? -15.925 1.001 15.765 1.00 69.62 175 ASP A CA 1
ATOM 1326 C C . ASP A 1 175 ? -16.022 2.314 14.974 1.00 69.62 175 ASP A C 1
ATOM 1328 O O . ASP A 1 175 ? -15.009 2.970 14.759 1.00 69.62 175 ASP A O 1
ATOM 1332 N N . GLU A 1 176 ? -17.239 2.767 14.645 1.00 75.56 176 GLU A N 1
ATOM 1333 C CA . GLU A 1 176 ? -17.490 4.034 13.936 1.00 75.56 176 GLU A CA 1
ATOM 1334 C C . GLU A 1 176 ? -16.832 5.237 14.638 1.00 75.56 176 GLU A C 1
ATOM 1336 O O . GLU A 1 176 ? -16.147 6.048 14.013 1.00 75.56 176 GLU A O 1
ATOM 1341 N N . VAL A 1 177 ? -17.000 5.347 15.960 1.00 77.94 177 VAL A N 1
ATOM 1342 C CA . VAL A 1 177 ? -16.461 6.475 16.735 1.00 77.94 177 VAL A CA 1
ATOM 1343 C C . VAL A 1 177 ? -14.947 6.333 16.972 1.00 77.94 177 VAL A C 1
ATOM 1345 O O . VAL A 1 177 ? -14.245 7.343 17.048 1.00 77.94 177 VAL A O 1
ATOM 1348 N N . ASN A 1 178 ? -14.418 5.110 17.050 1.00 76.00 178 ASN A N 1
ATOM 1349 C CA . ASN A 1 178 ? -12.979 4.861 17.169 1.00 76.00 178 ASN A CA 1
ATOM 1350 C C . ASN A 1 178 ? -12.229 5.164 15.867 1.00 76.00 178 ASN A C 1
ATOM 1352 O O . ASN A 1 178 ? -11.209 5.853 15.907 1.00 76.00 178 ASN A O 1
ATOM 1356 N N . THR A 1 179 ? -12.754 4.722 14.721 1.00 77.25 179 THR A N 1
ATOM 1357 C CA . THR A 1 179 ? -12.222 5.077 13.398 1.00 77.25 179 THR A CA 1
ATOM 1358 C C . THR A 1 179 ? -12.220 6.591 13.221 1.00 77.25 179 THR A C 1
ATOM 1360 O O . THR A 1 179 ? -11.183 7.170 12.912 1.00 77.25 179 THR A O 1
ATOM 1363 N N . ALA A 1 180 ? -13.325 7.257 13.564 1.00 81.44 180 ALA A N 1
ATOM 1364 C CA . ALA A 1 180 ? -13.403 8.712 13.547 1.00 81.44 180 ALA A CA 1
ATOM 1365 C C . ALA A 1 180 ? -12.344 9.387 14.438 1.00 81.44 180 ALA A C 1
ATOM 1367 O O . ALA A 1 180 ? -11.715 10.363 14.029 1.00 81.44 180 ALA A O 1
ATOM 1368 N N . ALA A 1 181 ? -12.114 8.883 15.655 1.00 81.44 181 ALA A N 1
ATOM 1369 C CA . ALA A 1 181 ? -11.081 9.423 16.538 1.00 81.44 181 ALA A CA 1
ATOM 1370 C C . ALA A 1 181 ? -9.665 9.244 15.963 1.00 81.44 181 ALA A C 1
ATOM 1372 O O . ALA A 1 181 ? -8.843 10.154 16.094 1.00 81.44 181 ALA A O 1
ATOM 1373 N N . LYS A 1 182 ? -9.398 8.115 15.295 1.00 78.94 182 LYS A N 1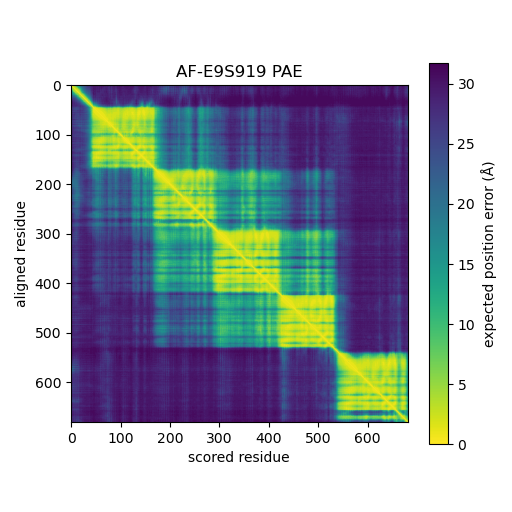
ATOM 1374 C CA . LYS A 1 182 ? -8.133 7.821 14.606 1.00 78.94 182 LYS A CA 1
ATOM 1375 C C . LYS A 1 182 ? -7.911 8.737 13.403 1.00 78.94 182 LYS A C 1
ATOM 1377 O O . LYS A 1 182 ? -6.863 9.374 13.318 1.00 78.94 182 LYS A O 1
ATOM 1382 N N . ASP A 1 183 ? -8.907 8.888 12.535 1.00 78.06 183 ASP A N 1
ATOM 1383 C CA . ASP A 1 183 ? -8.820 9.745 11.347 1.00 78.06 183 ASP A CA 1
ATOM 1384 C C . ASP A 1 183 ? -8.638 11.219 11.733 1.00 78.06 183 ASP A C 1
ATOM 1386 O O . ASP A 1 183 ? -7.768 11.921 11.206 1.00 78.06 183 ASP A O 1
ATOM 1390 N N . ALA A 1 184 ? -9.403 11.682 12.727 1.00 81.38 184 ALA A N 1
ATOM 1391 C CA . ALA A 1 184 ? -9.252 13.015 13.299 1.00 81.38 184 ALA A CA 1
ATOM 1392 C C . ALA A 1 184 ? -7.839 13.231 13.863 1.00 81.38 184 ALA A C 1
ATOM 1394 O O . ALA A 1 184 ? -7.243 14.297 13.675 1.00 81.38 184 ALA A O 1
ATOM 1395 N N . TYR A 1 185 ? -7.287 12.221 14.541 1.00 82.25 185 TYR A N 1
ATOM 1396 C CA . TYR A 1 185 ? -5.931 12.281 15.071 1.00 82.25 185 TYR A CA 1
ATOM 1397 C C . TYR A 1 185 ? -4.888 12.361 13.960 1.00 82.25 185 TYR A C 1
ATOM 1399 O O . TYR A 1 185 ? -3.994 13.199 14.043 1.00 82.25 185 TYR A O 1
ATOM 1407 N N . MET A 1 186 ? -5.005 11.547 12.909 1.00 75.25 186 MET A N 1
ATOM 1408 C CA . MET A 1 186 ? -4.091 11.588 11.765 1.00 75.25 186 MET A CA 1
ATOM 1409 C C . MET A 1 186 ? -4.073 12.969 11.104 1.00 75.25 186 MET A C 1
ATOM 1411 O O . MET A 1 186 ? -3.006 13.515 10.829 1.00 75.25 186 MET A O 1
ATOM 1415 N N . ALA A 1 187 ? -5.244 13.575 10.918 1.00 73.81 187 ALA A N 1
ATOM 1416 C CA . ALA A 1 187 ? -5.364 14.924 10.379 1.00 73.81 187 ALA A CA 1
ATOM 1417 C C . ALA A 1 187 ? -4.684 15.981 11.270 1.00 73.81 187 ALA A C 1
ATOM 1419 O O . ALA A 1 187 ? -4.012 16.892 10.776 1.00 73.81 187 ALA A O 1
ATOM 1420 N N . MET A 1 188 ? -4.818 15.849 12.592 1.00 82.31 188 MET A N 1
ATOM 1421 C CA . MET A 1 188 ? -4.112 16.698 13.551 1.00 82.31 188 MET A CA 1
ATOM 1422 C C . MET A 1 188 ? -2.599 16.469 13.517 1.00 82.31 188 MET A C 1
ATOM 1424 O O . MET A 1 188 ? -1.838 17.436 13.557 1.00 82.31 188 MET A O 1
ATOM 1428 N N . ASP A 1 189 ? -2.159 15.217 13.418 1.00 75.75 189 ASP A N 1
ATOM 1429 C CA . ASP A 1 189 ? -0.747 14.854 13.395 1.00 75.75 189 ASP A CA 1
ATOM 1430 C C . ASP A 1 189 ? -0.044 15.400 12.146 1.00 75.75 189 ASP A C 1
ATOM 1432 O O . ASP A 1 189 ? 1.041 15.962 12.250 1.00 75.75 189 ASP A O 1
ATOM 1436 N N . MET A 1 190 ? -0.709 15.389 10.986 1.00 72.31 190 MET A N 1
ATOM 1437 C CA . MET A 1 190 ? -0.209 16.054 9.774 1.00 72.31 190 MET A CA 1
ATOM 1438 C C . MET A 1 190 ? 0.015 17.562 9.980 1.00 72.31 190 MET A C 1
ATOM 1440 O O . MET A 1 190 ? 1.005 18.129 9.510 1.00 72.31 190 MET A O 1
ATOM 1444 N N . ILE A 1 191 ? -0.897 18.239 10.689 1.00 73.00 191 ILE A N 1
ATOM 1445 C CA . ILE A 1 191 ? -0.735 19.661 11.030 1.00 73.00 191 ILE A CA 1
ATOM 1446 C C . ILE A 1 191 ? 0.427 19.838 12.015 1.00 73.00 191 ILE A C 1
ATOM 1448 O O . ILE A 1 191 ? 1.230 20.757 11.840 1.00 73.00 191 ILE A O 1
ATOM 1452 N N . ARG A 1 192 ? 0.555 18.950 13.009 1.00 78.81 192 ARG A N 1
ATOM 1453 C CA . ARG A 1 192 ? 1.669 18.946 13.967 1.00 78.81 192 ARG A CA 1
ATOM 1454 C C . ARG A 1 192 ? 3.014 18.781 13.268 1.00 78.81 192 ARG A C 1
ATOM 1456 O O . ARG A 1 192 ? 3.897 19.594 13.516 1.00 78.81 192 ARG A O 1
ATOM 1463 N N . GLU A 1 193 ? 3.161 17.811 12.372 1.00 70.00 193 GLU A N 1
ATOM 1464 C CA . GLU A 1 193 ? 4.393 17.590 11.604 1.00 70.00 193 GLU A CA 1
ATOM 1465 C C . GLU A 1 193 ? 4.771 18.818 10.779 1.00 70.00 193 GLU A C 1
ATOM 1467 O O . GLU A 1 193 ? 5.923 19.248 10.774 1.00 70.00 193 GLU A O 1
ATOM 1472 N N . ASN A 1 194 ? 3.795 19.447 10.125 1.00 67.94 194 ASN A N 1
ATOM 1473 C CA . ASN A 1 194 ? 4.047 20.677 9.388 1.00 67.94 194 ASN A CA 1
ATOM 1474 C C . ASN A 1 194 ? 4.474 21.820 10.329 1.00 67.94 194 ASN A C 1
ATOM 1476 O O . ASN A 1 194 ? 5.374 22.597 10.007 1.00 67.94 194 ASN A O 1
ATOM 1480 N N . CYS A 1 195 ? 3.879 21.924 11.519 1.00 70.56 195 CYS A N 1
ATOM 1481 C CA . CYS A 1 195 ? 4.329 22.860 12.546 1.00 70.56 195 CYS A CA 1
ATOM 1482 C C . CYS A 1 195 ? 5.759 22.548 13.020 1.00 70.56 195 CYS A C 1
ATOM 1484 O O . CYS A 1 195 ? 6.559 23.473 13.134 1.00 70.56 195 CYS A O 1
ATOM 1486 N N . GLU A 1 196 ? 6.114 21.282 13.244 1.00 71.69 196 GLU A N 1
ATOM 1487 C CA . GLU A 1 196 ? 7.470 20.850 13.616 1.00 71.69 196 GLU A CA 1
ATOM 1488 C C . GLU A 1 196 ? 8.498 21.223 12.545 1.00 71.69 196 GLU A C 1
ATOM 1490 O O . GLU A 1 196 ? 9.492 21.884 12.853 1.00 71.69 196 GLU A O 1
ATOM 1495 N N . LEU A 1 197 ? 8.221 20.891 11.280 1.00 68.69 197 LEU A N 1
ATOM 1496 C CA . LEU A 1 197 ? 9.086 21.199 10.135 1.00 68.69 197 LEU A CA 1
ATOM 1497 C C . LEU A 1 197 ? 9.335 22.703 9.971 1.00 68.69 197 LEU A C 1
ATOM 1499 O O . LEU A 1 197 ? 10.413 23.115 9.542 1.00 68.69 197 LEU A O 1
ATOM 1503 N N . ASN A 1 198 ? 8.356 23.532 10.338 1.00 70.69 198 ASN A N 1
ATOM 1504 C CA . ASN A 1 198 ? 8.466 24.987 10.264 1.00 70.69 198 ASN A CA 1
ATOM 1505 C C . ASN A 1 198 ? 8.961 25.640 11.570 1.00 70.69 198 ASN A C 1
ATOM 1507 O O . ASN A 1 198 ? 9.142 26.859 11.605 1.00 70.69 198 ASN A O 1
ATOM 1511 N N . GLY A 1 199 ? 9.195 24.868 12.638 1.00 80.56 199 GLY A N 1
ATOM 1512 C CA . GLY A 1 199 ? 9.563 25.401 13.954 1.00 80.56 199 GLY A CA 1
ATOM 1513 C C . GLY A 1 199 ? 8.448 26.218 14.621 1.00 80.56 199 GLY A C 1
ATOM 1514 O O . GLY A 1 199 ? 8.731 27.150 15.370 1.00 80.56 199 GLY A O 1
ATOM 1515 N N . GLU A 1 200 ? 7.191 25.888 14.325 1.00 87.00 200 GLU A N 1
ATOM 1516 C CA . GLU A 1 200 ? 5.970 26.579 14.762 1.00 87.00 200 GLU A CA 1
ATOM 1517 C C . GLU A 1 200 ? 5.069 25.685 15.631 1.00 87.00 200 GLU A C 1
ATOM 1519 O O . GLU A 1 200 ? 3.846 25.838 15.632 1.00 87.00 200 GLU A O 1
ATOM 1524 N N . LEU A 1 201 ? 5.649 24.724 16.363 1.00 77.31 201 LEU A N 1
ATOM 1525 C CA . LEU A 1 201 ? 4.900 23.834 17.264 1.00 77.31 201 LEU A CA 1
ATOM 1526 C C . LEU A 1 201 ? 4.075 24.626 18.299 1.00 77.31 201 LEU A C 1
ATOM 1528 O O . LEU A 1 201 ? 2.969 24.231 18.657 1.00 77.31 201 LEU A O 1
ATOM 1532 N N . ASP A 1 202 ? 4.565 25.798 18.713 1.00 81.69 202 ASP A N 1
ATOM 1533 C CA . ASP A 1 202 ? 3.876 26.726 19.617 1.00 81.69 202 ASP A CA 1
ATOM 1534 C C . ASP A 1 202 ? 2.552 27.272 19.053 1.00 81.69 202 ASP A C 1
ATOM 1536 O O . ASP A 1 202 ? 1.718 27.783 19.804 1.00 81.69 202 ASP A O 1
ATOM 1540 N N . LYS A 1 203 ? 2.331 27.150 17.739 1.00 83.12 203 LYS A N 1
ATOM 1541 C CA . LYS A 1 203 ? 1.096 27.558 17.067 1.00 83.12 203 LYS A CA 1
ATOM 1542 C C . LYS A 1 203 ? 0.089 26.430 16.897 1.00 83.12 203 LYS A C 1
ATOM 1544 O O . LYS A 1 203 ? -1.023 26.741 16.469 1.00 83.12 203 LYS A O 1
ATOM 1549 N N . LEU A 1 204 ? 0.416 25.178 17.230 1.00 79.62 204 LEU A N 1
ATOM 1550 C CA . LEU A 1 204 ? -0.475 24.027 17.027 1.00 79.62 204 LEU A CA 1
ATOM 1551 C C . LEU A 1 204 ? -1.872 24.276 17.620 1.00 79.62 204 LEU A C 1
ATOM 1553 O O . LEU A 1 204 ? -2.883 24.133 16.937 1.00 79.62 204 LEU A O 1
ATOM 1557 N N . ASP A 1 205 ? -1.927 24.796 18.846 1.00 80.19 205 ASP A N 1
ATOM 1558 C CA . ASP A 1 205 ? -3.180 25.127 19.535 1.00 80.19 205 ASP A CA 1
ATOM 1559 C C . ASP A 1 205 ? -4.031 26.185 18.805 1.00 80.19 205 ASP A C 1
ATOM 1561 O O . ASP A 1 205 ? -5.256 26.192 18.926 1.00 80.19 205 ASP A O 1
ATOM 1565 N N . SER A 1 206 ? -3.415 27.068 18.013 1.00 84.06 206 SER A N 1
ATOM 1566 C CA . SER A 1 206 ? -4.135 28.097 17.250 1.00 84.06 206 SER A CA 1
ATOM 1567 C C . SER A 1 206 ? -4.876 27.550 16.026 1.00 84.06 206 SER A C 1
ATOM 1569 O O . SER A 1 206 ? -5.769 28.224 15.507 1.00 84.06 206 SER A O 1
ATOM 1571 N N . PHE A 1 207 ? -4.545 26.331 15.586 1.00 80.19 207 PHE A N 1
ATOM 1572 C CA . PHE A 1 207 ? -5.253 25.645 14.506 1.00 80.19 207 PHE A CA 1
ATOM 1573 C C . PHE A 1 207 ? -6.555 24.989 14.984 1.00 80.19 207 PHE A C 1
ATOM 1575 O O . PHE A 1 207 ? -7.470 24.842 14.172 1.00 80.19 207 PHE A O 1
ATOM 1582 N N . PHE A 1 208 ? -6.667 24.680 16.284 1.00 85.00 208 PHE A N 1
ATOM 1583 C CA . PHE A 1 208 ? -7.781 23.930 16.884 1.00 85.00 208 PHE A CA 1
ATOM 1584 C C . PHE A 1 208 ? -8.511 24.666 18.034 1.00 85.00 208 PHE A C 1
ATOM 1586 O O . PHE A 1 208 ? -8.758 24.079 19.094 1.00 85.00 208 PHE A O 1
ATOM 1593 N N . PRO A 1 209 ? -8.842 25.967 17.909 1.00 83.94 209 PRO A N 1
ATOM 1594 C CA . PRO A 1 209 ? -9.392 26.750 19.013 1.00 83.94 209 PRO A CA 1
ATOM 1595 C C . PRO A 1 209 ? -10.744 26.236 19.526 1.00 83.94 209 PRO A C 1
ATOM 1597 O O . PRO A 1 209 ? -11.025 26.385 20.716 1.00 83.94 209 PRO A O 1
ATOM 1600 N N . LYS A 1 210 ? -11.590 25.649 18.666 1.00 83.62 210 LYS A N 1
ATOM 1601 C CA . LYS A 1 210 ? -12.883 25.087 19.078 1.00 83.62 210 LYS A CA 1
ATOM 1602 C C . LYS A 1 210 ? -12.720 23.699 19.688 1.00 83.62 210 LYS A C 1
ATOM 1604 O O . LYS A 1 210 ? -13.289 23.459 20.750 1.00 83.62 210 LYS A O 1
ATOM 1609 N N . ALA A 1 211 ? -11.903 22.821 19.100 1.00 80.56 211 ALA A N 1
ATOM 1610 C CA . ALA A 1 211 ? -11.625 21.506 19.693 1.00 80.56 211 ALA A CA 1
ATOM 1611 C C . ALA A 1 211 ? -10.940 21.609 21.068 1.00 80.56 211 ALA A C 1
ATOM 1613 O O . ALA A 1 211 ? -11.105 20.725 21.908 1.00 80.56 211 ALA A O 1
ATOM 1614 N N . ARG A 1 212 ? -10.220 22.710 21.326 1.00 83.12 212 ARG A N 1
ATOM 1615 C CA . ARG A 1 212 ? -9.572 23.017 22.612 1.00 83.12 212 ARG A CA 1
ATOM 1616 C C . ARG A 1 212 ? -10.467 23.718 23.632 1.00 83.12 212 ARG A C 1
ATOM 1618 O O . ARG A 1 212 ? -10.041 23.900 24.774 1.00 83.12 212 ARG A O 1
ATOM 1625 N N . ALA A 1 213 ? -11.673 24.139 23.252 1.00 80.50 213 ALA A N 1
ATOM 1626 C CA . ALA A 1 213 ? -12.590 24.787 24.180 1.00 80.50 213 ALA A CA 1
ATOM 1627 C C . ALA A 1 213 ? -12.974 23.834 25.325 1.00 80.50 213 ALA A C 1
ATOM 1629 O O . ALA A 1 213 ? -13.019 22.615 25.148 1.00 80.50 213 ALA A O 1
ATOM 1630 N N . GLU A 1 214 ? -13.276 24.389 26.504 1.00 69.75 214 GLU A N 1
ATOM 1631 C CA . GLU A 1 214 ? -13.810 23.613 27.629 1.00 69.75 214 GLU A CA 1
ATOM 1632 C C . GLU A 1 214 ? -15.117 22.922 27.195 1.00 69.75 214 GLU A C 1
ATOM 1634 O O . GLU A 1 214 ? -16.176 23.546 27.150 1.00 69.75 214 GLU A O 1
ATOM 1639 N N . GLY A 1 215 ? -15.023 21.635 26.842 1.00 70.25 215 GLY A N 1
ATOM 1640 C CA . GLY A 1 215 ? -16.137 20.813 26.366 1.00 70.25 215 GLY A CA 1
ATOM 1641 C C . GLY A 1 215 ? -16.063 20.344 24.908 1.00 70.25 215 GLY A C 1
ATOM 1642 O O . GLY A 1 215 ? -16.919 19.546 24.537 1.00 70.25 215 GLY A O 1
ATOM 1643 N N . GLY A 1 216 ? -15.065 20.759 24.118 1.00 81.00 216 GLY A N 1
ATOM 1644 C CA . GLY A 1 216 ? -14.973 20.439 22.685 1.00 81.00 216 GLY A CA 1
ATOM 1645 C C . GLY A 1 216 ? -15.955 21.243 21.820 1.00 81.00 216 GLY A C 1
ATOM 1646 O O . GLY A 1 216 ? -16.540 22.224 22.287 1.00 81.00 216 GLY A O 1
ATOM 1647 N N . PHE A 1 217 ? -16.153 20.843 20.559 1.00 83.50 217 PHE A N 1
ATOM 1648 C CA . PHE A 1 217 ? -17.157 21.453 19.673 1.00 83.50 217 PHE A CA 1
ATOM 1649 C C . PHE A 1 217 ? -17.922 20.425 18.841 1.00 83.50 217 PHE A C 1
ATOM 1651 O O . PHE A 1 217 ? -17.414 19.341 18.565 1.00 83.50 217 PHE A O 1
ATOM 1658 N N . LYS A 1 218 ? -19.151 20.776 18.442 1.00 81.94 218 LYS A N 1
ATOM 1659 C CA . LYS A 1 218 ? -19.975 19.962 17.542 1.00 81.94 218 LYS A CA 1
ATOM 1660 C C . LYS A 1 218 ? -19.597 20.214 16.094 1.00 81.94 218 LYS A C 1
ATOM 1662 O O . LYS A 1 218 ? -19.544 21.370 15.680 1.00 81.94 218 LYS A O 1
ATOM 1667 N N . ILE A 1 219 ? -19.451 19.149 15.314 1.00 78.12 219 ILE A N 1
ATOM 1668 C CA . ILE A 1 219 ? -19.147 19.242 13.880 1.00 78.12 219 ILE A CA 1
ATOM 1669 C C . ILE A 1 219 ? -20.199 20.083 13.137 1.00 78.12 219 ILE A C 1
ATOM 1671 O O . ILE A 1 219 ? -19.842 20.988 12.380 1.00 78.12 219 ILE A O 1
ATOM 1675 N N . ALA A 1 220 ? -21.488 19.904 13.449 1.00 73.12 220 ALA A N 1
ATOM 1676 C CA . ALA A 1 220 ? -22.583 20.706 12.890 1.00 73.12 220 ALA A CA 1
ATOM 1677 C C . ALA A 1 220 ? -22.491 22.226 13.147 1.00 73.12 220 ALA A C 1
ATOM 1679 O O . ALA A 1 220 ? -23.102 23.003 12.411 1.00 73.12 220 ALA A O 1
ATOM 1680 N N . ASP A 1 221 ? -21.741 22.678 14.158 1.00 77.75 221 ASP A N 1
ATOM 1681 C CA . ASP A 1 221 ? -21.574 24.111 14.441 1.00 77.75 221 ASP A CA 1
ATOM 1682 C C . ASP A 1 221 ? -20.569 24.782 13.480 1.00 77.75 221 ASP A C 1
ATOM 1684 O O . ASP A 1 221 ? -20.425 26.012 13.482 1.00 77.75 221 ASP A O 1
ATOM 1688 N N . GLY A 1 222 ? -19.879 23.982 12.654 1.00 66.38 222 GLY A N 1
ATOM 1689 C CA . GLY A 1 222 ? -18.863 24.414 11.702 1.00 66.38 222 GLY A CA 1
ATOM 1690 C C . GLY A 1 222 ? -17.634 25.036 12.369 1.00 66.38 222 GLY A C 1
ATOM 1691 O O . GLY A 1 222 ? -17.579 25.258 13.582 1.00 66.38 222 GLY A O 1
ATOM 1692 N N . ALA A 1 223 ? -16.622 25.375 11.573 1.00 77.31 223 ALA A N 1
ATOM 1693 C CA . ALA A 1 223 ? -15.361 25.912 12.072 1.00 77.31 223 ALA A CA 1
ATOM 1694 C C . ALA A 1 223 ? -14.785 27.031 11.198 1.00 77.31 223 ALA A C 1
ATOM 1696 O O . ALA A 1 223 ? -14.943 27.039 9.980 1.00 77.31 223 ALA A O 1
ATOM 1697 N N . ASP A 1 224 ? -14.082 27.970 11.836 1.00 76.38 224 ASP A N 1
ATOM 1698 C CA . ASP A 1 224 ? -13.429 29.096 11.156 1.00 76.38 224 ASP A CA 1
ATOM 1699 C C . ASP A 1 224 ? -11.912 28.889 11.011 1.00 76.38 224 ASP A C 1
ATOM 1701 O O . ASP A 1 224 ? -11.318 29.352 10.033 1.00 76.38 224 ASP A O 1
ATOM 1705 N N . ALA A 1 225 ? -11.292 28.177 11.960 1.00 81.81 225 ALA A N 1
ATOM 1706 C CA . ALA A 1 225 ? -9.865 27.867 11.974 1.00 81.81 225 ALA A CA 1
ATOM 1707 C C . ALA A 1 225 ? -9.536 26.654 11.091 1.00 81.81 225 ALA A C 1
ATOM 1709 O O . ALA A 1 225 ? -10.363 25.766 10.916 1.00 81.81 225 ALA A O 1
ATOM 1710 N N . VAL A 1 226 ? -8.322 26.624 10.532 1.00 77.38 226 VAL A N 1
ATOM 1711 C CA . VAL A 1 226 ? -7.904 25.615 9.540 1.00 77.38 226 VAL A CA 1
ATOM 1712 C C . VAL A 1 226 ? -7.938 24.191 10.108 1.00 77.38 226 VAL A C 1
ATOM 1714 O O . VAL A 1 226 ? -8.449 23.303 9.437 1.00 77.38 226 VAL A O 1
ATOM 1717 N N . GLY A 1 227 ? -7.456 23.977 11.336 1.00 73.31 227 GLY A N 1
ATOM 1718 C CA . GLY A 1 227 ? -7.463 22.653 11.965 1.00 73.31 227 GLY A CA 1
ATOM 1719 C C . GLY A 1 227 ? -8.871 22.183 12.325 1.00 73.31 227 GLY A C 1
ATOM 1720 O O . GLY A 1 227 ? -9.260 21.082 11.956 1.00 73.31 227 GLY A O 1
ATOM 1721 N N . ASP A 1 228 ? -9.685 23.038 12.950 1.00 78.19 228 ASP A N 1
ATOM 1722 C CA . ASP A 1 228 ? -11.089 22.710 13.246 1.00 78.19 228 ASP A CA 1
ATOM 1723 C C . ASP A 1 228 ? -11.920 22.446 11.961 1.00 78.19 228 ASP A C 1
ATOM 1725 O O . ASP A 1 228 ? -12.833 21.618 11.971 1.00 78.19 228 ASP A O 1
ATOM 1729 N N . LYS A 1 229 ? -11.618 23.126 10.839 1.00 80.75 229 LYS A N 1
ATOM 1730 C CA . LYS A 1 229 ? -12.240 22.853 9.526 1.00 80.75 229 LYS A CA 1
ATOM 1731 C C . LYS A 1 229 ? -11.844 21.491 8.983 1.00 80.75 229 LYS A C 1
ATOM 1733 O O . LYS A 1 229 ? -12.722 20.752 8.562 1.00 80.75 229 LYS A O 1
ATOM 1738 N N . LEU A 1 230 ? -10.558 21.153 9.050 1.00 79.94 230 LEU A N 1
ATOM 1739 C CA . LEU A 1 230 ? -10.079 19.838 8.641 1.00 79.94 230 LEU A CA 1
ATOM 1740 C C . LEU A 1 230 ? -10.759 18.731 9.459 1.00 79.94 230 LEU A C 1
ATOM 1742 O O . LEU A 1 230 ? -11.227 17.758 8.887 1.00 79.94 230 LEU A O 1
ATOM 1746 N N . LEU A 1 231 ? -10.916 18.917 10.775 1.00 79.31 231 LEU A N 1
ATOM 1747 C CA . LEU A 1 231 ? -11.682 17.987 11.616 1.00 79.31 231 LEU A CA 1
ATOM 1748 C C . LEU A 1 231 ? -13.161 17.896 11.205 1.00 79.31 231 LEU A C 1
ATOM 1750 O O . LEU A 1 231 ? -13.742 16.820 11.261 1.00 79.31 231 LEU A O 1
ATOM 1754 N N . THR A 1 232 ? -13.768 19.007 10.774 1.00 81.19 232 THR A N 1
ATOM 1755 C CA . THR A 1 232 ? -15.151 19.029 10.260 1.00 81.19 232 THR A CA 1
ATOM 1756 C C . THR A 1 232 ? -15.281 18.251 8.948 1.00 81.19 232 THR A C 1
ATOM 1758 O O . THR A 1 232 ? -16.280 17.572 8.745 1.00 81.19 232 THR A O 1
ATOM 1761 N N . GLU A 1 233 ? -14.282 18.341 8.070 1.00 80.56 233 GLU A N 1
ATOM 1762 C CA . GLU A 1 233 ? -14.244 17.626 6.789 1.00 80.56 233 GLU A CA 1
ATOM 1763 C C . GLU A 1 233 ? -13.989 16.128 6.984 1.00 80.56 233 GLU A C 1
ATOM 1765 O O . GLU A 1 233 ? -14.709 15.309 6.422 1.00 80.56 233 GLU A O 1
ATOM 1770 N N . VAL A 1 234 ? -13.015 15.768 7.824 1.00 77.25 234 VAL A N 1
ATOM 1771 C CA . VAL A 1 234 ? -12.674 14.369 8.134 1.00 77.25 234 VAL A CA 1
ATOM 1772 C C . VAL A 1 234 ? -13.834 13.648 8.821 1.00 77.25 234 VAL A C 1
ATOM 1774 O O . VAL A 1 234 ? -14.040 12.462 8.600 1.00 77.25 234 VAL A O 1
ATOM 1777 N N . LEU A 1 235 ? -14.623 14.365 9.623 1.00 80.00 235 LEU A N 1
ATOM 1778 C CA . LEU A 1 235 ? -15.767 13.812 10.350 1.00 80.00 235 LEU A CA 1
ATOM 1779 C C . LEU A 1 235 ? -17.115 14.185 9.725 1.00 80.00 235 LEU A C 1
ATOM 1781 O O . LEU A 1 235 ? -18.131 14.205 10.424 1.00 80.00 235 LEU A O 1
ATOM 1785 N N . ALA A 1 236 ? -17.147 14.491 8.425 1.00 77.75 236 ALA A N 1
ATOM 1786 C CA . ALA A 1 236 ? -18.366 14.910 7.733 1.00 77.75 236 ALA A CA 1
ATOM 1787 C C . ALA A 1 236 ? -19.494 13.862 7.816 1.00 77.75 236 ALA A C 1
ATOM 1789 O O . ALA A 1 236 ? -20.669 14.229 7.885 1.00 77.75 236 ALA A O 1
ATOM 1790 N N . ASP A 1 237 ? -19.133 12.579 7.896 1.00 72.44 237 ASP A N 1
ATOM 1791 C CA . ASP A 1 237 ? -20.069 11.456 8.031 1.00 72.44 237 ASP A CA 1
ATOM 1792 C C . ASP A 1 237 ? -20.673 11.335 9.445 1.00 72.44 237 ASP A C 1
ATOM 1794 O O . ASP A 1 237 ? -21.658 10.627 9.659 1.00 72.44 237 ASP A O 1
ATOM 1798 N N . LEU A 1 238 ? -20.145 12.098 10.411 1.00 78.06 238 LEU A N 1
ATOM 1799 C CA . LEU A 1 238 ? -20.608 12.177 11.796 1.00 78.06 238 LEU A CA 1
ATOM 1800 C C . LEU A 1 238 ? -21.021 13.614 12.176 1.00 78.06 238 LEU A C 1
ATOM 1802 O O . LEU A 1 238 ? -20.457 14.209 13.099 1.00 78.06 238 LEU A O 1
ATOM 1806 N N . PRO A 1 239 ? -22.052 14.194 11.533 1.00 73.50 239 PRO A N 1
ATOM 1807 C CA . PRO A 1 239 ? -22.398 15.609 11.702 1.00 73.50 239 PRO A CA 1
ATOM 1808 C C . PRO A 1 239 ? -22.830 15.973 13.133 1.00 73.50 239 PRO A C 1
ATOM 1810 O O . PRO A 1 239 ? -22.652 17.111 13.571 1.00 73.50 239 PRO A O 1
ATOM 1813 N N . ASP A 1 240 ? -23.366 15.004 13.880 1.00 79.38 240 ASP A N 1
ATOM 1814 C CA . ASP A 1 240 ? -23.787 15.171 15.275 1.00 79.38 240 ASP A CA 1
ATOM 1815 C C . ASP A 1 240 ? -22.673 14.882 16.295 1.00 79.38 240 ASP A C 1
ATOM 1817 O O . ASP A 1 240 ? -22.916 14.980 17.503 1.00 79.38 240 ASP A O 1
ATOM 1821 N N . ALA A 1 241 ? -21.470 14.502 15.846 1.00 84.94 241 ALA A N 1
ATOM 1822 C CA . ALA A 1 241 ? -20.373 14.210 16.753 1.00 84.94 241 ALA A CA 1
ATOM 1823 C C . ALA A 1 241 ? -19.800 15.477 17.398 1.00 84.94 241 ALA A C 1
ATOM 1825 O O . ALA A 1 241 ? -19.801 16.577 16.834 1.00 84.94 241 ALA A O 1
ATOM 1826 N N . GLU A 1 242 ? -19.287 15.296 18.610 1.00 88.00 242 GLU A N 1
ATOM 1827 C CA . GLU A 1 242 ? -18.471 16.283 19.304 1.00 88.00 242 GLU A CA 1
ATOM 1828 C C . GLU A 1 242 ? -17.009 15.861 19.268 1.00 88.00 242 GLU A C 1
ATOM 1830 O O . GLU A 1 242 ? -16.703 14.687 19.461 1.00 88.00 242 GLU A O 1
ATOM 1835 N N . VAL A 1 243 ? -16.107 16.820 19.066 1.00 88.88 243 VAL A N 1
ATOM 1836 C CA . VAL A 1 243 ? -14.662 16.580 19.044 1.00 88.88 243 VAL A CA 1
ATOM 1837 C C . VAL A 1 243 ? -13.978 17.400 20.117 1.00 88.88 243 VAL A C 1
ATOM 1839 O O . VAL A 1 243 ? -14.263 18.589 20.291 1.00 88.88 243 VAL A O 1
ATOM 1842 N N . TYR A 1 244 ? -13.044 16.765 20.814 1.00 88.81 244 TYR A N 1
ATOM 1843 C CA . TYR A 1 244 ? -12.188 17.403 21.797 1.00 88.81 244 TYR A CA 1
ATOM 1844 C C . TYR A 1 244 ? -10.722 17.061 21.544 1.00 88.81 244 TYR A C 1
ATOM 1846 O O . TYR A 1 244 ? -10.384 15.901 21.319 1.00 88.81 244 TYR A O 1
ATOM 1854 N N . MET A 1 245 ? -9.860 18.074 21.639 1.00 86.94 245 MET A N 1
ATOM 1855 C CA . MET A 1 245 ? -8.408 17.931 21.583 1.00 86.94 245 MET A CA 1
ATOM 1856 C C . MET A 1 245 ? -7.801 18.275 22.944 1.00 86.94 245 MET A C 1
ATOM 1858 O O . MET A 1 245 ? -7.947 19.393 23.452 1.00 86.94 245 MET A O 1
ATOM 1862 N N . GLY A 1 246 ? -7.078 17.326 23.527 1.00 84.81 246 GLY A N 1
ATOM 1863 C CA . GLY A 1 246 ? -6.379 17.495 24.797 1.00 84.81 246 GLY A CA 1
ATOM 1864 C C . GLY A 1 246 ? -4.903 17.132 24.697 1.00 84.81 246 GLY A C 1
ATOM 1865 O O . GLY A 1 246 ? -4.422 16.757 23.635 1.00 84.81 246 GLY A O 1
ATOM 1866 N N . TYR A 1 247 ? -4.194 17.249 25.819 1.00 82.44 247 TYR A N 1
ATOM 1867 C CA . TYR A 1 247 ? -2.826 16.751 25.958 1.00 82.44 247 TYR A CA 1
ATOM 1868 C C . TYR A 1 247 ? -2.724 15.866 27.195 1.00 82.44 247 TYR A C 1
ATOM 1870 O O . TYR A 1 247 ? -3.405 16.100 28.199 1.00 82.44 247 TYR A O 1
ATOM 1878 N N . PHE A 1 248 ? -1.860 14.867 27.117 1.00 76.69 248 PHE A N 1
ATOM 1879 C CA . PHE A 1 248 ? -1.405 14.068 28.243 1.00 76.69 248 PHE A CA 1
ATOM 1880 C C . PHE A 1 248 ? 0.118 14.129 28.321 1.00 76.69 248 PHE A C 1
ATOM 1882 O O . PHE A 1 248 ? 0.780 14.558 27.380 1.00 76.69 248 PHE A O 1
ATOM 1889 N N . THR A 1 249 ? 0.672 13.749 29.467 1.00 70.25 249 THR A N 1
ATOM 1890 C CA . THR A 1 249 ? 2.122 13.664 29.642 1.00 70.25 249 THR A CA 1
ATOM 1891 C C . THR A 1 249 ? 2.532 12.203 29.611 1.00 70.25 249 THR A C 1
ATOM 1893 O O . THR A 1 249 ? 2.024 11.429 30.424 1.00 70.25 249 THR A O 1
ATOM 1896 N N . ASP A 1 250 ? 3.459 11.862 28.722 1.00 61.78 250 ASP A N 1
ATOM 1897 C CA . ASP A 1 250 ? 4.096 10.547 28.644 1.00 61.78 250 ASP A CA 1
ATOM 1898 C C . ASP A 1 250 ? 5.612 10.722 28.688 1.00 61.78 250 ASP A C 1
ATOM 1900 O O . ASP A 1 250 ? 6.157 11.547 27.963 1.00 61.78 250 ASP A O 1
ATOM 1904 N N . ASP A 1 251 ? 6.277 10.074 29.645 1.00 60.19 251 ASP A N 1
ATOM 1905 C CA . ASP A 1 251 ? 7.716 10.239 29.929 1.00 60.19 251 ASP A CA 1
ATOM 1906 C C . ASP A 1 251 ? 8.246 11.693 30.005 1.00 60.19 251 ASP A C 1
ATOM 1908 O O . ASP A 1 251 ? 9.439 11.967 29.877 1.00 60.19 251 ASP A O 1
ATOM 1912 N N . GLY A 1 252 ? 7.368 12.652 30.315 1.00 62.19 252 GLY A N 1
ATOM 1913 C CA . GLY A 1 252 ? 7.709 14.074 30.412 1.00 62.19 252 GLY A CA 1
ATOM 1914 C C . GLY A 1 252 ? 7.538 14.866 29.112 1.00 62.19 252 GLY A C 1
ATOM 1915 O O . GLY A 1 252 ? 7.731 16.082 29.142 1.00 62.19 252 GLY A O 1
ATOM 1916 N N . GLU A 1 253 ? 7.125 14.223 28.020 1.00 60.69 253 GLU A N 1
ATOM 1917 C CA . GLU A 1 253 ? 6.691 14.876 26.785 1.00 60.69 253 GLU A CA 1
ATOM 1918 C C . GLU A 1 253 ? 5.172 15.117 26.806 1.00 60.69 253 GLU A C 1
ATOM 1920 O O . GLU A 1 253 ? 4.392 14.280 27.266 1.00 60.69 253 GLU A O 1
ATOM 1925 N N . GLU A 1 254 ? 4.736 16.297 26.351 1.00 72.00 254 GLU A N 1
ATOM 1926 C CA . GLU A 1 254 ? 3.312 16.591 26.161 1.00 72.00 254 GLU A CA 1
ATOM 1927 C C . GLU A 1 254 ? 2.850 16.043 24.810 1.00 72.00 254 GLU A C 1
ATOM 1929 O O . GLU A 1 254 ? 3.262 16.517 23.752 1.00 72.00 254 GLU A O 1
ATOM 1934 N N . MET A 1 255 ? 1.952 15.065 24.859 1.00 71.31 255 MET A N 1
ATOM 1935 C CA . MET A 1 255 ? 1.404 14.385 23.694 1.00 71.31 255 MET A CA 1
ATOM 1936 C C . MET A 1 255 ? -0.057 14.785 23.501 1.00 71.31 255 MET A C 1
ATOM 1938 O O . MET A 1 255 ? -0.832 14.740 24.463 1.00 71.31 255 MET A O 1
ATOM 1942 N N . PRO A 1 256 ? -0.476 15.182 22.288 1.00 80.75 256 PRO A N 1
ATOM 1943 C CA . PRO A 1 256 ? -1.875 15.473 22.035 1.00 80.75 256 PRO A CA 1
ATOM 1944 C C . PRO A 1 256 ? -2.692 14.174 21.993 1.00 80.75 256 PRO A C 1
ATOM 1946 O O . PRO A 1 256 ? -2.176 13.115 21.635 1.00 80.75 256 PRO A O 1
ATOM 1949 N N . PHE A 1 257 ? -3.979 14.263 22.321 1.00 82.69 257 PHE A N 1
ATOM 1950 C CA . PHE A 1 257 ? -4.974 13.213 22.100 1.00 82.69 257 PHE A CA 1
ATOM 1951 C C . PHE A 1 257 ? -6.264 13.823 21.555 1.00 82.69 257 PHE A C 1
ATOM 1953 O O . PHE A 1 257 ? -6.572 14.989 21.826 1.00 82.69 257 PHE A O 1
ATOM 1960 N N . ILE A 1 258 ? -7.036 13.020 20.828 1.00 87.06 258 ILE A N 1
ATOM 1961 C CA . ILE A 1 258 ? -8.361 13.401 20.336 1.00 87.06 258 ILE A CA 1
ATOM 1962 C C . ILE A 1 258 ? -9.412 12.473 20.925 1.00 87.06 258 ILE A C 1
ATOM 1964 O O . ILE A 1 258 ? -9.194 11.272 21.053 1.00 87.06 258 ILE A O 1
ATOM 1968 N N . GLN A 1 259 ? -10.556 13.046 21.288 1.00 89.25 259 GLN A N 1
ATOM 1969 C CA . GLN A 1 259 ? -11.774 12.312 21.592 1.00 89.25 259 GLN A CA 1
ATOM 1970 C C . GLN A 1 259 ? -12.873 12.711 20.613 1.00 89.25 259 GLN A C 1
ATOM 1972 O O . GLN A 1 259 ? -13.077 13.899 20.356 1.00 89.25 259 GLN A O 1
ATOM 1977 N N . VAL A 1 260 ? -13.612 11.718 20.127 1.00 87.94 260 VAL A N 1
ATOM 1978 C CA . VAL A 1 260 ? -14.833 11.902 19.341 1.00 87.94 260 VAL A CA 1
ATOM 1979 C C . VAL A 1 260 ? -15.979 11.299 20.134 1.00 87.94 260 VAL A C 1
ATOM 1981 O O . VAL A 1 260 ? -15.904 10.156 20.575 1.00 87.94 260 VAL A O 1
ATOM 1984 N N . ARG A 1 261 ? -17.043 12.069 20.352 1.00 87.25 261 ARG A N 1
ATOM 1985 C CA . ARG A 1 261 ? -18.268 11.595 20.995 1.00 87.25 261 ARG A CA 1
ATOM 1986 C C . ARG A 1 261 ? -19.384 11.536 19.970 1.00 87.25 261 ARG A C 1
ATOM 1988 O O . ARG A 1 261 ? -19.871 12.577 19.536 1.00 87.25 261 ARG A O 1
ATOM 1995 N N . GLY A 1 262 ? -19.794 10.325 19.607 1.00 81.88 262 GLY A N 1
ATOM 1996 C CA . GLY A 1 262 ? -20.874 10.098 18.648 1.00 81.88 262 GLY A CA 1
ATOM 1997 C C . GLY A 1 262 ? -22.265 10.400 19.219 1.00 81.88 262 GLY A C 1
ATOM 1998 O O . GLY A 1 262 ? -22.443 10.634 20.419 1.00 81.88 262 GLY A O 1
ATOM 1999 N N . LYS A 1 263 ? -23.295 10.316 18.366 1.00 75.25 263 LYS A N 1
ATOM 2000 C CA . LYS A 1 263 ? -24.702 10.620 18.716 1.00 75.25 263 LYS A CA 1
ATOM 2001 C C . LYS A 1 263 ? -25.281 9.774 19.859 1.00 75.25 263 LYS A C 1
ATOM 2003 O O . LYS A 1 263 ? -26.239 10.182 20.511 1.00 75.25 263 LYS A O 1
ATOM 2008 N N . TYR A 1 264 ? -24.695 8.605 20.115 1.00 71.19 264 TYR A N 1
ATOM 2009 C CA . TYR A 1 264 ? -25.105 7.683 21.179 1.00 71.19 264 TYR A CA 1
ATOM 2010 C C . TYR A 1 264 ? -24.380 7.921 22.511 1.00 71.19 264 TYR A C 1
ATOM 2012 O O . TYR A 1 264 ? -24.616 7.195 23.472 1.00 71.19 264 TYR A O 1
ATOM 2020 N N . GLY A 1 265 ? -23.502 8.926 22.585 1.00 72.44 265 GLY A N 1
ATOM 2021 C CA . GLY A 1 265 ? -22.732 9.245 23.787 1.00 72.44 265 GLY A CA 1
ATOM 2022 C C . GLY A 1 265 ? -21.494 8.373 24.004 1.00 72.44 265 GLY A C 1
ATOM 2023 O O . GLY A 1 265 ? -20.769 8.627 24.962 1.00 72.44 265 GLY A O 1
ATOM 2024 N N . LEU A 1 266 ? -21.230 7.404 23.119 1.00 79.69 266 LEU A N 1
ATOM 2025 C CA . LEU A 1 266 ? -19.967 6.666 23.087 1.00 79.69 266 LEU A CA 1
ATOM 2026 C C . LEU A 1 266 ? -18.823 7.619 22.754 1.00 79.69 266 LEU A C 1
ATOM 2028 O O . LEU A 1 266 ? -18.966 8.477 21.879 1.00 79.69 266 LEU A O 1
ATOM 2032 N N . ILE A 1 267 ? -17.710 7.457 23.463 1.00 80.81 267 ILE A N 1
ATOM 2033 C CA . ILE A 1 267 ? -16.507 8.262 23.285 1.00 80.81 267 ILE A CA 1
ATOM 2034 C C . ILE A 1 267 ? -15.415 7.345 22.755 1.00 80.81 267 ILE A C 1
ATOM 2036 O O . ILE A 1 267 ? -14.958 6.453 23.470 1.00 80.81 267 ILE A O 1
ATOM 2040 N N . GLY A 1 268 ? -15.019 7.586 21.511 1.00 81.12 268 GLY A N 1
ATOM 2041 C CA . GLY A 1 268 ? -13.775 7.079 20.954 1.00 81.12 268 GLY A CA 1
ATOM 2042 C C . GLY A 1 268 ? -12.647 8.037 21.305 1.00 81.12 268 GLY A C 1
ATOM 2043 O O . GLY A 1 268 ? -12.853 9.251 21.408 1.00 81.12 268 GLY A O 1
ATOM 2044 N N . GLN A 1 269 ? -11.459 7.495 21.525 1.00 82.06 269 GLN A N 1
ATOM 2045 C CA . GLN A 1 269 ? -10.257 8.266 21.802 1.00 82.06 269 GLN A CA 1
ATOM 2046 C C . GLN A 1 269 ? -9.141 7.771 20.884 1.00 82.06 269 GLN A C 1
ATOM 2048 O O . GLN A 1 269 ? -9.126 6.625 20.458 1.00 82.06 269 GLN A O 1
ATOM 2053 N N . TYR A 1 270 ? -8.192 8.639 20.573 1.00 75.38 270 TYR A N 1
ATOM 2054 C CA . TYR A 1 270 ? -6.919 8.232 20.001 1.00 75.38 270 TYR A CA 1
ATOM 2055 C C . TYR A 1 270 ? -5.811 9.051 20.665 1.00 75.38 270 TYR A C 1
ATOM 2057 O O . TYR A 1 270 ? -5.992 10.262 20.855 1.00 75.38 270 TYR A O 1
ATOM 2065 N N . PRO A 1 271 ? -4.694 8.432 21.085 1.00 62.47 271 PRO A N 1
ATOM 2066 C CA . PRO A 1 271 ? -4.219 7.070 20.763 1.00 62.47 271 PRO A CA 1
ATOM 2067 C C . PRO A 1 271 ? -4.752 5.878 21.586 1.00 62.47 271 PRO A C 1
ATOM 2069 O O . PRO A 1 271 ? -4.250 4.773 21.422 1.00 62.47 271 PRO A O 1
ATOM 2072 N N . ASP A 1 272 ? -5.750 6.042 22.459 1.00 63.72 272 ASP A N 1
ATOM 2073 C CA . ASP A 1 272 ? -6.344 4.893 23.176 1.00 63.72 272 ASP A CA 1
ATOM 2074 C C . ASP A 1 272 ? -7.526 4.303 22.396 1.00 63.72 272 ASP A C 1
ATOM 2076 O O . ASP A 1 272 ? -8.637 4.820 22.464 1.00 63.72 272 ASP A O 1
ATOM 2080 N N . ASN A 1 273 ? -7.278 3.224 21.663 1.00 53.66 273 ASN A N 1
ATOM 2081 C CA . ASN A 1 273 ? -8.219 2.577 20.744 1.00 53.66 273 ASN A CA 1
ATOM 2082 C C . ASN A 1 273 ? -9.069 1.457 21.382 1.00 53.66 273 ASN A C 1
ATOM 2084 O O . ASN A 1 273 ? -9.726 0.704 20.657 1.00 53.66 273 ASN A O 1
ATOM 2088 N N . ILE A 1 274 ? -9.097 1.325 22.717 1.00 53.44 274 ILE A N 1
ATOM 2089 C CA . ILE A 1 274 ? -10.062 0.429 23.375 1.00 53.44 274 ILE A CA 1
ATOM 2090 C C . ILE A 1 274 ? -11.471 0.812 22.885 1.00 53.44 274 ILE A C 1
ATOM 2092 O O . ILE A 1 274 ? -11.770 2.002 22.780 1.00 53.44 274 ILE A O 1
ATOM 2096 N N . GLN A 1 275 ? -12.318 -0.181 22.555 1.00 54.28 275 GLN A N 1
ATOM 2097 C CA . GLN A 1 275 ? -13.710 0.006 22.094 1.00 54.28 275 GLN A CA 1
ATOM 2098 C C . GLN A 1 275 ? -14.352 1.229 22.750 1.00 54.28 275 GLN A C 1
ATOM 2100 O O . GLN A 1 275 ? -14.305 1.320 23.981 1.00 54.28 275 GLN A O 1
ATOM 2105 N N . ALA A 1 276 ? -14.926 2.139 21.950 1.00 55.19 276 ALA A N 1
ATOM 2106 C CA . ALA A 1 276 ? -15.578 3.344 22.451 1.00 55.19 276 ALA A CA 1
ATOM 2107 C C . ALA A 1 276 ? -16.440 2.993 23.670 1.00 55.19 276 ALA A C 1
ATOM 2109 O O . ALA A 1 276 ? -17.390 2.213 23.588 1.00 55.19 276 ALA A O 1
ATOM 2110 N N . ASN A 1 277 ? -16.034 3.503 24.829 1.00 57.72 277 ASN A N 1
ATOM 2111 C CA . ASN A 1 277 ? -16.459 2.953 26.108 1.00 57.72 277 ASN A CA 1
ATOM 2112 C C . ASN A 1 277 ? -17.403 3.935 26.798 1.00 57.72 277 ASN A C 1
ATOM 2114 O O . ASN A 1 277 ? -17.126 5.134 26.859 1.00 57.72 277 ASN A O 1
ATOM 2118 N N . ASP A 1 278 ? -18.487 3.431 27.382 1.00 54.00 278 ASP A N 1
ATOM 2119 C CA . ASP A 1 278 ? -19.390 4.218 28.223 1.00 54.00 278 ASP A CA 1
ATOM 2120 C C . ASP A 1 278 ? -18.726 4.686 29.537 1.00 54.00 278 ASP A C 1
ATOM 2122 O O . ASP A 1 278 ? -19.217 5.601 30.200 1.00 54.00 278 ASP A O 1
ATOM 2126 N N . SER A 1 279 ? -17.575 4.102 29.889 1.00 57.69 279 SER A N 1
ATOM 2127 C CA . SER A 1 279 ? -16.733 4.479 31.023 1.00 57.69 279 SER A CA 1
ATOM 2128 C C . SER A 1 279 ? -15.669 5.539 30.708 1.00 57.69 279 SER A C 1
ATOM 2130 O O . SER A 1 279 ? -14.933 5.924 31.620 1.00 57.69 279 SER A O 1
ATOM 2132 N N . ALA A 1 280 ? -15.500 5.960 29.450 1.00 65.88 280 ALA A N 1
ATOM 2133 C CA . ALA A 1 280 ? -14.536 7.002 29.098 1.00 65.88 280 ALA A CA 1
ATOM 2134 C C . ALA A 1 280 ? -15.028 8.373 29.596 1.00 65.88 280 ALA A C 1
ATOM 2136 O O . ALA A 1 280 ? -16.181 8.756 29.396 1.00 65.88 280 ALA A O 1
ATOM 2137 N N . GLU A 1 281 ? -14.160 9.134 30.268 1.00 79.00 281 GLU A N 1
ATOM 2138 C CA . GLU A 1 281 ? -14.509 10.479 30.728 1.00 79.00 281 GLU A CA 1
ATOM 2139 C C . GLU A 1 281 ? -14.198 11.509 29.633 1.00 79.00 281 GLU A C 1
ATOM 2141 O O . GLU A 1 281 ? -13.045 11.701 29.244 1.00 79.00 281 GLU A O 1
ATOM 2146 N N . TRP A 1 282 ? -15.234 12.211 29.162 1.00 84.62 282 TRP A N 1
ATOM 2147 C CA . TRP A 1 282 ? -15.082 13.318 28.215 1.00 84.62 282 TRP A CA 1
ATOM 2148 C C . TRP A 1 282 ? -14.079 14.356 28.734 1.00 84.62 282 TRP A C 1
ATOM 2150 O O . TRP A 1 282 ? -14.126 14.743 29.905 1.00 84.62 282 TRP A O 1
ATOM 2160 N N . THR A 1 283 ? -13.196 14.830 27.857 1.00 82.12 283 THR A N 1
ATOM 2161 C CA . THR A 1 283 ? -12.076 15.757 28.109 1.00 82.12 283 THR A CA 1
ATOM 2162 C C . THR A 1 283 ? -10.928 15.231 28.973 1.00 82.12 283 THR A C 1
ATOM 2164 O O . THR A 1 283 ? -10.031 15.996 29.329 1.00 82.12 283 THR A O 1
ATOM 2167 N N . LYS A 1 284 ? -10.909 13.937 29.313 1.00 79.81 284 LYS A N 1
ATOM 2168 C CA . LYS A 1 284 ? -9.798 13.329 30.053 1.00 79.81 284 LYS A CA 1
ATOM 2169 C C . LYS A 1 284 ? -9.177 12.181 29.284 1.00 79.81 284 LYS A C 1
ATOM 2171 O O . LYS A 1 284 ? -9.868 11.233 28.933 1.00 79.81 284 LYS A O 1
ATOM 2176 N N . PHE A 1 285 ? -7.858 12.249 29.122 1.00 73.81 285 PHE A N 1
ATOM 2177 C CA . PHE A 1 285 ? -7.095 11.157 28.544 1.00 73.81 285 PHE A CA 1
ATOM 2178 C C . PHE A 1 285 ? -7.182 9.915 29.426 1.00 73.81 285 PHE A C 1
ATOM 2180 O O . PHE A 1 285 ? -6.833 9.948 30.612 1.00 73.81 285 PHE A O 1
ATOM 2187 N N . ARG A 1 286 ? -7.613 8.814 28.823 1.00 69.50 286 ARG A N 1
ATOM 2188 C CA . ARG A 1 286 ? -7.398 7.472 29.356 1.00 69.50 286 ARG A CA 1
ATOM 2189 C C . ARG A 1 286 ? -6.085 6.907 28.788 1.00 69.50 286 ARG A C 1
ATOM 2191 O O . ARG A 1 286 ? -5.950 6.895 27.571 1.00 69.50 286 ARG A O 1
ATOM 2198 N N . PRO A 1 287 ? -5.126 6.473 29.625 1.00 63.56 287 PRO A N 1
ATOM 2199 C CA . PRO A 1 287 ? -3.915 5.819 29.141 1.00 63.56 287 PRO A CA 1
ATOM 2200 C C . PRO A 1 287 ? -4.233 4.499 28.444 1.00 63.56 287 PRO A C 1
ATOM 2202 O O . PRO A 1 287 ? -5.046 3.725 28.958 1.00 63.56 287 PRO A O 1
ATOM 2205 N N . PHE A 1 288 ? -3.536 4.238 27.335 1.00 61.00 288 PHE A N 1
ATOM 2206 C CA . PHE A 1 288 ? -3.551 2.940 26.672 1.00 61.00 288 PHE A CA 1
ATOM 2207 C C . PHE A 1 288 ? -3.111 1.858 27.662 1.00 61.00 288 PHE A C 1
ATOM 2209 O O . PHE A 1 288 ? -2.029 1.925 28.250 1.00 61.00 288 PHE A O 1
ATOM 2216 N N . ASP A 1 289 ? -3.970 0.865 27.865 1.00 60.72 289 ASP A N 1
ATOM 2217 C CA . ASP A 1 289 ? -3.649 -0.302 28.672 1.00 60.72 289 ASP A CA 1
ATOM 2218 C C . ASP A 1 289 ? -3.359 -1.469 27.735 1.00 60.72 289 ASP A C 1
ATOM 2220 O O . ASP A 1 289 ? -4.273 -2.059 27.160 1.00 60.72 289 ASP A O 1
ATOM 2224 N N . VAL A 1 290 ? -2.075 -1.815 27.632 1.00 56.75 290 VAL A N 1
ATOM 2225 C CA . VAL A 1 290 ? -1.551 -2.948 26.854 1.00 56.75 290 VAL A CA 1
ATOM 2226 C C . VAL A 1 290 ? -2.323 -4.243 27.147 1.00 56.75 290 VAL A C 1
ATOM 2228 O O . VAL A 1 290 ? -2.492 -5.076 26.261 1.00 56.75 290 VAL A O 1
ATOM 2231 N N . GLN A 1 291 ? -2.854 -4.417 28.366 1.00 60.72 291 GLN A N 1
ATOM 2232 C CA . GLN A 1 291 ? -3.636 -5.606 28.731 1.00 60.72 291 GLN A CA 1
ATOM 2233 C C . GLN A 1 291 ? -4.983 -5.701 27.998 1.00 60.72 291 GLN A C 1
ATOM 2235 O O . GLN A 1 291 ? -5.547 -6.791 27.901 1.00 60.72 291 GLN A O 1
ATOM 2240 N N . ASN A 1 292 ? -5.491 -4.582 27.480 1.00 63.84 292 ASN A N 1
ATOM 2241 C CA . ASN A 1 292 ? -6.760 -4.494 26.760 1.00 63.84 292 ASN A CA 1
ATOM 2242 C C . ASN A 1 292 ? -6.580 -4.356 25.241 1.00 63.84 292 ASN A C 1
ATOM 2244 O O . ASN A 1 292 ? -7.586 -4.280 24.537 1.00 63.84 292 ASN A O 1
ATOM 2248 N N . ALA A 1 293 ? -5.342 -4.353 24.734 1.00 65.81 293 ALA A N 1
ATOM 2249 C CA . ALA A 1 293 ? -5.071 -4.257 23.303 1.00 65.81 293 ALA A CA 1
ATOM 2250 C C . ALA A 1 293 ? -5.735 -5.422 22.528 1.00 65.81 293 ALA A C 1
ATOM 2252 O O . ALA A 1 293 ? -5.775 -6.557 23.037 1.00 65.81 293 ALA A O 1
ATOM 2253 N N . PRO A 1 294 ? -6.290 -5.185 21.324 1.00 69.38 294 PRO A N 1
ATOM 2254 C CA . PRO A 1 294 ? -6.769 -6.255 20.454 1.00 69.38 294 PRO A CA 1
ATOM 2255 C C . PRO A 1 294 ? -5.616 -7.178 20.031 1.00 69.38 294 PRO A C 1
ATOM 2257 O O . PRO A 1 294 ? -4.458 -6.768 19.986 1.00 69.38 294 PRO A O 1
ATOM 2260 N N . GLU A 1 295 ? -5.937 -8.445 19.756 1.00 81.06 295 GLU A N 1
ATOM 2261 C CA . GLU A 1 295 ? -4.976 -9.349 19.105 1.00 81.06 295 GLU A CA 1
ATOM 2262 C C . GLU A 1 295 ? -4.807 -8.919 17.648 1.00 81.06 295 GLU A C 1
ATOM 2264 O O . GLU A 1 295 ? -5.787 -8.549 16.999 1.00 81.06 295 GLU A O 1
ATOM 2269 N N . VAL A 1 296 ? -3.576 -8.976 17.141 1.00 83.75 296 VAL A N 1
ATOM 2270 C CA . VAL A 1 296 ? -3.255 -8.579 15.764 1.00 83.75 296 VAL A CA 1
ATOM 2271 C C . VAL A 1 296 ? -3.096 -9.825 14.901 1.00 83.75 296 VAL A C 1
ATOM 2273 O O . VAL A 1 296 ? -2.409 -10.775 15.282 1.00 83.75 296 VAL A O 1
ATOM 2276 N N . GLY A 1 297 ? -3.752 -9.832 13.738 1.00 87.00 297 GLY A N 1
ATOM 2277 C CA . GLY A 1 297 ? -3.703 -10.950 12.802 1.00 87.00 297 GLY A CA 1
ATOM 2278 C C . GLY A 1 297 ? -2.319 -11.131 12.177 1.00 87.00 297 GLY A C 1
ATOM 2279 O O . GLY A 1 297 ? -1.530 -10.195 12.067 1.00 87.00 297 GLY A O 1
ATOM 2280 N N . LEU A 1 298 ? -2.015 -12.347 11.715 1.00 89.25 298 LEU A N 1
ATOM 2281 C CA . LEU A 1 298 ? -0.716 -12.653 11.105 1.00 89.25 298 LEU A CA 1
ATOM 2282 C C . LEU A 1 298 ? -0.439 -11.827 9.837 1.00 89.25 298 LEU A C 1
ATOM 2284 O O . LEU A 1 298 ? 0.708 -11.463 9.581 1.00 89.25 298 LEU A O 1
ATOM 2288 N N . ASP A 1 299 ? -1.465 -11.539 9.035 1.00 86.38 299 ASP A N 1
ATOM 2289 C CA . ASP A 1 299 ? -1.315 -10.702 7.840 1.00 86.38 299 ASP A CA 1
ATOM 2290 C C . ASP A 1 299 ? -0.893 -9.275 8.200 1.00 86.38 299 ASP A C 1
ATOM 2292 O O . ASP A 1 299 ? 0.078 -8.776 7.627 1.00 86.38 299 ASP A O 1
ATOM 2296 N N . ASP A 1 300 ? -1.526 -8.687 9.214 1.00 86.94 300 ASP A N 1
ATOM 2297 C CA . ASP A 1 300 ? -1.182 -7.364 9.737 1.00 86.94 300 ASP A CA 1
ATOM 2298 C C . ASP A 1 300 ? 0.238 -7.352 10.321 1.00 86.94 300 ASP A C 1
ATOM 2300 O O . ASP A 1 300 ? 1.019 -6.444 10.044 1.00 86.94 300 ASP A O 1
ATOM 2304 N N . LEU A 1 301 ? 0.632 -8.395 11.063 1.00 91.88 301 LEU A N 1
ATOM 2305 C CA . LEU A 1 301 ? 1.998 -8.524 11.589 1.00 91.88 301 LEU A CA 1
ATOM 2306 C C . LEU A 1 301 ? 3.046 -8.626 10.470 1.00 91.88 301 LEU A C 1
ATOM 2308 O O . LEU A 1 301 ? 4.130 -8.049 10.572 1.00 91.88 301 LEU A O 1
ATOM 2312 N N . ASN A 1 302 ? 2.747 -9.354 9.393 1.00 90.12 302 ASN A N 1
ATOM 2313 C CA . ASN A 1 302 ? 3.631 -9.443 8.231 1.00 90.12 302 ASN A CA 1
ATOM 2314 C C . ASN A 1 302 ? 3.712 -8.106 7.474 1.00 90.12 302 ASN A C 1
ATOM 2316 O O . ASN A 1 302 ? 4.783 -7.739 6.987 1.00 90.12 302 ASN A O 1
ATOM 2320 N N . GLU A 1 303 ? 2.610 -7.358 7.389 1.00 87.06 303 GLU A N 1
ATOM 2321 C CA . GLU A 1 303 ? 2.610 -6.008 6.822 1.00 87.06 303 GLU A CA 1
ATOM 2322 C C . GLU A 1 303 ? 3.416 -5.030 7.690 1.00 87.06 303 GLU A C 1
ATOM 2324 O O . GLU A 1 303 ? 4.224 -4.262 7.159 1.00 87.06 303 GLU A O 1
ATOM 2329 N N . ALA A 1 304 ? 3.273 -5.104 9.016 1.00 90.19 304 ALA A N 1
ATOM 2330 C CA . ALA A 1 304 ? 4.073 -4.339 9.969 1.00 90.19 304 ALA A CA 1
ATOM 2331 C C . ALA A 1 304 ? 5.569 -4.614 9.776 1.00 90.19 304 ALA A C 1
ATOM 2333 O O . ALA A 1 304 ? 6.364 -3.680 9.651 1.00 90.19 304 ALA A O 1
ATOM 2334 N N . ALA A 1 305 ? 5.944 -5.896 9.676 1.00 92.75 305 ALA A N 1
ATOM 2335 C CA . ALA A 1 305 ? 7.321 -6.314 9.431 1.00 92.75 305 ALA A CA 1
ATOM 2336 C C . ALA A 1 305 ? 7.855 -5.768 8.103 1.00 92.75 305 ALA A C 1
ATOM 2338 O O . ALA A 1 305 ? 8.989 -5.300 8.050 1.00 92.75 305 ALA A O 1
ATOM 2339 N N . LYS A 1 306 ? 7.035 -5.757 7.045 1.00 89.62 306 LYS A N 1
ATOM 2340 C CA . LYS A 1 306 ? 7.407 -5.191 5.742 1.00 89.62 306 LYS A CA 1
ATOM 2341 C C . LYS A 1 306 ? 7.616 -3.676 5.795 1.00 89.62 306 LYS A C 1
ATOM 2343 O O . LYS A 1 306 ? 8.601 -3.180 5.256 1.00 89.62 306 LYS A O 1
ATOM 2348 N N . LYS A 1 307 ? 6.715 -2.930 6.443 1.00 88.69 307 LYS A N 1
ATOM 2349 C CA . LYS A 1 307 ? 6.861 -1.473 6.616 1.00 88.69 307 LYS A CA 1
ATOM 2350 C C . LYS A 1 307 ? 8.140 -1.147 7.388 1.00 88.69 307 LYS A C 1
ATOM 2352 O O . LYS A 1 307 ? 8.921 -0.308 6.951 1.00 88.69 307 LYS A O 1
ATOM 2357 N N . ALA A 1 308 ? 8.376 -1.856 8.490 1.00 91.50 308 ALA A N 1
ATOM 2358 C CA . ALA A 1 308 ? 9.588 -1.722 9.287 1.00 91.50 308 ALA A CA 1
ATOM 2359 C C . ALA A 1 308 ? 10.854 -2.080 8.499 1.00 91.50 308 ALA A C 1
ATOM 2361 O O . ALA A 1 308 ? 11.828 -1.336 8.551 1.00 91.50 308 ALA A O 1
ATOM 2362 N N . PHE A 1 309 ? 10.815 -3.154 7.708 1.00 91.44 309 PHE A N 1
ATOM 2363 C CA . PHE A 1 309 ? 11.909 -3.539 6.820 1.00 91.44 309 PHE A CA 1
ATOM 2364 C C . PHE A 1 309 ? 12.259 -2.436 5.821 1.00 91.44 309 PHE A C 1
ATOM 2366 O O . PHE A 1 309 ? 13.432 -2.109 5.685 1.00 91.44 309 PHE A O 1
ATOM 2373 N N . ASN A 1 310 ? 11.267 -1.828 5.163 1.00 83.81 310 ASN A N 1
ATOM 2374 C CA . ASN A 1 310 ? 11.513 -0.741 4.213 1.00 83.81 310 ASN A CA 1
ATOM 2375 C C . ASN A 1 310 ? 12.162 0.473 4.897 1.00 83.81 310 ASN A C 1
ATOM 2377 O O . ASN A 1 310 ? 13.142 1.001 4.388 1.00 83.81 310 ASN A O 1
ATOM 2381 N N . MET A 1 311 ? 11.689 0.856 6.089 1.00 86.62 311 MET A N 1
ATOM 2382 C CA . MET A 1 311 ? 12.320 1.931 6.869 1.00 86.62 311 MET A CA 1
ATOM 2383 C C . MET A 1 311 ? 13.770 1.590 7.245 1.00 86.62 311 MET A C 1
ATOM 2385 O O . MET A 1 311 ? 14.648 2.448 7.202 1.00 86.62 311 MET A O 1
ATOM 2389 N N . THR A 1 312 ? 14.039 0.333 7.610 1.00 88.31 312 THR A N 1
ATOM 2390 C CA . THR A 1 312 ? 15.398 -0.148 7.893 1.00 88.31 312 THR A CA 1
ATOM 2391 C C . THR A 1 312 ? 16.278 -0.127 6.645 1.00 88.31 312 THR A C 1
ATOM 2393 O O . THR A 1 312 ? 17.439 0.263 6.747 1.00 88.31 312 THR A O 1
ATOM 2396 N N . ALA A 1 313 ? 15.742 -0.499 5.480 1.00 82.69 313 ALA A N 1
ATOM 2397 C CA . ALA A 1 313 ? 16.455 -0.444 4.207 1.00 82.69 313 ALA A CA 1
ATOM 2398 C C . ALA A 1 313 ? 16.843 0.996 3.843 1.00 82.69 313 ALA A C 1
ATOM 2400 O O . ALA A 1 313 ? 18.000 1.237 3.509 1.00 82.69 313 ALA A O 1
ATOM 2401 N N . ASP A 1 314 ? 15.921 1.952 3.990 1.00 80.38 314 ASP A N 1
ATOM 2402 C CA . ASP A 1 314 ? 16.191 3.372 3.737 1.00 80.38 314 ASP A CA 1
ATOM 2403 C C . ASP A 1 314 ? 17.297 3.904 4.663 1.00 80.38 314 ASP A C 1
ATOM 2405 O O . ASP A 1 314 ? 18.236 4.554 4.206 1.00 80.38 314 ASP A O 1
ATOM 2409 N N . LEU A 1 315 ? 17.258 3.552 5.957 1.00 83.94 315 LEU A N 1
ATOM 2410 C CA . LEU A 1 315 ? 18.323 3.913 6.899 1.00 83.94 315 LEU A CA 1
ATOM 2411 C C . LEU A 1 315 ? 19.675 3.317 6.484 1.00 83.94 315 LEU A C 1
ATOM 2413 O O . LEU A 1 315 ? 20.702 3.993 6.570 1.00 83.94 315 LEU A O 1
ATOM 2417 N N . LEU A 1 316 ? 19.699 2.041 6.095 1.00 82.25 316 LEU A N 1
ATOM 2418 C CA . LEU A 1 316 ? 20.922 1.364 5.666 1.00 82.25 316 LEU A CA 1
ATOM 2419 C C . LEU A 1 316 ? 21.500 2.019 4.410 1.00 82.25 316 LEU A C 1
ATOM 2421 O O . LEU A 1 316 ? 22.699 2.287 4.379 1.00 82.25 316 LEU A O 1
ATOM 2425 N N . PHE A 1 317 ? 20.653 2.349 3.436 1.00 75.38 317 PHE A N 1
ATOM 2426 C CA . PHE A 1 317 ? 21.047 3.063 2.225 1.00 75.38 317 PHE A CA 1
ATOM 2427 C C . PHE A 1 317 ? 21.627 4.446 2.549 1.00 75.38 317 PHE A C 1
ATOM 2429 O O . PHE A 1 317 ? 22.729 4.780 2.111 1.00 75.38 317 PHE A O 1
ATOM 2436 N N . ASP A 1 318 ? 20.951 5.233 3.389 1.00 73.62 318 ASP A N 1
ATOM 2437 C CA . ASP A 1 318 ? 21.445 6.542 3.825 1.00 73.62 318 ASP A CA 1
ATOM 2438 C C . ASP A 1 318 ? 22.814 6.434 4.517 1.00 73.62 318 ASP A C 1
ATOM 2440 O O . ASP A 1 318 ? 23.704 7.250 4.263 1.00 73.62 318 ASP A O 1
ATOM 2444 N N . ASN A 1 319 ? 23.025 5.412 5.350 1.00 77.19 319 ASN A N 1
ATOM 2445 C CA . ASN A 1 319 ? 24.315 5.157 5.996 1.00 77.19 319 ASN A CA 1
ATOM 2446 C C . ASN A 1 319 ? 25.395 4.725 4.994 1.00 77.19 319 ASN A C 1
ATOM 2448 O O . ASN A 1 319 ? 26.527 5.216 5.064 1.00 77.19 319 ASN A O 1
ATOM 2452 N N . GLU A 1 320 ? 25.053 3.878 4.027 1.00 73.88 320 GLU A N 1
ATOM 2453 C CA . GLU A 1 320 ? 25.968 3.463 2.966 1.00 73.88 320 GLU A CA 1
ATOM 2454 C C . GLU A 1 320 ? 26.423 4.663 2.125 1.00 73.88 320 GLU A C 1
ATOM 2456 O O . GLU A 1 320 ? 27.622 4.828 1.883 1.00 73.88 320 GLU A O 1
ATOM 2461 N N . THR A 1 321 ? 25.511 5.579 1.769 1.00 71.31 321 THR A N 1
ATOM 2462 C CA . THR A 1 321 ? 25.878 6.818 1.056 1.00 71.31 321 THR A CA 1
ATOM 2463 C C . THR A 1 321 ? 26.797 7.734 1.874 1.00 71.31 321 THR A C 1
ATOM 2465 O O . THR A 1 321 ? 27.572 8.512 1.310 1.00 71.31 321 THR A O 1
ATOM 2468 N N . GLN A 1 322 ? 26.766 7.617 3.205 1.00 74.06 322 GLN A N 1
ATOM 2469 C CA . GLN A 1 322 ? 27.673 8.300 4.131 1.00 74.06 322 GLN A CA 1
ATOM 2470 C C . GLN A 1 322 ? 28.989 7.534 4.361 1.00 74.06 322 GLN A C 1
ATOM 2472 O O . GLN A 1 322 ? 29.870 8.017 5.078 1.00 74.06 322 GLN A O 1
ATOM 2477 N N . GLY A 1 323 ? 29.160 6.375 3.719 1.00 75.38 323 GLY A N 1
ATOM 2478 C CA . GLY A 1 323 ? 30.344 5.527 3.807 1.00 75.38 323 GLY A CA 1
ATOM 2479 C C . GLY A 1 323 ? 30.390 4.643 5.054 1.00 75.38 323 GLY A C 1
ATOM 2480 O O . GLY A 1 323 ? 31.472 4.166 5.395 1.00 75.38 323 GLY A O 1
ATOM 2481 N N . ILE A 1 324 ? 29.258 4.448 5.737 1.00 76.25 324 ILE A N 1
ATOM 2482 C CA . ILE A 1 324 ? 29.120 3.537 6.877 1.00 76.25 324 ILE A CA 1
ATOM 2483 C C . ILE A 1 324 ? 28.691 2.167 6.327 1.00 76.25 324 ILE A C 1
ATOM 2485 O O . ILE A 1 324 ? 27.593 2.053 5.783 1.00 76.25 324 ILE A O 1
ATOM 2489 N N . PRO A 1 325 ? 29.530 1.120 6.427 1.00 80.06 325 PRO A N 1
ATOM 2490 C CA . PRO A 1 325 ? 29.190 -0.202 5.909 1.00 80.06 325 PRO A CA 1
ATOM 2491 C C . PRO A 1 325 ? 28.017 -0.839 6.662 1.00 80.06 325 PRO A C 1
ATOM 2493 O O . PRO A 1 325 ? 27.905 -0.676 7.877 1.00 80.06 325 PRO A O 1
ATOM 2496 N N . PHE A 1 326 ? 27.235 -1.679 5.976 1.00 81.94 326 PHE A N 1
ATOM 2497 C CA . PHE A 1 326 ? 26.114 -2.449 6.541 1.00 81.94 326 PHE A CA 1
ATOM 2498 C C . PHE A 1 326 ? 26.427 -3.077 7.911 1.00 81.94 326 PHE A C 1
ATOM 2500 O O . PHE A 1 326 ? 25.714 -2.864 8.892 1.00 81.94 326 PHE A O 1
ATOM 2507 N N . ASN A 1 327 ? 27.550 -3.795 8.015 1.00 83.31 327 ASN A N 1
ATOM 2508 C CA . ASN A 1 327 ? 27.949 -4.459 9.258 1.00 83.31 327 ASN A CA 1
ATOM 2509 C C . ASN A 1 327 ? 28.219 -3.475 10.409 1.00 83.31 327 ASN A C 1
ATOM 2511 O O . ASN A 1 327 ? 27.925 -3.785 11.565 1.00 83.31 327 ASN A O 1
ATOM 2515 N N . GLU A 1 328 ? 28.717 -2.275 10.101 1.00 85.44 328 GLU A N 1
ATOM 2516 C CA . GLU A 1 328 ? 28.950 -1.233 11.097 1.00 85.44 328 GLU A CA 1
ATOM 2517 C C . GLU A 1 328 ? 27.629 -0.648 11.615 1.00 85.44 328 GLU A C 1
ATOM 2519 O O . GLU A 1 328 ? 27.556 -0.306 12.790 1.00 85.44 328 GLU A O 1
ATOM 2524 N N . CYS A 1 329 ? 26.542 -0.616 10.834 1.00 83.31 329 CYS A N 1
ATOM 2525 C CA . CYS A 1 329 ? 25.225 -0.171 11.320 1.00 83.31 329 CYS A CA 1
ATOM 2526 C C . CYS A 1 329 ? 24.705 -1.047 12.473 1.00 83.31 329 CYS A C 1
ATOM 2528 O O . CYS A 1 329 ? 24.199 -0.548 13.480 1.00 83.31 329 CYS A O 1
ATOM 2530 N N . PHE A 1 330 ? 24.900 -2.362 12.374 1.00 86.06 330 PHE A N 1
ATOM 2531 C CA . PHE A 1 330 ? 24.507 -3.300 13.425 1.00 86.06 330 PHE A CA 1
ATOM 2532 C C . PHE A 1 330 ? 25.440 -3.267 14.648 1.00 86.06 330 PHE A C 1
ATOM 2534 O O . PHE A 1 330 ? 25.018 -3.612 15.748 1.00 86.06 330 PHE A O 1
ATOM 2541 N N . GLU A 1 331 ? 26.707 -2.882 14.479 1.00 84.50 331 GLU A N 1
ATOM 2542 C CA . GLU A 1 331 ? 27.695 -2.820 15.570 1.00 84.50 331 GLU A CA 1
ATOM 2543 C C . GLU A 1 331 ? 27.737 -1.457 16.275 1.00 84.50 331 GLU A C 1
ATOM 2545 O O . GLU A 1 331 ? 28.024 -1.380 17.470 1.00 84.50 331 GLU A O 1
ATOM 2550 N N . SER A 1 332 ? 27.435 -0.379 15.551 1.00 73.31 332 SER A N 1
ATOM 2551 C CA . SER A 1 332 ? 27.483 1.010 16.028 1.00 73.31 332 SER A CA 1
ATOM 2552 C C . SER A 1 332 ? 26.292 1.400 16.904 1.00 73.31 332 SER A C 1
ATOM 2554 O O . SER A 1 332 ? 26.294 2.480 17.494 1.00 73.31 332 SER A O 1
ATOM 2556 N N . GLY A 1 333 ? 25.284 0.529 17.010 1.00 73.00 333 GLY A N 1
ATOM 2557 C CA . GLY A 1 333 ? 24.045 0.816 17.727 1.00 73.00 333 GLY A CA 1
ATOM 2558 C C . GLY A 1 333 ? 23.076 1.696 16.938 1.00 73.00 333 GLY A C 1
ATOM 2559 O O . GLY A 1 333 ? 22.171 2.263 17.547 1.00 73.00 333 GLY A O 1
ATOM 2560 N N . ALA A 1 334 ? 23.220 1.791 15.607 1.00 81.81 334 ALA A N 1
ATOM 2561 C CA . ALA A 1 334 ? 22.299 2.545 14.748 1.00 81.81 334 ALA A CA 1
ATOM 2562 C C . ALA A 1 334 ? 20.838 2.092 14.924 1.00 81.81 334 ALA A C 1
ATOM 2564 O O . ALA A 1 334 ? 19.927 2.911 14.890 1.00 81.81 334 ALA A O 1
ATOM 2565 N N . PHE A 1 335 ? 20.630 0.804 15.206 1.00 85.25 335 PHE A N 1
ATOM 2566 C CA . PHE A 1 335 ? 19.321 0.210 15.488 1.00 85.25 335 PHE A CA 1
ATOM 2567 C C . PHE A 1 335 ? 18.940 0.178 16.977 1.00 85.25 335 PHE A C 1
ATOM 2569 O O . PHE A 1 335 ? 17.837 -0.244 17.298 1.00 85.25 335 PHE A O 1
ATOM 2576 N N . GLY A 1 336 ? 19.848 0.547 17.885 1.00 86.94 336 GLY A N 1
ATOM 2577 C CA . GLY A 1 336 ? 19.649 0.468 19.337 1.00 86.94 336 GLY A CA 1
ATOM 2578 C C . GLY A 1 336 ? 18.988 -0.840 19.815 1.00 86.94 336 GLY A C 1
ATOM 2579 O O . GLY A 1 336 ? 19.520 -1.927 19.576 1.00 86.94 336 GLY A O 1
ATOM 2580 N N . VAL A 1 337 ? 17.850 -0.748 20.508 1.00 89.00 337 VAL A N 1
ATOM 2581 C CA . VAL A 1 337 ? 17.080 -1.873 21.057 1.00 89.00 337 VAL A CA 1
ATOM 2582 C C . VAL A 1 337 ? 16.384 -2.723 19.995 1.00 89.00 337 VAL A C 1
ATOM 2584 O O . VAL A 1 337 ? 16.157 -3.905 20.261 1.00 89.00 337 VAL A O 1
ATOM 2587 N N . LEU A 1 338 ? 16.136 -2.203 18.780 1.00 91.38 338 LEU A N 1
ATOM 2588 C CA . LEU A 1 338 ? 15.594 -3.007 17.670 1.00 91.38 338 LEU A CA 1
ATOM 2589 C C . LEU A 1 338 ? 16.493 -4.210 17.360 1.00 91.38 338 LEU A C 1
ATOM 2591 O O . LEU A 1 338 ? 15.996 -5.233 16.908 1.00 91.38 338 LEU A O 1
ATOM 2595 N N . ASN A 1 339 ? 17.802 -4.115 17.621 1.00 92.25 339 ASN A N 1
ATOM 2596 C CA . ASN A 1 339 ? 18.756 -5.207 17.402 1.00 92.25 339 ASN A CA 1
ATOM 2597 C C . ASN A 1 339 ? 18.964 -6.127 18.615 1.00 92.25 339 ASN A C 1
ATOM 2599 O O . ASN A 1 339 ? 19.851 -6.980 18.619 1.00 92.25 339 ASN A O 1
ATOM 2603 N N . THR A 1 340 ? 18.198 -5.949 19.686 1.00 90.38 340 THR A N 1
ATOM 2604 C CA . THR A 1 340 ? 18.339 -6.750 20.907 1.00 90.38 340 THR A CA 1
ATOM 2605 C C . THR A 1 340 ? 17.262 -7.822 20.978 1.00 90.38 340 THR A C 1
ATOM 2607 O O . THR A 1 340 ? 16.215 -7.703 20.354 1.00 90.38 340 THR A O 1
ATOM 2610 N N . ALA A 1 341 ? 17.488 -8.869 21.775 1.00 89.50 341 ALA A N 1
ATOM 2611 C CA . ALA A 1 341 ? 16.495 -9.928 21.971 1.00 89.50 341 ALA A CA 1
ATOM 2612 C C . ALA A 1 341 ? 15.157 -9.418 22.542 1.00 89.50 341 ALA A C 1
ATOM 2614 O O . ALA A 1 341 ? 14.123 -10.058 22.348 1.00 89.50 341 ALA A O 1
ATOM 2615 N N . ASP A 1 342 ? 15.184 -8.275 23.229 1.00 88.50 342 ASP A N 1
ATOM 2616 C CA . ASP A 1 342 ? 13.999 -7.636 23.793 1.00 88.50 342 ASP A CA 1
ATOM 2617 C C . ASP A 1 342 ? 13.170 -6.918 22.715 1.00 88.50 342 ASP A C 1
ATOM 2619 O O . ASP A 1 342 ? 11.956 -6.814 22.863 1.00 88.50 342 ASP A O 1
ATOM 2623 N N . GLY A 1 343 ? 13.801 -6.504 21.610 1.00 91.00 343 GLY A N 1
ATOM 2624 C CA . GLY A 1 343 ? 13.187 -5.708 20.550 1.00 91.00 343 GLY A CA 1
ATOM 2625 C C . GLY A 1 343 ? 12.780 -4.303 21.004 1.00 91.00 343 GLY A C 1
ATOM 2626 O O . GLY A 1 343 ? 13.044 -3.879 22.129 1.00 91.00 343 GLY A O 1
ATOM 2627 N N . LEU A 1 344 ? 12.136 -3.569 20.101 1.00 91.06 344 LEU A N 1
ATOM 2628 C CA . LEU A 1 344 ? 11.507 -2.279 20.359 1.00 91.06 344 LEU A CA 1
ATOM 2629 C C . LEU A 1 344 ? 10.013 -2.491 20.624 1.00 91.06 344 LEU A C 1
ATOM 2631 O O . LEU A 1 344 ? 9.289 -2.818 19.679 1.00 91.06 344 LEU A O 1
ATOM 2635 N N . PRO A 1 345 ? 9.528 -2.293 21.860 1.00 88.19 345 PRO A N 1
ATOM 2636 C CA . PRO A 1 345 ? 8.099 -2.209 22.116 1.00 88.19 345 PRO A CA 1
ATOM 2637 C C . PRO A 1 345 ? 7.529 -1.004 21.370 1.00 88.19 345 PRO A C 1
ATOM 2639 O O . PRO A 1 345 ? 8.023 0.113 21.525 1.00 88.19 345 PRO A O 1
ATOM 2642 N N . ILE A 1 346 ? 6.497 -1.236 20.570 1.00 84.50 346 ILE A N 1
ATOM 2643 C CA . ILE A 1 346 ? 5.766 -0.185 19.876 1.00 84.50 346 ILE A CA 1
ATOM 2644 C C . ILE A 1 346 ? 4.691 0.316 20.822 1.00 84.50 346 ILE A C 1
ATOM 2646 O O . ILE A 1 346 ? 3.804 -0.425 21.246 1.00 84.50 346 ILE A O 1
ATOM 2650 N N . ALA A 1 347 ? 4.808 1.584 21.178 1.00 69.06 347 ALA A N 1
ATOM 2651 C CA . ALA A 1 347 ? 3.905 2.252 22.087 1.00 69.06 347 ALA A CA 1
ATOM 2652 C C . ALA A 1 347 ? 3.697 3.683 21.616 1.00 69.06 347 ALA A C 1
ATOM 2654 O O . ALA A 1 347 ? 4.643 4.418 21.318 1.00 69.06 347 ALA A O 1
ATOM 2655 N N . PHE A 1 348 ? 2.441 4.106 21.586 1.00 58.38 348 PHE A N 1
ATOM 2656 C CA . PHE A 1 348 ? 2.123 5.469 21.221 1.00 58.38 348 PHE A CA 1
ATOM 2657 C C . PHE A 1 348 ? 2.703 6.450 22.250 1.00 58.38 348 PHE A C 1
ATOM 2659 O O . PHE A 1 348 ? 2.345 6.379 23.418 1.00 58.38 348 PHE A O 1
ATOM 2666 N N . GLY A 1 349 ? 3.579 7.362 21.815 1.00 52.25 349 GLY A N 1
ATOM 2667 C CA . GLY A 1 349 ? 4.288 8.283 22.718 1.00 52.25 349 GLY A CA 1
ATOM 2668 C C . GLY A 1 349 ? 5.585 7.736 23.319 1.00 52.25 349 GLY A C 1
ATOM 2669 O O . GLY A 1 349 ? 6.254 8.464 24.045 1.00 52.25 349 GLY A O 1
ATOM 2670 N N . GLY A 1 350 ? 5.991 6.512 22.955 1.00 58.59 350 GLY A N 1
ATOM 2671 C CA . GLY A 1 350 ? 7.255 5.922 23.395 1.00 58.59 350 GLY A CA 1
ATOM 2672 C C . GLY A 1 350 ? 8.448 6.848 23.143 1.00 58.59 350 GLY A C 1
ATOM 2673 O O . GLY A 1 350 ? 8.773 7.169 21.992 1.00 58.59 350 GLY A O 1
ATOM 2674 N N . SER A 1 351 ? 9.092 7.276 24.233 1.00 61.44 351 SER A N 1
ATOM 2675 C CA . SER A 1 351 ? 10.306 8.083 24.186 1.00 61.44 351 SER A CA 1
ATOM 2676 C C . SER A 1 351 ? 11.508 7.171 23.914 1.00 61.44 351 SER A C 1
ATOM 2678 O O . SER A 1 351 ? 11.846 6.285 24.699 1.00 61.44 351 SER A O 1
ATOM 2680 N N . HIS A 1 352 ? 12.152 7.357 22.761 1.00 73.56 352 HIS A N 1
ATOM 2681 C CA . HIS A 1 352 ? 13.346 6.597 22.384 1.00 73.56 352 HIS A CA 1
ATOM 2682 C C . HIS A 1 352 ? 14.512 7.556 22.150 1.00 73.56 352 HIS A C 1
ATOM 2684 O O . HIS A 1 352 ? 14.375 8.554 21.444 1.00 73.56 352 HIS A O 1
ATOM 2690 N N . GLU A 1 353 ? 15.669 7.275 22.755 1.00 75.81 353 GLU A N 1
ATOM 2691 C CA . GLU A 1 353 ? 16.866 8.110 22.574 1.00 75.81 353 GLU A CA 1
ATOM 2692 C C . GLU A 1 353 ? 17.409 8.016 21.139 1.00 75.81 353 GLU A C 1
ATOM 2694 O O . GLU A 1 353 ? 18.003 8.970 20.633 1.00 75.81 353 GLU A O 1
ATOM 2699 N N . ASN A 1 354 ? 17.193 6.879 20.472 1.00 84.44 354 ASN A N 1
ATOM 2700 C CA . ASN A 1 354 ? 17.598 6.652 19.094 1.00 84.44 354 ASN A CA 1
ATOM 2701 C C . ASN A 1 354 ? 16.548 7.217 18.114 1.00 84.44 354 ASN A C 1
ATOM 2703 O O . ASN A 1 354 ? 15.355 6.925 18.202 1.00 84.44 354 ASN A O 1
ATOM 2707 N N . GLU A 1 355 ? 16.998 8.030 17.157 1.00 81.19 355 GLU A N 1
ATOM 2708 C CA . GLU A 1 355 ? 16.126 8.689 16.177 1.00 81.19 355 GLU A CA 1
ATOM 2709 C C . GLU A 1 355 ? 15.403 7.700 15.254 1.00 81.19 355 GLU A C 1
ATOM 2711 O O . GLU A 1 355 ? 14.218 7.878 14.978 1.00 81.19 355 GLU A O 1
ATOM 2716 N N . PHE A 1 356 ? 16.074 6.628 14.832 1.00 84.81 356 PHE A N 1
ATOM 2717 C CA . PHE A 1 356 ? 15.465 5.606 13.990 1.00 84.81 356 PHE A CA 1
ATOM 2718 C C . PHE A 1 356 ? 14.393 4.808 14.744 1.00 84.81 356 PHE A C 1
ATOM 2720 O O . PHE A 1 356 ? 13.310 4.581 14.208 1.00 84.81 356 PHE A O 1
ATOM 2727 N N . GLU A 1 357 ? 14.624 4.467 16.014 1.00 88.00 357 GLU A N 1
ATOM 2728 C CA . GLU A 1 357 ? 13.595 3.852 16.869 1.00 88.00 357 GLU A CA 1
ATOM 2729 C C . GLU A 1 357 ? 12.365 4.747 17.014 1.00 88.00 357 GLU A C 1
ATOM 2731 O O . GLU A 1 357 ? 11.240 4.260 16.930 1.00 88.00 357 GLU A O 1
ATOM 2736 N N . ARG A 1 358 ? 12.556 6.066 17.166 1.00 81.25 358 ARG A N 1
ATOM 2737 C CA . ARG A 1 358 ? 11.440 7.025 17.188 1.00 81.25 358 ARG A CA 1
ATOM 2738 C C . ARG A 1 358 ? 10.648 7.021 15.885 1.00 81.25 358 ARG A C 1
ATOM 2740 O O . ARG A 1 358 ? 9.433 7.200 15.933 1.00 81.25 358 ARG A O 1
ATOM 2747 N N . ILE A 1 359 ? 11.309 6.867 14.737 1.00 81.88 359 ILE A N 1
ATOM 2748 C CA . ILE A 1 359 ? 10.646 6.786 13.427 1.00 81.88 359 ILE A CA 1
ATOM 2749 C C . ILE A 1 359 ? 9.844 5.485 13.330 1.00 81.88 359 ILE A C 1
ATOM 2751 O O . ILE A 1 359 ? 8.643 5.540 13.081 1.00 81.88 359 ILE A O 1
ATOM 2755 N N . VAL A 1 360 ? 10.468 4.337 13.615 1.00 84.69 360 VAL A N 1
ATOM 2756 C CA . VAL A 1 360 ? 9.801 3.024 13.571 1.00 84.69 360 VAL A CA 1
ATOM 2757 C C . VAL A 1 360 ? 8.611 2.971 14.531 1.00 84.69 360 VAL A C 1
ATOM 2759 O O . VAL A 1 360 ? 7.525 2.557 14.128 1.00 84.69 360 VAL A O 1
ATOM 2762 N N . ASN A 1 361 ? 8.787 3.433 15.775 1.00 83.88 361 ASN A N 1
ATOM 2763 C CA . ASN A 1 361 ? 7.716 3.491 16.767 1.00 83.88 361 ASN A CA 1
ATOM 2764 C C . ASN A 1 361 ? 6.550 4.362 16.285 1.00 83.88 361 ASN A C 1
ATOM 2766 O O . ASN A 1 361 ? 5.409 3.912 16.276 1.00 83.88 361 ASN A O 1
ATOM 2770 N N . ARG A 1 362 ? 6.836 5.587 15.827 1.00 76.25 362 ARG A N 1
ATOM 2771 C CA . ARG A 1 362 ? 5.812 6.527 15.352 1.00 76.25 362 ARG A CA 1
ATOM 2772 C C . ARG A 1 362 ? 5.029 5.973 14.170 1.00 76.25 362 ARG A C 1
ATOM 2774 O O . ARG A 1 362 ? 3.807 6.060 14.174 1.00 76.25 362 ARG A O 1
ATOM 2781 N N . GLU A 1 363 ? 5.718 5.423 13.175 1.00 80.81 363 GLU A N 1
ATOM 2782 C CA . GLU A 1 363 ? 5.062 4.903 11.979 1.00 80.81 363 GLU A CA 1
ATOM 2783 C C . GLU A 1 363 ? 4.198 3.692 12.308 1.00 80.81 363 GLU A C 1
ATOM 2785 O O . GLU A 1 363 ? 3.024 3.663 11.954 1.00 80.81 363 GLU A O 1
ATOM 2790 N N . LEU A 1 364 ? 4.716 2.707 13.041 1.00 82.62 364 LEU A N 1
ATOM 2791 C CA . LEU A 1 364 ? 3.943 1.499 13.328 1.00 82.62 364 LEU A CA 1
ATOM 2792 C C . LEU A 1 364 ? 2.806 1.745 14.325 1.00 82.62 364 LEU A C 1
ATOM 2794 O O . LEU A 1 364 ? 1.721 1.197 14.133 1.00 82.62 364 LEU A O 1
ATOM 2798 N N . ALA A 1 365 ? 2.999 2.616 15.320 1.00 75.88 365 ALA A N 1
ATOM 2799 C CA . ALA A 1 365 ? 1.957 2.973 16.286 1.00 75.88 365 ALA A CA 1
ATOM 2800 C C . ALA A 1 365 ? 0.760 3.718 15.658 1.00 75.88 365 ALA A C 1
ATOM 2802 O O . ALA A 1 365 ? -0.262 3.887 16.317 1.00 75.88 365 ALA A O 1
ATOM 2803 N N . ARG A 1 366 ? 0.860 4.181 14.401 1.00 67.00 366 ARG A N 1
ATOM 2804 C CA . ARG A 1 366 ? -0.276 4.740 13.637 1.00 67.00 366 ARG A CA 1
ATOM 2805 C C . ARG A 1 366 ? -1.166 3.661 13.027 1.00 67.00 366 ARG A C 1
ATOM 2807 O O . ARG A 1 366 ? -2.369 3.864 12.872 1.00 67.00 366 ARG A O 1
ATOM 2814 N N . TYR A 1 367 ? -0.574 2.538 12.629 1.00 66.75 367 TYR A N 1
ATOM 2815 C CA . TYR A 1 367 ? -1.262 1.527 11.826 1.00 66.75 367 TYR A CA 1
ATOM 2816 C C . TYR A 1 367 ? -1.735 0.340 12.651 1.00 66.75 367 TYR A C 1
ATOM 2818 O O . TYR A 1 367 ? -2.771 -0.232 12.322 1.00 66.75 367 TYR A O 1
ATOM 2826 N N . PHE A 1 368 ? -1.025 -0.001 13.724 1.00 68.06 368 PHE A N 1
ATOM 2827 C CA . PHE A 1 368 ? -1.299 -1.217 14.471 1.00 68.06 368 PHE A CA 1
ATOM 2828 C C . PHE A 1 368 ? -1.813 -0.914 15.867 1.00 68.06 368 PHE A C 1
ATOM 2830 O O . PHE A 1 368 ? -1.141 -0.300 16.689 1.00 68.06 368 PHE A O 1
ATOM 2837 N N . ASP A 1 369 ? -3.023 -1.402 16.110 1.00 59.16 369 ASP A N 1
ATOM 2838 C CA . ASP A 1 369 ? -3.786 -1.150 17.324 1.00 59.16 369 ASP A CA 1
ATOM 2839 C C . ASP A 1 369 ? -3.402 -2.091 18.489 1.00 59.16 369 ASP A C 1
ATOM 2841 O O . ASP A 1 369 ? -3.920 -1.951 19.596 1.00 59.16 369 ASP A O 1
ATOM 2845 N N . GLY A 1 370 ? -2.493 -3.045 18.248 1.00 61.00 370 GLY A N 1
ATOM 2846 C CA . GLY A 1 370 ? -2.056 -4.060 19.206 1.00 61.00 370 GLY A CA 1
ATOM 2847 C C . GLY A 1 370 ? -0.767 -3.738 19.963 1.00 61.00 370 GLY A C 1
ATOM 2848 O O . GLY A 1 370 ? -0.023 -2.815 19.642 1.00 61.00 370 GLY A O 1
ATOM 2849 N N . ALA A 1 371 ? -0.481 -4.565 20.966 1.00 77.75 371 ALA A N 1
ATOM 2850 C CA . ALA A 1 371 ? 0.758 -4.521 21.730 1.00 77.75 371 ALA A CA 1
ATOM 2851 C C . ALA A 1 371 ? 1.888 -5.183 20.931 1.00 77.75 371 ALA A C 1
ATOM 2853 O O . ALA A 1 371 ? 2.068 -6.396 21.013 1.00 77.75 371 ALA A O 1
ATOM 2854 N N . LEU A 1 372 ? 2.621 -4.410 20.130 1.00 89.06 372 LEU A N 1
ATOM 2855 C CA . LEU A 1 372 ? 3.644 -4.957 19.238 1.00 89.06 372 LEU A CA 1
ATOM 2856 C C . LEU A 1 372 ? 5.063 -4.784 19.777 1.00 89.06 372 LEU A C 1
ATOM 2858 O O . LEU A 1 372 ? 5.378 -3.787 20.419 1.00 89.06 372 LEU A O 1
ATOM 2862 N N . THR A 1 373 ? 5.945 -5.707 19.408 1.00 92.81 373 THR A N 1
ATOM 2863 C CA . THR A 1 373 ? 7.397 -5.569 19.564 1.00 92.81 373 THR A CA 1
ATOM 2864 C C . THR A 1 373 ? 8.085 -5.829 18.230 1.00 92.81 373 THR A C 1
ATOM 2866 O O . THR A 1 373 ? 7.765 -6.806 17.554 1.00 92.81 373 THR A O 1
ATOM 2869 N N . VAL A 1 374 ? 9.043 -4.983 17.849 1.00 95.69 374 VAL A N 1
ATOM 2870 C CA . VAL A 1 374 ? 9.766 -5.062 16.570 1.00 95.69 374 VAL A CA 1
ATOM 2871 C C . VAL A 1 374 ? 11.220 -5.449 16.792 1.00 95.69 374 VAL A C 1
ATOM 2873 O O . VAL A 1 374 ? 11.871 -4.951 17.705 1.00 95.69 374 VAL A O 1
ATOM 2876 N N . TYR A 1 375 ? 11.746 -6.313 15.934 1.00 96.31 375 TYR A N 1
ATOM 2877 C CA . TYR A 1 375 ? 13.138 -6.743 15.958 1.00 96.31 375 TYR A CA 1
ATOM 2878 C C . TYR A 1 375 ? 13.751 -6.702 14.561 1.00 96.31 375 TYR A C 1
ATOM 2880 O O . TYR A 1 375 ? 13.144 -7.182 13.607 1.00 96.31 375 TYR A O 1
ATOM 2888 N N . VAL A 1 376 ? 14.970 -6.176 14.461 1.00 95.62 376 VAL A N 1
ATOM 2889 C CA . VAL A 1 376 ? 15.798 -6.148 13.251 1.00 95.62 376 VAL A CA 1
ATOM 2890 C C . VAL A 1 376 ? 16.978 -7.092 13.464 1.00 95.62 376 VAL A C 1
ATOM 2892 O O . VAL A 1 376 ? 17.824 -6.854 14.327 1.00 95.62 376 VAL A O 1
ATOM 2895 N N . GLY A 1 377 ? 17.049 -8.157 12.668 1.00 91.75 377 GLY A N 1
ATOM 2896 C CA . GLY A 1 377 ? 18.093 -9.177 12.751 1.00 91.75 377 GLY A CA 1
ATOM 2897 C C . GLY A 1 377 ? 18.906 -9.308 11.468 1.00 91.75 377 GLY A C 1
ATOM 2898 O O . GLY A 1 377 ? 18.530 -8.780 10.425 1.00 91.75 377 GLY A O 1
ATOM 2899 N N . ARG A 1 378 ? 20.027 -10.032 11.541 1.00 89.56 378 ARG A N 1
ATOM 2900 C CA . ARG A 1 378 ? 20.863 -10.362 10.375 1.00 89.56 378 ARG A CA 1
ATOM 2901 C C . ARG A 1 378 ? 20.507 -11.739 9.830 1.00 89.56 378 ARG A C 1
ATOM 2903 O O . ARG A 1 378 ? 20.334 -12.674 10.613 1.00 89.56 378 ARG A O 1
ATOM 2910 N N . ILE A 1 379 ? 20.441 -11.861 8.510 1.00 85.38 379 ILE A N 1
ATOM 2911 C CA . ILE A 1 379 ? 20.396 -13.163 7.837 1.00 85.38 379 ILE A CA 1
ATOM 2912 C C . ILE A 1 379 ? 21.836 -13.665 7.666 1.00 85.38 379 ILE A C 1
ATOM 2914 O O . ILE A 1 379 ? 22.153 -14.783 8.074 1.00 85.38 379 ILE A O 1
ATOM 2918 N N . ASP A 1 380 ? 22.717 -12.805 7.150 1.00 77.88 380 ASP A N 1
ATOM 2919 C CA . ASP A 1 380 ? 24.152 -13.044 6.987 1.00 77.88 380 ASP A CA 1
ATOM 2920 C C . ASP A 1 380 ? 24.954 -11.720 7.049 1.00 77.88 380 ASP A C 1
ATOM 2922 O O . ASP A 1 380 ? 24.553 -10.785 7.747 1.00 77.88 380 ASP A O 1
ATOM 2926 N N . ASP A 1 381 ? 26.127 -11.667 6.408 1.00 74.75 381 ASP A N 1
ATOM 2927 C CA . ASP A 1 381 ? 27.016 -10.496 6.403 1.00 74.75 381 ASP A CA 1
ATOM 2928 C C . ASP A 1 381 ? 26.549 -9.375 5.448 1.00 74.75 381 ASP A C 1
ATOM 2930 O O . ASP A 1 381 ? 27.121 -8.281 5.493 1.00 74.75 381 ASP A O 1
ATOM 2934 N N . GLU A 1 382 ? 25.554 -9.643 4.594 1.00 72.31 382 GLU A N 1
ATOM 2935 C CA . GLU A 1 382 ? 25.050 -8.734 3.554 1.00 72.31 382 GLU A CA 1
ATOM 2936 C C . GLU A 1 382 ? 23.540 -8.456 3.695 1.00 72.31 382 GLU A C 1
ATOM 2938 O O . GLU A 1 382 ? 23.077 -7.416 3.237 1.00 72.31 382 GLU A O 1
ATOM 2943 N N . ASP A 1 383 ? 22.786 -9.324 4.382 1.00 83.31 383 ASP A N 1
ATOM 2944 C CA . ASP A 1 383 ? 21.323 -9.260 4.430 1.00 83.31 383 ASP A CA 1
ATOM 2945 C C . ASP A 1 383 ? 20.721 -9.198 5.849 1.00 83.31 383 ASP A C 1
ATOM 2947 O O . ASP A 1 383 ? 21.286 -9.661 6.849 1.00 83.31 383 ASP A O 1
ATOM 2951 N N . PHE A 1 384 ? 19.505 -8.647 5.945 1.00 90.19 384 PHE A N 1
ATOM 2952 C CA . PHE A 1 384 ? 18.763 -8.472 7.197 1.00 90.19 384 PHE A CA 1
ATOM 2953 C C . PHE A 1 384 ? 17.307 -8.935 7.098 1.00 90.19 384 PHE A C 1
ATOM 2955 O O . PHE A 1 384 ? 16.766 -9.171 6.020 1.00 90.19 384 PHE A O 1
ATOM 2962 N N . PHE A 1 385 ? 16.657 -9.072 8.250 1.00 92.88 385 PHE A N 1
ATOM 2963 C CA . PHE A 1 385 ? 15.233 -9.371 8.351 1.00 92.88 385 PHE A CA 1
ATOM 2964 C C . PHE A 1 385 ? 14.594 -8.560 9.471 1.00 92.88 385 PHE A C 1
ATOM 2966 O O . PHE A 1 385 ? 15.271 -8.100 10.393 1.00 92.88 385 PHE A O 1
ATOM 2973 N N . VAL A 1 386 ? 13.274 -8.420 9.405 1.00 95.12 386 VAL A N 1
ATOM 2974 C CA . VAL A 1 386 ? 12.484 -7.792 10.460 1.00 95.12 386 VAL A CA 1
ATOM 2975 C C . VAL A 1 386 ? 11.401 -8.745 10.933 1.00 95.12 386 VAL A C 1
ATOM 2977 O O . VAL A 1 386 ? 10.734 -9.392 10.126 1.00 95.12 386 VAL A O 1
ATOM 2980 N N . GLN A 1 387 ? 11.230 -8.830 12.248 1.00 96.75 387 GLN A N 1
ATOM 2981 C CA . GLN A 1 387 ? 10.127 -9.529 12.895 1.00 96.75 387 GLN A CA 1
ATOM 2982 C C . GLN A 1 387 ? 9.276 -8.559 13.700 1.00 96.75 387 GLN A C 1
ATOM 2984 O O . GLN A 1 387 ? 9.789 -7.619 14.306 1.00 96.75 387 GLN A O 1
ATOM 2989 N N . VAL A 1 388 ? 7.976 -8.832 13.740 1.00 95.00 388 VAL A N 1
ATOM 2990 C CA . VAL A 1 388 ? 7.013 -8.121 14.578 1.00 95.00 388 VAL A CA 1
ATOM 2991 C C . VAL A 1 388 ? 6.216 -9.147 15.358 1.00 95.00 388 VAL A C 1
ATOM 2993 O O . VAL A 1 388 ? 5.605 -10.038 14.771 1.00 95.00 388 VAL A O 1
ATOM 2996 N N . ARG A 1 389 ? 6.246 -9.040 16.683 1.00 93.75 389 ARG A N 1
ATOM 2997 C CA . ARG A 1 389 ? 5.535 -9.928 17.598 1.00 93.75 389 ARG A CA 1
ATOM 2998 C C . ARG A 1 389 ? 4.345 -9.202 18.200 1.00 93.75 389 ARG A C 1
ATOM 3000 O O . ARG A 1 389 ? 4.516 -8.106 18.719 1.00 93.75 389 ARG A O 1
ATOM 3007 N N . ASP A 1 390 ? 3.181 -9.839 18.186 1.00 90.75 390 ASP A N 1
ATOM 3008 C CA . ASP A 1 390 ? 2.070 -9.446 19.052 1.00 90.75 390 ASP A CA 1
ATOM 3009 C C . ASP A 1 390 ? 2.305 -10.008 20.461 1.00 90.75 390 ASP A C 1
ATOM 3011 O O . ASP A 1 390 ? 2.403 -11.221 20.650 1.00 90.75 390 ASP A O 1
ATOM 3015 N N . GLU A 1 391 ? 2.400 -9.141 21.466 1.00 86.31 391 GLU A N 1
ATOM 3016 C CA . GLU A 1 391 ? 2.640 -9.524 22.862 1.00 86.31 391 GLU A CA 1
ATOM 3017 C C . GLU A 1 391 ? 1.465 -10.298 23.472 1.00 86.31 391 GLU A C 1
ATOM 3019 O O . GLU A 1 391 ? 1.646 -11.026 24.453 1.00 86.31 391 GLU A O 1
ATOM 3024 N N . LYS A 1 392 ? 0.260 -10.165 22.904 1.00 83.75 392 LYS A N 1
ATOM 3025 C CA . LYS A 1 392 ? -0.940 -10.822 23.424 1.00 83.75 392 LYS A CA 1
ATOM 3026 C C . LYS A 1 392 ? -1.072 -12.264 22.941 1.00 83.75 392 LYS A C 1
ATOM 3028 O O . LYS A 1 392 ? -1.185 -13.175 23.763 1.00 83.75 392 LYS A O 1
ATOM 3033 N N . SER A 1 393 ? -1.052 -12.480 21.628 1.00 85.75 393 SER A N 1
ATOM 3034 C CA . SER A 1 393 ? -1.149 -13.816 21.027 1.00 85.75 393 SER A CA 1
ATOM 3035 C C . SER A 1 393 ? 0.195 -14.551 20.979 1.00 85.75 393 SER A C 1
ATOM 3037 O O . SER A 1 393 ? 0.227 -15.782 20.919 1.00 85.75 393 SER A O 1
ATOM 3039 N N . GLY A 1 394 ? 1.312 -13.818 21.006 1.00 88.44 394 GLY A N 1
ATOM 3040 C CA . GLY A 1 394 ? 2.652 -14.348 20.770 1.00 88.44 394 GLY A CA 1
ATOM 3041 C C . GLY A 1 394 ? 2.940 -14.669 19.300 1.00 88.44 394 GLY A C 1
ATOM 3042 O O . GLY A 1 394 ? 4.003 -15.223 19.015 1.00 88.44 394 GLY A O 1
ATOM 3043 N N . LEU A 1 395 ? 2.018 -14.359 18.377 1.00 91.81 395 LEU A N 1
ATOM 3044 C CA . LEU A 1 395 ? 2.226 -14.538 16.941 1.00 91.81 395 LEU A CA 1
ATOM 3045 C C . LEU A 1 395 ? 3.334 -13.614 16.440 1.00 91.81 395 LEU A C 1
ATOM 3047 O O . LEU A 1 395 ? 3.506 -12.499 16.933 1.00 91.81 395 LEU A O 1
ATOM 3051 N N . ILE A 1 396 ? 4.083 -14.094 15.448 1.00 94.31 396 ILE A N 1
ATOM 3052 C CA . ILE A 1 396 ? 5.231 -13.389 14.885 1.00 94.31 396 ILE A CA 1
ATOM 3053 C C . ILE A 1 396 ? 5.039 -13.276 13.376 1.00 94.31 396 ILE A C 1
ATOM 3055 O O . ILE A 1 396 ? 5.026 -14.283 12.667 1.00 94.31 396 ILE A O 1
ATOM 3059 N N . GLY A 1 397 ? 4.910 -12.043 12.897 1.00 93.06 397 GLY A N 1
ATOM 3060 C CA . GLY A 1 397 ? 5.086 -11.705 11.491 1.00 93.06 397 GLY A CA 1
ATOM 3061 C C . GLY A 1 397 ? 6.560 -11.483 11.179 1.00 93.06 397 GLY A C 1
ATOM 3062 O O . GLY A 1 397 ? 7.337 -11.067 12.042 1.00 93.06 397 GLY A O 1
ATOM 3063 N N . GLN A 1 398 ? 6.962 -11.762 9.944 1.00 92.69 398 GLN A N 1
ATOM 3064 C CA . GLN A 1 398 ? 8.345 -11.602 9.508 1.00 92.69 398 GLN A CA 1
ATOM 3065 C C . GLN A 1 398 ? 8.403 -11.143 8.052 1.00 92.69 398 GLN A C 1
ATOM 3067 O O . GLN A 1 398 ? 7.596 -11.545 7.215 1.00 92.69 398 GLN A O 1
ATOM 3072 N N . TYR A 1 399 ? 9.404 -10.329 7.741 1.00 90.00 399 TYR A N 1
ATOM 3073 C CA . TYR A 1 399 ? 9.771 -9.951 6.384 1.00 90.00 399 TYR A CA 1
ATOM 3074 C C . TYR A 1 399 ? 11.294 -10.068 6.224 1.00 90.00 399 TYR A C 1
ATOM 3076 O O . TYR A 1 399 ? 12.011 -9.779 7.186 1.00 90.00 399 TYR A O 1
ATOM 3084 N N . PRO A 1 400 ? 11.824 -10.514 5.067 1.00 80.50 400 PRO A N 1
ATOM 3085 C CA . PRO A 1 400 ? 11.158 -10.750 3.772 1.00 80.50 400 PRO A CA 1
ATOM 3086 C C . PRO A 1 400 ? 10.494 -12.121 3.586 1.00 80.50 400 PRO A C 1
ATOM 3088 O O . PRO A 1 400 ? 9.743 -12.329 2.635 1.00 80.50 400 PRO A O 1
ATOM 3091 N N . ALA A 1 401 ? 10.728 -13.086 4.475 1.00 78.44 401 ALA A N 1
ATOM 3092 C CA . ALA A 1 401 ? 10.015 -14.362 4.442 1.00 78.44 401 ALA A CA 1
ATOM 3093 C C . ALA A 1 401 ? 8.705 -14.270 5.238 1.00 78.44 401 ALA A C 1
ATOM 3095 O O . ALA A 1 401 ? 8.733 -14.326 6.467 1.00 78.44 401 ALA A O 1
ATOM 3096 N N . LYS A 1 402 ? 7.581 -14.149 4.516 1.00 79.19 402 LYS A N 1
ATOM 3097 C CA . LYS A 1 402 ? 6.222 -14.126 5.073 1.00 79.19 402 LYS A CA 1
ATOM 3098 C C . LYS A 1 402 ? 5.792 -15.532 5.508 1.00 79.19 402 LYS A C 1
ATOM 3100 O O . LYS A 1 402 ? 5.819 -16.454 4.696 1.00 79.19 402 LYS A O 1
ATOM 3105 N N . ALA A 1 403 ? 5.346 -15.681 6.754 1.00 77.69 403 ALA A N 1
ATOM 3106 C CA . ALA A 1 403 ? 4.723 -16.917 7.227 1.00 77.69 403 ALA A CA 1
ATOM 3107 C C . ALA A 1 403 ? 3.239 -16.975 6.828 1.00 77.69 403 ALA A C 1
ATOM 3109 O O . ALA A 1 403 ? 2.520 -15.980 6.953 1.00 77.69 403 ALA A O 1
ATOM 3110 N N . THR A 1 404 ? 2.766 -18.148 6.403 1.00 81.94 404 THR A N 1
ATOM 3111 C CA . THR A 1 404 ? 1.326 -18.458 6.332 1.00 81.94 404 THR A CA 1
ATOM 3112 C C . THR A 1 404 ? 0.784 -18.841 7.713 1.00 81.94 404 THR A C 1
ATOM 3114 O O . THR A 1 404 ? 1.555 -19.194 8.607 1.00 81.94 404 THR A O 1
ATOM 3117 N N . GLU A 1 405 ? -0.542 -18.856 7.902 1.00 80.88 405 GLU A N 1
ATOM 3118 C CA . GLU A 1 405 ? -1.150 -19.307 9.170 1.00 80.88 405 GLU A CA 1
ATOM 3119 C C . GLU A 1 405 ? -0.680 -20.709 9.586 1.00 80.88 405 GLU A C 1
ATOM 3121 O O . GLU A 1 405 ? -0.440 -20.969 10.764 1.00 80.88 405 GLU A O 1
ATOM 3126 N N . ALA A 1 406 ? -0.486 -21.607 8.615 1.00 81.12 406 ALA A N 1
ATOM 3127 C CA . ALA A 1 406 ? 0.000 -22.962 8.862 1.00 81.12 406 ALA A CA 1
ATOM 3128 C C . ALA A 1 406 ? 1.458 -23.000 9.357 1.00 81.12 406 ALA A C 1
ATOM 3130 O O . ALA A 1 406 ? 1.848 -23.951 10.030 1.00 81.12 406 ALA A O 1
ATOM 3131 N N . GLN A 1 407 ? 2.249 -21.976 9.028 1.00 84.44 407 GLN A N 1
ATOM 3132 C CA . GLN A 1 407 ? 3.673 -21.862 9.349 1.00 84.44 407 GLN A CA 1
ATOM 3133 C C . GLN A 1 407 ? 3.947 -20.949 10.551 1.00 84.44 407 GLN A C 1
ATOM 3135 O O . GLN A 1 407 ? 5.051 -20.966 11.087 1.00 84.44 407 GLN A O 1
ATOM 3140 N N . ALA A 1 408 ? 2.960 -20.174 11.009 1.00 84.75 408 ALA A N 1
ATOM 3141 C CA . ALA A 1 408 ? 3.130 -19.176 12.066 1.00 84.75 408 ALA A CA 1
ATOM 3142 C C . ALA A 1 408 ? 3.741 -19.751 13.354 1.00 84.75 408 ALA A C 1
ATOM 3144 O O . ALA A 1 408 ? 4.567 -19.108 13.993 1.00 84.75 408 ALA A O 1
ATOM 3145 N N . SER A 1 409 ? 3.390 -20.993 13.709 1.00 84.31 409 SER A N 1
ATOM 3146 C CA . SER A 1 409 ? 3.931 -21.673 14.895 1.00 84.31 409 SER A CA 1
ATOM 3147 C C . SER A 1 409 ? 5.403 -22.088 14.778 1.00 84.31 409 SER A C 1
ATOM 3149 O O . SER A 1 409 ? 5.997 -22.503 15.772 1.00 84.31 409 SER A O 1
ATOM 3151 N N . GLU A 1 410 ? 5.973 -22.051 13.573 1.00 85.88 410 GLU A N 1
ATOM 3152 C CA . GLU A 1 410 ? 7.373 -22.402 13.318 1.00 85.88 410 GLU A CA 1
ATOM 3153 C C . GLU A 1 410 ? 8.303 -21.196 13.471 1.00 85.88 410 GLU A C 1
ATOM 3155 O O . GLU A 1 410 ? 9.472 -21.385 13.810 1.00 85.88 410 GLU A O 1
ATOM 3160 N N . VAL A 1 411 ? 7.784 -19.976 13.279 1.00 89.38 411 VAL A N 1
ATOM 3161 C CA . VAL A 1 411 ? 8.545 -18.736 13.457 1.00 89.38 411 VAL A CA 1
ATOM 3162 C C . VAL A 1 411 ? 8.961 -18.610 14.921 1.00 89.38 411 VAL A C 1
ATOM 3164 O O . VAL A 1 411 ? 8.127 -18.655 15.827 1.00 89.38 411 VAL A O 1
ATOM 3167 N N . LYS A 1 412 ? 10.254 -18.405 15.170 1.00 92.56 412 LYS A N 1
ATOM 3168 C CA . LYS A 1 412 ? 10.770 -18.044 16.493 1.00 92.56 412 LYS A CA 1
ATOM 3169 C C . LYS A 1 412 ? 11.337 -16.641 16.481 1.00 92.56 412 LYS A C 1
ATOM 3171 O O . LYS A 1 412 ? 12.020 -16.225 15.549 1.00 92.56 412 LYS A O 1
ATOM 3176 N N . TRP A 1 413 ? 11.086 -15.959 17.586 1.00 94.69 413 TRP A N 1
ATOM 3177 C CA . TRP A 1 413 ? 11.575 -14.617 17.832 1.00 94.69 413 TRP A CA 1
ATOM 3178 C C . TRP A 1 413 ? 13.101 -14.560 17.749 1.00 94.69 413 TRP A C 1
ATOM 3180 O O . TRP A 1 413 ? 13.780 -15.407 18.331 1.00 94.69 413 TRP A O 1
ATOM 3190 N N . THR A 1 414 ? 13.625 -13.550 17.059 1.00 92.62 414 THR A N 1
ATOM 3191 C CA . THR A 1 414 ? 15.051 -13.267 16.808 1.00 92.62 414 THR A CA 1
ATOM 3192 C C . THR A 1 414 ? 15.809 -14.259 15.922 1.00 92.62 414 THR A C 1
ATOM 3194 O O . THR A 1 414 ? 17.005 -14.096 15.699 1.00 92.62 414 THR A O 1
ATOM 3197 N N . GLU A 1 415 ? 15.133 -15.262 15.369 1.00 91.81 415 GLU A N 1
ATOM 3198 C CA . GLU A 1 415 ? 15.709 -16.229 14.431 1.00 91.81 415 GLU A CA 1
ATOM 3199 C C . GLU A 1 415 ? 15.036 -16.041 13.065 1.00 91.81 415 GLU A C 1
ATOM 3201 O O . GLU A 1 415 ? 13.812 -16.086 12.988 1.00 91.81 415 GLU A O 1
ATOM 3206 N N . PHE A 1 416 ? 15.802 -15.846 11.987 1.00 88.56 416 PHE A N 1
ATOM 3207 C CA . PHE A 1 416 ? 15.221 -15.777 10.645 1.00 88.56 416 PHE A CA 1
ATOM 3208 C C . PHE A 1 416 ? 14.665 -17.145 10.238 1.00 88.56 416 PHE A C 1
ATOM 3210 O O . PHE A 1 416 ? 15.402 -18.134 10.206 1.00 88.56 416 PHE A O 1
ATOM 3217 N N . PHE A 1 417 ? 13.377 -17.196 9.894 1.00 84.88 417 PHE A N 1
ATOM 3218 C CA . PHE A 1 417 ? 12.756 -18.394 9.324 1.00 84.88 417 PHE A CA 1
ATOM 3219 C C . PHE A 1 417 ? 12.533 -18.230 7.836 1.00 84.88 417 PHE A C 1
ATOM 3221 O O . PHE A 1 417 ? 11.739 -17.401 7.401 1.00 84.88 417 PHE A O 1
ATOM 3228 N N . GLU A 1 418 ? 13.209 -19.056 7.051 1.00 79.81 418 GLU A N 1
ATOM 3229 C CA . GLU A 1 418 ? 13.012 -19.083 5.615 1.00 79.81 418 GLU A CA 1
ATOM 3230 C C . GLU A 1 418 ? 11.895 -20.071 5.256 1.00 79.81 418 GLU A C 1
ATOM 3232 O O . GLU A 1 418 ? 12.034 -21.284 5.425 1.00 79.81 418 GLU A O 1
ATOM 3237 N N . PHE A 1 419 ? 10.781 -19.555 4.741 1.00 74.56 419 PHE A N 1
ATOM 3238 C CA . PHE A 1 419 ? 9.684 -20.372 4.224 1.00 74.56 419 PHE A CA 1
ATOM 3239 C C . PHE A 1 419 ? 9.895 -20.679 2.742 1.00 74.56 419 PHE A C 1
ATOM 3241 O O . PHE A 1 419 ? 10.480 -19.877 2.013 1.00 74.56 419 PHE A O 1
ATOM 3248 N N . GLU A 1 420 ? 9.413 -21.837 2.279 1.00 62.94 420 GLU A N 1
ATOM 3249 C CA . GLU A 1 420 ? 9.218 -22.024 0.838 1.00 62.94 420 GLU A CA 1
ATOM 3250 C C . GLU A 1 420 ? 8.214 -20.978 0.356 1.00 62.94 420 GLU A C 1
ATOM 3252 O O . GLU A 1 420 ? 7.119 -20.866 0.910 1.00 62.94 420 GLU A O 1
ATOM 3257 N N . SER A 1 421 ? 8.614 -20.174 -0.627 1.00 58.00 421 SER A N 1
ATOM 3258 C CA . SER A 1 421 ? 7.721 -19.204 -1.247 1.00 58.00 421 SER A CA 1
ATOM 3259 C C . SER A 1 421 ? 6.564 -19.927 -1.921 1.00 58.00 421 SER A C 1
ATOM 3261 O O . SER A 1 421 ? 6.750 -20.919 -2.630 1.00 58.00 421 SER A O 1
ATOM 3263 N N . GLU A 1 422 ? 5.352 -19.411 -1.730 1.00 57.16 422 GLU A N 1
ATOM 3264 C CA . GLU A 1 422 ? 4.282 -19.746 -2.657 1.00 57.16 422 GLU A CA 1
ATOM 3265 C C . GLU A 1 422 ? 4.659 -19.198 -4.040 1.00 57.16 422 GLU A C 1
ATOM 3267 O O . GLU A 1 422 ? 5.184 -18.084 -4.122 1.00 57.16 422 GLU A O 1
ATOM 3272 N N . PRO A 1 423 ? 4.429 -19.953 -5.130 1.00 56.66 423 PRO A N 1
ATOM 3273 C CA . PRO A 1 423 ? 4.718 -19.468 -6.470 1.00 56.66 423 PRO A CA 1
ATOM 3274 C C . PRO A 1 423 ? 3.909 -18.197 -6.717 1.00 56.66 423 PRO A C 1
ATOM 3276 O O . PRO A 1 423 ? 2.681 -18.231 -6.827 1.00 56.66 423 PRO A O 1
ATOM 3279 N N . ALA A 1 424 ? 4.609 -17.070 -6.775 1.00 60.00 424 ALA A N 1
ATOM 3280 C CA . ALA A 1 424 ? 3.978 -15.788 -6.986 1.00 60.00 424 ALA A CA 1
ATOM 3281 C C . ALA A 1 424 ? 3.412 -15.734 -8.411 1.00 60.00 424 ALA A C 1
ATOM 3283 O O . ALA A 1 424 ? 4.083 -16.069 -9.388 1.00 60.00 424 ALA A O 1
ATOM 3284 N N . ASN A 1 425 ? 2.138 -15.359 -8.515 1.00 76.44 425 ASN A N 1
ATOM 3285 C CA . ASN A 1 425 ? 1.428 -15.269 -9.783 1.00 76.44 425 ASN A CA 1
ATOM 3286 C C . ASN A 1 425 ? 1.228 -13.789 -10.107 1.00 76.44 425 ASN A C 1
ATOM 3288 O O . ASN A 1 425 ? 0.247 -13.172 -9.689 1.00 76.44 425 ASN A O 1
ATOM 3292 N N . PHE A 1 426 ? 2.217 -13.199 -10.775 1.00 81.31 426 PHE A N 1
ATOM 3293 C CA . PHE A 1 426 ? 2.231 -11.776 -11.082 1.00 81.31 426 PHE A CA 1
ATOM 3294 C C . PHE A 1 426 ? 1.399 -11.473 -12.327 1.00 81.31 426 PHE A C 1
ATOM 3296 O O . PHE A 1 426 ? 1.345 -12.264 -13.273 1.00 81.31 426 PHE A O 1
ATOM 3303 N N . ASP A 1 427 ? 0.756 -10.306 -12.339 1.00 81.31 427 ASP A N 1
ATOM 3304 C CA . ASP A 1 427 ? 0.112 -9.807 -13.547 1.00 81.31 427 ASP A CA 1
ATOM 3305 C C . ASP A 1 427 ? 1.155 -9.306 -14.569 1.00 81.31 427 ASP A C 1
ATOM 3307 O O . ASP A 1 427 ? 2.341 -9.131 -14.271 1.00 81.31 427 ASP A O 1
ATOM 3311 N N . LEU A 1 428 ? 0.719 -9.057 -15.807 1.00 78.81 428 LEU A N 1
ATOM 3312 C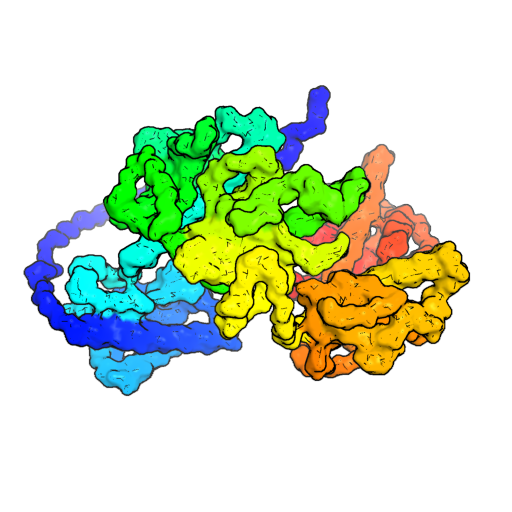 CA . LEU A 1 428 ? 1.605 -8.595 -16.880 1.00 78.81 428 LEU A CA 1
ATOM 3313 C C . LEU A 1 428 ? 2.286 -7.252 -16.557 1.00 78.81 428 LEU A C 1
ATOM 3315 O O . LEU A 1 428 ? 3.408 -7.010 -16.999 1.00 78.81 428 LEU A O 1
ATOM 3319 N N . LYS A 1 429 ? 1.619 -6.357 -15.818 1.00 79.81 429 LYS A N 1
ATOM 3320 C CA . LYS A 1 429 ? 2.180 -5.046 -15.469 1.00 79.81 429 LYS A CA 1
ATOM 3321 C C . LYS A 1 429 ? 3.335 -5.224 -14.486 1.00 79.81 429 LYS A C 1
ATOM 3323 O O . LYS A 1 429 ? 4.394 -4.636 -14.698 1.00 79.81 429 LYS A O 1
ATOM 3328 N N . SER A 1 430 ? 3.146 -6.056 -13.467 1.00 83.19 430 SER A N 1
ATOM 3329 C CA . SER A 1 430 ? 4.186 -6.460 -12.529 1.00 83.19 430 SER A CA 1
ATOM 3330 C C . SER A 1 430 ? 5.336 -7.150 -13.251 1.00 83.19 430 SER A C 1
ATOM 3332 O O . SER A 1 430 ? 6.473 -6.739 -13.068 1.00 83.19 430 SER A O 1
ATOM 3334 N N . LEU A 1 431 ? 5.072 -8.103 -14.150 1.00 85.44 431 LEU A N 1
ATOM 3335 C CA . LEU A 1 431 ? 6.134 -8.785 -14.901 1.00 85.44 431 LEU A CA 1
ATOM 3336 C C . LEU A 1 431 ? 6.907 -7.855 -15.844 1.00 85.44 431 LEU A C 1
ATOM 3338 O O . LEU A 1 431 ? 8.120 -7.988 -15.960 1.00 85.44 431 LEU A O 1
ATOM 3342 N N . ASN A 1 432 ? 6.262 -6.867 -16.473 1.00 80.56 432 ASN A N 1
ATOM 3343 C CA . ASN A 1 432 ? 6.978 -5.837 -17.237 1.00 80.56 432 ASN A CA 1
ATOM 3344 C C . ASN A 1 432 ? 7.871 -4.976 -16.330 1.00 80.56 432 ASN A C 1
ATOM 3346 O O . ASN A 1 432 ? 8.979 -4.619 -16.724 1.00 80.56 432 ASN A O 1
ATOM 3350 N N . SER A 1 433 ? 7.404 -4.653 -15.119 1.00 84.06 433 SER A N 1
ATOM 3351 C CA . SER A 1 433 ? 8.209 -3.938 -14.124 1.00 84.06 433 SER A CA 1
ATOM 3352 C C . SER A 1 433 ? 9.396 -4.779 -13.653 1.00 84.06 433 SER A C 1
ATOM 3354 O O . SER A 1 433 ? 10.498 -4.258 -13.542 1.00 84.06 433 SER A O 1
ATOM 3356 N N . ILE A 1 434 ? 9.193 -6.079 -13.429 1.00 88.38 434 ILE A N 1
ATOM 3357 C CA . ILE A 1 434 ? 10.249 -7.019 -13.035 1.00 88.38 434 ILE A CA 1
ATOM 3358 C C . ILE A 1 434 ? 11.284 -7.158 -14.156 1.00 88.38 434 ILE A C 1
ATOM 3360 O O . ILE A 1 434 ? 12.481 -7.071 -13.897 1.00 88.38 434 ILE A O 1
ATOM 3364 N N . ALA A 1 435 ? 10.839 -7.297 -15.409 1.00 89.06 435 ALA A N 1
ATOM 3365 C CA . ALA A 1 435 ? 11.720 -7.336 -16.575 1.00 89.06 435 ALA A CA 1
ATOM 3366 C C . ALA A 1 435 ? 12.526 -6.036 -16.738 1.00 89.06 435 ALA A C 1
ATOM 3368 O O . ALA A 1 435 ? 13.690 -6.086 -17.121 1.00 89.06 435 ALA A O 1
ATOM 3369 N N . TRP A 1 436 ? 11.938 -4.878 -16.421 1.00 89.06 436 TRP A N 1
ATOM 3370 C CA . TRP A 1 436 ? 12.649 -3.597 -16.408 1.00 89.06 436 TRP A CA 1
ATOM 3371 C C . TRP A 1 436 ? 13.724 -3.532 -15.319 1.00 89.06 436 TRP A C 1
ATOM 3373 O O . TRP A 1 436 ? 14.854 -3.137 -15.598 1.00 89.06 436 TRP A O 1
ATOM 3383 N N . THR A 1 437 ? 13.399 -3.957 -14.098 1.00 85.81 437 THR A N 1
ATOM 3384 C CA . THR A 1 437 ? 14.371 -4.029 -13.002 1.00 85.81 437 THR A CA 1
ATOM 3385 C C . THR A 1 437 ? 15.531 -4.959 -13.368 1.00 85.81 437 THR A C 1
ATOM 3387 O O . THR A 1 437 ? 16.685 -4.541 -13.326 1.00 85.81 437 THR A O 1
ATOM 3390 N N . ALA A 1 438 ? 15.234 -6.168 -13.858 1.00 91.12 438 ALA A N 1
ATOM 3391 C CA . ALA A 1 438 ? 16.239 -7.107 -14.356 1.00 91.12 438 ALA A CA 1
ATOM 3392 C C . ALA A 1 438 ? 17.083 -6.533 -15.506 1.00 91.12 438 ALA A C 1
ATOM 3394 O O . ALA A 1 438 ? 18.291 -6.757 -15.560 1.00 91.12 438 ALA A O 1
ATOM 3395 N N . TYR A 1 439 ? 16.460 -5.791 -16.428 1.00 92.50 439 TYR A N 1
ATOM 3396 C CA . TYR A 1 439 ? 17.159 -5.107 -17.514 1.00 92.50 439 TYR A CA 1
ATOM 3397 C C . TYR A 1 439 ? 18.183 -4.107 -16.985 1.00 92.50 439 TYR A C 1
ATOM 3399 O O . TYR A 1 439 ? 19.303 -4.087 -17.489 1.00 92.50 439 TYR A O 1
ATOM 3407 N N . ASN A 1 440 ? 17.837 -3.305 -15.976 1.00 79.75 440 ASN A N 1
ATOM 3408 C CA . ASN A 1 440 ? 18.774 -2.341 -15.400 1.00 79.75 440 ASN A CA 1
ATOM 3409 C C . ASN A 1 440 ? 19.971 -3.050 -14.755 1.00 79.75 440 ASN A C 1
ATOM 3411 O O . ASN A 1 440 ? 21.103 -2.682 -15.056 1.00 79.75 440 ASN A O 1
ATOM 3415 N N . SER A 1 441 ? 19.742 -4.111 -13.972 1.00 87.31 441 SER A N 1
ATOM 3416 C CA . SER A 1 441 ? 20.827 -4.908 -13.377 1.00 87.31 441 SER A CA 1
ATOM 3417 C C . SER A 1 441 ? 21.712 -5.568 -14.442 1.00 87.31 441 SER A C 1
ATOM 3419 O O . SER A 1 441 ? 22.936 -5.605 -14.317 1.00 87.31 441 SER A O 1
ATOM 3421 N N . ALA A 1 442 ? 21.112 -6.067 -15.528 1.00 86.19 442 ALA A N 1
ATOM 3422 C CA . ALA A 1 442 ? 21.857 -6.618 -16.655 1.00 86.19 442 ALA A CA 1
ATOM 3423 C C . ALA A 1 442 ? 22.685 -5.539 -17.375 1.00 86.19 442 ALA A C 1
ATOM 3425 O O . ALA A 1 442 ? 23.849 -5.771 -17.704 1.00 86.19 442 ALA A O 1
ATOM 3426 N N . ALA A 1 443 ? 22.103 -4.361 -17.606 1.00 83.31 443 ALA A N 1
ATOM 3427 C CA . ALA A 1 443 ? 22.764 -3.235 -18.254 1.00 83.31 443 ALA A CA 1
ATOM 3428 C C . ALA A 1 443 ? 23.930 -2.690 -17.416 1.00 83.31 443 ALA A C 1
ATOM 3430 O O . ALA A 1 443 ? 24.976 -2.377 -17.979 1.00 83.31 443 ALA A O 1
ATOM 3431 N N . GLU A 1 444 ? 23.781 -2.627 -16.092 1.00 83.06 444 GLU A N 1
ATOM 3432 C CA . GLU A 1 444 ? 24.852 -2.250 -15.165 1.00 83.06 444 GLU A CA 1
ATOM 3433 C C . GLU A 1 444 ? 26.021 -3.237 -15.241 1.00 83.06 444 GLU A C 1
ATOM 3435 O O . GLU A 1 444 ? 27.151 -2.827 -15.502 1.00 83.06 444 GLU A O 1
ATOM 3440 N N . TYR A 1 445 ? 25.745 -4.546 -15.178 1.00 88.56 445 TYR A N 1
ATOM 3441 C CA . TYR A 1 445 ? 26.782 -5.566 -15.357 1.00 88.56 445 TYR A CA 1
ATOM 3442 C C . TYR A 1 445 ? 27.516 -5.432 -16.699 1.00 88.56 445 TYR A C 1
ATOM 3444 O O . TYR A 1 445 ? 28.737 -5.576 -16.781 1.00 88.56 445 TYR A O 1
ATOM 3452 N N . ILE A 1 446 ? 26.773 -5.174 -17.778 1.00 83.81 446 ILE A N 1
ATOM 3453 C CA . ILE A 1 446 ? 27.350 -4.966 -19.109 1.00 83.81 446 ILE A CA 1
ATOM 3454 C C . ILE A 1 446 ? 28.244 -3.723 -19.121 1.00 83.81 446 ILE A C 1
ATOM 3456 O O . ILE A 1 446 ? 29.351 -3.789 -19.657 1.00 83.81 446 ILE A O 1
ATOM 3460 N N . ALA A 1 447 ? 27.799 -2.620 -18.518 1.00 79.00 447 ALA A N 1
ATOM 3461 C CA . ALA A 1 447 ? 28.570 -1.387 -18.433 1.00 79.00 447 ALA A CA 1
ATOM 3462 C C . ALA A 1 447 ? 29.880 -1.586 -17.652 1.00 79.00 447 ALA A C 1
ATOM 3464 O O . ALA A 1 447 ? 30.932 -1.118 -18.099 1.00 79.00 447 ALA A O 1
ATOM 3465 N N . ASP A 1 448 ? 29.851 -2.342 -16.553 1.00 79.56 448 ASP A N 1
ATOM 3466 C CA . ASP A 1 448 ? 31.050 -2.700 -15.790 1.00 79.56 448 ASP A CA 1
ATOM 3467 C C . ASP A 1 448 ? 32.022 -3.530 -16.632 1.00 79.56 448 ASP A C 1
ATOM 3469 O O . ASP A 1 448 ? 33.216 -3.236 -16.697 1.00 79.56 448 ASP A O 1
ATOM 3473 N N . MET A 1 449 ? 31.518 -4.526 -17.364 1.00 85.88 449 MET A N 1
ATOM 3474 C CA . MET A 1 449 ? 32.343 -5.348 -18.251 1.00 85.88 449 MET A CA 1
ATOM 3475 C C . MET A 1 449 ? 32.948 -4.538 -19.409 1.00 85.88 449 MET A C 1
ATOM 3477 O O . MET A 1 449 ? 34.114 -4.744 -19.764 1.00 85.88 449 MET A O 1
ATOM 3481 N N . GLU A 1 450 ? 32.202 -3.587 -19.974 1.00 78.50 450 GLU A N 1
ATOM 3482 C CA . GLU A 1 450 ? 32.714 -2.640 -20.969 1.00 78.50 450 GLU A CA 1
ATOM 3483 C C . GLU A 1 450 ? 33.825 -1.757 -20.386 1.00 78.50 450 GLU A C 1
ATOM 3485 O O . GLU A 1 450 ? 34.867 -1.574 -21.023 1.00 78.50 450 GLU A O 1
ATOM 3490 N N . CYS A 1 451 ? 33.649 -1.256 -19.162 1.00 75.88 451 CYS A N 1
ATOM 3491 C CA . CYS A 1 451 ? 34.620 -0.388 -18.498 1.00 75.88 451 CYS A CA 1
ATOM 3492 C C . CYS A 1 451 ? 35.894 -1.129 -18.066 1.00 75.88 451 CYS A C 1
ATOM 3494 O O . CYS A 1 451 ? 37.003 -0.633 -18.283 1.00 75.88 451 CYS A O 1
ATOM 3496 N N . GLU A 1 452 ? 35.756 -2.304 -17.454 1.00 82.88 452 GLU A N 1
ATOM 3497 C CA . GLU A 1 452 ? 36.869 -3.050 -16.862 1.00 82.88 452 GLU A CA 1
ATOM 3498 C C . GLU A 1 452 ? 37.624 -3.899 -17.886 1.00 82.88 452 GLU A C 1
ATOM 3500 O O . GLU A 1 452 ? 38.857 -3.968 -17.864 1.00 82.88 452 GLU A O 1
ATOM 3505 N N . ASN A 1 453 ? 36.890 -4.546 -18.794 1.00 79.62 453 ASN A N 1
ATOM 3506 C CA . ASN A 1 453 ? 37.427 -5.566 -19.693 1.00 79.62 453 ASN A CA 1
ATOM 3507 C C . ASN A 1 453 ? 37.389 -5.152 -21.171 1.00 79.62 453 ASN A C 1
ATOM 3509 O O . ASN A 1 453 ? 37.978 -5.842 -22.010 1.00 79.62 453 ASN A O 1
ATOM 3513 N N . GLY A 1 454 ? 36.749 -4.024 -21.506 1.00 77.75 454 GLY A N 1
ATOM 3514 C CA . GLY A 1 454 ? 36.635 -3.531 -22.881 1.00 77.75 454 GLY A CA 1
ATOM 3515 C C . GLY A 1 454 ? 35.781 -4.423 -23.785 1.00 77.75 454 GLY A C 1
ATOM 3516 O O . GLY A 1 454 ? 35.961 -4.399 -25.004 1.00 77.75 454 GLY A O 1
ATOM 3517 N N . THR A 1 455 ? 34.916 -5.259 -23.206 1.00 81.44 455 THR A N 1
ATOM 3518 C CA . THR A 1 455 ? 34.044 -6.196 -23.927 1.00 81.44 455 THR A CA 1
ATOM 3519 C C . THR A 1 455 ? 32.692 -5.568 -24.207 1.00 81.44 455 THR A C 1
ATOM 3521 O O . THR A 1 455 ? 31.999 -5.226 -23.259 1.00 81.44 455 THR A O 1
ATOM 3524 N N . ASP A 1 456 ? 32.300 -5.475 -25.481 1.00 80.44 456 ASP A N 1
ATOM 3525 C CA . ASP A 1 456 ? 30.992 -4.935 -25.872 1.00 80.44 456 ASP A CA 1
ATOM 3526 C C . ASP A 1 456 ? 29.806 -5.762 -25.339 1.00 80.44 456 ASP A C 1
ATOM 3528 O O . ASP A 1 456 ? 29.938 -6.949 -25.020 1.00 80.44 456 ASP A O 1
ATOM 3532 N N . MET A 1 457 ? 28.630 -5.133 -25.266 1.00 84.50 457 MET A N 1
ATOM 3533 C CA . MET A 1 457 ? 27.365 -5.754 -24.854 1.00 84.50 457 MET A CA 1
ATOM 3534 C C . MET A 1 457 ? 27.102 -7.136 -25.473 1.00 84.50 457 MET A C 1
ATOM 3536 O O . MET A 1 457 ? 26.814 -8.090 -24.749 1.00 84.50 457 MET A O 1
ATOM 3540 N N . ILE A 1 458 ? 27.209 -7.271 -26.800 1.00 84.62 458 ILE A N 1
ATOM 3541 C CA . ILE A 1 458 ? 26.897 -8.529 -27.499 1.00 84.62 458 ILE A CA 1
ATOM 3542 C C . ILE A 1 458 ? 27.858 -9.630 -27.046 1.00 84.62 458 ILE A C 1
ATOM 3544 O O . ILE A 1 458 ? 27.436 -10.754 -26.766 1.00 84.62 458 ILE A O 1
ATOM 3548 N N . THR A 1 459 ? 29.146 -9.316 -26.945 1.00 84.12 459 THR A N 1
ATOM 3549 C CA . THR A 1 459 ? 30.179 -10.241 -26.476 1.00 84.12 459 THR A CA 1
ATOM 3550 C C . THR A 1 459 ? 29.971 -10.604 -25.010 1.00 84.12 459 THR A C 1
ATOM 3552 O O . THR A 1 459 ? 30.163 -11.761 -24.645 1.00 84.12 459 THR A O 1
ATOM 3555 N N . THR A 1 460 ? 29.544 -9.658 -24.175 1.00 85.06 460 THR A N 1
ATOM 3556 C CA . THR A 1 460 ? 29.254 -9.903 -22.757 1.00 85.06 460 THR A CA 1
ATOM 3557 C C . THR A 1 460 ? 28.075 -10.862 -22.593 1.00 85.06 460 THR A C 1
ATOM 3559 O O . THR A 1 460 ? 28.204 -11.870 -21.896 1.00 85.06 460 THR A O 1
ATOM 3562 N N . VAL A 1 461 ? 26.958 -10.625 -23.288 1.00 85.12 461 VAL A N 1
ATOM 3563 C CA . VAL A 1 461 ? 25.767 -11.488 -23.202 1.00 85.12 461 VAL A CA 1
ATOM 3564 C C . VAL A 1 461 ? 26.045 -12.875 -23.793 1.00 85.12 461 VAL A C 1
ATOM 3566 O O . VAL A 1 461 ? 25.936 -13.886 -23.099 1.00 85.12 461 VAL A O 1
ATOM 3569 N N . THR A 1 462 ? 26.510 -12.939 -25.044 1.00 85.69 462 THR A N 1
ATOM 3570 C CA . THR A 1 462 ? 26.725 -14.215 -25.756 1.00 85.69 462 THR A CA 1
ATOM 3571 C C . THR A 1 462 ? 27.969 -14.985 -25.291 1.00 85.69 462 THR A C 1
ATOM 3573 O O . THR A 1 462 ? 28.068 -16.196 -25.497 1.00 85.69 462 THR A O 1
ATOM 3576 N N . GLY A 1 463 ? 28.921 -14.308 -24.641 1.00 83.12 463 GLY A N 1
ATOM 3577 C CA . GLY A 1 463 ? 30.163 -14.870 -24.099 1.00 83.12 463 GLY A CA 1
ATOM 3578 C C . GLY A 1 463 ? 30.033 -15.465 -22.694 1.00 83.12 463 GLY A C 1
ATOM 3579 O O . GLY A 1 463 ? 31.045 -15.800 -22.073 1.00 83.12 463 GLY A O 1
ATOM 3580 N N . GLY A 1 464 ? 28.806 -15.609 -22.186 1.00 86.38 464 GLY A N 1
ATOM 3581 C CA . GLY A 1 464 ? 28.526 -16.215 -20.884 1.00 86.38 464 GLY A CA 1
ATOM 3582 C C . GLY A 1 464 ? 28.645 -15.243 -19.712 1.00 86.38 464 GLY A C 1
ATOM 3583 O O . GLY A 1 464 ? 29.073 -15.658 -18.631 1.00 86.38 464 GLY A O 1
ATOM 3584 N N . GLY A 1 465 ? 28.317 -13.965 -19.923 1.00 89.12 465 GLY A N 1
ATOM 3585 C CA . GLY A 1 465 ? 28.103 -12.981 -18.857 1.00 89.12 465 GLY A CA 1
ATOM 3586 C C . GLY A 1 465 ? 26.855 -13.272 -18.016 1.00 89.12 465 GLY A C 1
ATOM 3587 O O . GLY A 1 465 ? 26.851 -12.955 -16.831 1.00 89.12 465 GLY A O 1
ATOM 3588 N N . PHE A 1 466 ? 25.876 -13.976 -18.596 1.00 95.56 466 PHE A N 1
ATOM 3589 C CA . PHE A 1 466 ? 24.632 -14.416 -17.948 1.00 95.56 466 PHE A CA 1
ATOM 3590 C C . PHE A 1 466 ? 24.426 -15.935 -18.120 1.00 95.56 466 PHE A C 1
ATOM 3592 O O . PHE A 1 466 ? 23.666 -16.358 -18.993 1.00 95.56 466 PHE A O 1
ATOM 3599 N N . PRO A 1 467 ? 25.175 -16.787 -17.390 1.00 91.94 467 PRO A N 1
ATOM 3600 C CA . 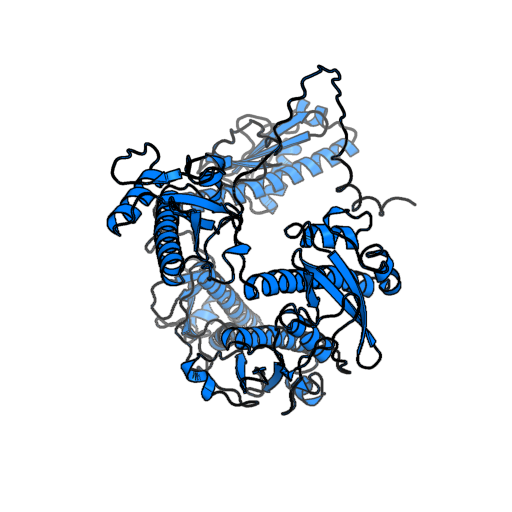PRO A 1 467 ? 25.148 -18.244 -17.564 1.00 91.94 467 PRO A CA 1
ATOM 3601 C C . PRO A 1 467 ? 23.759 -18.904 -17.541 1.00 91.94 467 PRO A C 1
ATOM 3603 O O . PRO A 1 467 ? 23.549 -19.882 -18.259 1.00 91.94 467 PRO A O 1
ATOM 3606 N N . GLN A 1 468 ? 22.842 -18.396 -16.720 1.00 93.75 468 GLN A N 1
ATOM 3607 C CA . GLN A 1 468 ? 21.485 -18.903 -16.532 1.00 93.75 468 GLN A CA 1
ATOM 3608 C C . GLN A 1 468 ? 20.469 -18.033 -17.267 1.00 93.75 468 GLN A C 1
ATOM 3610 O O . GLN A 1 468 ? 19.660 -18.576 -18.015 1.00 93.75 468 GLN A O 1
ATOM 3615 N N . ALA A 1 469 ? 20.525 -16.703 -17.143 1.00 93.25 469 ALA A N 1
ATOM 3616 C CA . ALA A 1 469 ? 19.509 -15.854 -17.764 1.00 93.25 469 ALA A CA 1
ATOM 3617 C C . ALA A 1 469 ? 19.585 -15.857 -19.305 1.00 93.25 469 ALA A C 1
ATOM 3619 O O . ALA A 1 469 ? 18.563 -15.694 -19.958 1.00 93.25 469 ALA A O 1
ATOM 3620 N N . TYR A 1 470 ? 20.750 -16.116 -19.913 1.00 90.62 470 TYR A N 1
ATOM 3621 C CA . TYR A 1 470 ? 20.870 -16.305 -21.372 1.00 90.62 470 TYR A CA 1
ATOM 3622 C C . TYR A 1 470 ? 20.605 -17.760 -21.823 1.00 90.62 470 TYR A C 1
ATOM 3624 O O . TYR A 1 470 ? 20.742 -18.105 -22.999 1.00 90.62 470 TYR A O 1
ATOM 3632 N N . SER A 1 471 ? 20.266 -18.662 -20.897 1.00 88.75 471 SER A N 1
ATOM 3633 C CA . SER A 1 471 ? 19.926 -20.050 -21.227 1.00 88.75 471 SER A CA 1
ATOM 3634 C C . SER A 1 471 ? 18.471 -20.187 -21.690 1.00 88.75 471 SER A C 1
ATOM 3636 O O . SER A 1 471 ? 17.645 -19.292 -21.502 1.00 88.75 471 SER A O 1
ATOM 3638 N N . ALA A 1 472 ? 18.141 -21.339 -22.282 1.00 81.75 472 ALA A N 1
ATOM 3639 C CA . ALA A 1 472 ? 16.764 -21.644 -22.668 1.00 81.75 472 ALA A CA 1
ATOM 3640 C C . ALA A 1 472 ? 15.848 -21.818 -21.446 1.00 81.75 472 ALA A C 1
ATOM 3642 O O . ALA A 1 472 ? 14.643 -21.626 -21.554 1.00 81.75 472 ALA A O 1
ATOM 3643 N N . GLU A 1 473 ? 16.425 -22.200 -20.309 1.00 85.19 473 GLU A N 1
ATOM 3644 C CA . GLU A 1 473 ? 15.744 -22.413 -19.037 1.00 85.19 473 GLU A CA 1
ATOM 3645 C C . GLU A 1 473 ? 15.564 -21.121 -18.224 1.00 85.19 473 GLU A C 1
ATOM 3647 O O . GLU A 1 473 ? 14.707 -21.086 -17.348 1.00 85.19 473 GLU A O 1
ATOM 3652 N N . GLY A 1 474 ? 16.346 -20.078 -18.518 1.00 90.44 474 GLY A N 1
ATOM 3653 C CA . GLY A 1 474 ? 16.326 -18.809 -17.790 1.00 90.44 474 GLY A CA 1
ATOM 3654 C C . GLY A 1 474 ? 16.918 -18.895 -16.380 1.00 90.44 474 GLY A C 1
ATOM 3655 O O . GLY A 1 474 ? 17.278 -19.958 -15.871 1.00 90.44 474 GLY A O 1
ATOM 3656 N N . LEU A 1 475 ? 17.046 -17.737 -15.739 1.00 94.31 475 LEU A N 1
ATOM 3657 C CA . LEU A 1 475 ? 17.427 -17.611 -14.337 1.00 94.31 475 LEU A CA 1
ATOM 3658 C C . LEU A 1 475 ? 16.165 -17.669 -13.480 1.00 94.31 475 LEU A C 1
ATOM 3660 O O . LEU A 1 475 ? 15.384 -16.722 -13.474 1.00 94.31 475 LEU A O 1
ATOM 3664 N N . THR A 1 476 ? 15.974 -18.745 -12.720 1.00 92.25 476 THR A N 1
ATOM 3665 C CA . THR A 1 476 ? 14.939 -18.765 -11.679 1.00 92.25 476 THR A CA 1
ATOM 3666 C C . THR A 1 476 ? 15.398 -17.919 -10.496 1.00 92.25 476 THR A C 1
ATOM 3668 O O . THR A 1 476 ? 16.330 -18.299 -9.785 1.00 92.25 476 THR A O 1
ATOM 3671 N N . VAL A 1 477 ? 14.727 -16.790 -10.276 1.00 90.50 477 VAL A N 1
ATOM 3672 C CA . VAL A 1 477 ? 14.953 -15.907 -9.132 1.00 90.50 477 VAL A CA 1
ATOM 3673 C C . VAL A 1 477 ? 14.695 -16.692 -7.853 1.00 90.50 477 VAL A C 1
ATOM 3675 O O . VAL A 1 477 ? 13.601 -17.217 -7.631 1.00 90.50 477 VAL A O 1
ATOM 3678 N N . SER A 1 478 ? 15.708 -16.791 -7.001 1.00 84.88 478 SER A N 1
ATOM 3679 C CA . SER A 1 478 ? 15.614 -17.536 -5.752 1.00 84.88 478 SER A CA 1
ATOM 3680 C C . SER A 1 478 ? 16.529 -16.967 -4.687 1.00 84.88 478 SER A C 1
ATOM 3682 O O . SER A 1 478 ? 17.696 -16.668 -4.938 1.00 84.88 478 SER A O 1
ATOM 3684 N N . ARG A 1 479 ? 16.024 -16.932 -3.451 1.00 77.12 479 ARG A N 1
ATOM 3685 C CA . ARG A 1 479 ? 16.814 -16.578 -2.266 1.00 77.12 479 ARG A CA 1
ATOM 3686 C C . ARG A 1 479 ? 17.905 -17.604 -1.959 1.00 77.12 479 ARG A C 1
ATOM 3688 O O . ARG A 1 479 ? 18.893 -17.275 -1.315 1.00 77.12 479 ARG A O 1
ATOM 3695 N N . ARG A 1 480 ? 17.746 -18.839 -2.453 1.00 73.38 480 ARG A N 1
ATOM 3696 C CA . ARG A 1 480 ? 18.647 -19.977 -2.195 1.00 73.38 480 ARG A CA 1
ATOM 3697 C C . ARG A 1 480 ? 19.626 -20.249 -3.329 1.00 73.38 480 ARG A C 1
ATOM 3699 O O . ARG A 1 480 ? 20.563 -21.030 -3.151 1.00 73.38 480 ARG A O 1
ATOM 3706 N N . ALA A 1 481 ? 19.381 -19.692 -4.513 1.00 74.25 481 ALA A N 1
ATOM 3707 C CA . ALA A 1 481 ? 20.244 -19.927 -5.657 1.00 74.25 481 ALA A CA 1
ATOM 3708 C C . ALA A 1 481 ? 21.522 -19.099 -5.522 1.00 74.25 481 ALA A C 1
ATOM 3710 O O . ALA A 1 481 ? 21.486 -17.881 -5.376 1.00 74.25 481 ALA A O 1
ATOM 3711 N N . SER A 1 482 ? 22.670 -19.765 -5.624 1.00 75.56 482 SER A N 1
ATOM 3712 C CA . SER A 1 482 ? 23.926 -19.069 -5.877 1.00 75.56 482 SER A CA 1
ATOM 3713 C C . SER A 1 482 ? 24.003 -18.793 -7.376 1.00 75.56 482 SER A C 1
ATOM 3715 O O . SER A 1 482 ? 24.171 -19.713 -8.179 1.00 75.56 482 SER A O 1
ATOM 3717 N N . ALA A 1 483 ? 23.811 -17.531 -7.743 1.00 85.88 483 ALA A N 1
ATOM 3718 C CA . ALA A 1 483 ? 23.998 -17.043 -9.099 1.00 85.88 483 ALA A CA 1
ATOM 3719 C C . ALA A 1 483 ? 25.413 -16.463 -9.267 1.00 85.88 483 ALA A C 1
ATOM 3721 O O . ALA A 1 483 ? 26.055 -16.042 -8.303 1.00 85.88 483 ALA A O 1
ATOM 3722 N N . GLU A 1 484 ? 25.920 -16.460 -10.498 1.00 89.81 484 GLU A N 1
ATOM 3723 C CA . GLU A 1 484 ? 27.265 -15.978 -10.820 1.00 89.81 484 GLU A CA 1
ATOM 3724 C C . GLU A 1 484 ? 27.197 -14.868 -11.874 1.00 89.81 484 GLU A C 1
ATOM 3726 O O . GLU A 1 484 ? 26.297 -14.849 -12.713 1.00 89.81 484 GLU A O 1
ATOM 3731 N N . LYS A 1 485 ? 28.194 -13.973 -11.884 1.00 92.31 485 LYS A N 1
ATOM 3732 C CA . LYS A 1 485 ? 28.332 -12.904 -12.891 1.00 92.31 485 LYS A CA 1
ATOM 3733 C C . LYS A 1 485 ? 27.084 -12.008 -12.966 1.00 92.31 485 LYS A C 1
ATOM 3735 O O . LYS A 1 485 ? 26.580 -11.609 -11.923 1.00 92.31 485 LYS A O 1
ATOM 3740 N N . GLY A 1 486 ? 26.594 -11.690 -14.166 1.00 89.12 486 GLY A N 1
ATOM 3741 C CA . GLY A 1 486 ? 25.410 -10.860 -14.355 1.00 89.12 486 GLY A CA 1
ATOM 3742 C C . GLY A 1 486 ? 24.131 -11.492 -13.801 1.00 89.12 486 GLY A C 1
ATOM 3743 O O . GLY A 1 486 ? 23.255 -10.763 -13.347 1.00 89.12 486 GLY A O 1
ATOM 3744 N N . ASP A 1 487 ? 24.046 -12.829 -13.730 1.00 94.44 487 ASP A N 1
ATOM 3745 C CA . ASP A 1 487 ? 22.913 -13.494 -13.070 1.00 94.44 487 ASP A CA 1
ATOM 3746 C C . ASP A 1 487 ? 22.872 -13.165 -11.572 1.00 94.44 487 ASP A C 1
ATOM 3748 O O . ASP A 1 487 ? 21.789 -13.093 -10.997 1.00 94.44 487 ASP A O 1
ATOM 3752 N N . LYS A 1 488 ? 24.040 -12.959 -10.934 1.00 92.62 488 LYS A N 1
ATOM 3753 C CA . LYS A 1 488 ? 24.109 -12.569 -9.518 1.00 92.62 488 LYS A CA 1
ATOM 3754 C C . LYS A 1 488 ? 23.395 -11.239 -9.312 1.00 92.62 488 LYS A C 1
ATOM 3756 O O . LYS A 1 488 ? 22.501 -11.178 -8.484 1.00 92.62 488 LYS A O 1
ATOM 3761 N N . LEU A 1 489 ? 23.740 -10.215 -10.091 1.00 90.44 489 LEU A N 1
ATOM 3762 C CA . LEU A 1 489 ? 23.133 -8.886 -9.960 1.00 90.44 489 LEU A CA 1
ATOM 3763 C C . LEU A 1 489 ? 21.615 -8.921 -10.172 1.00 90.44 489 LEU A C 1
ATOM 3765 O O . LEU A 1 489 ? 20.879 -8.333 -9.390 1.00 90.44 489 LEU A O 1
ATOM 3769 N N . ILE A 1 490 ? 21.138 -9.671 -11.172 1.00 92.38 490 ILE A N 1
ATOM 3770 C CA . ILE A 1 490 ? 19.696 -9.844 -11.404 1.00 92.38 490 ILE A CA 1
ATOM 3771 C C . ILE A 1 490 ? 19.026 -10.552 -10.217 1.00 92.38 490 ILE A C 1
ATOM 3773 O O . ILE A 1 490 ? 17.961 -10.135 -9.769 1.00 92.38 490 ILE A O 1
ATOM 3777 N N . ASN A 1 491 ? 19.620 -11.637 -9.709 1.00 91.56 491 ASN A N 1
ATOM 3778 C CA . ASN A 1 491 ? 19.028 -12.391 -8.609 1.00 91.56 491 ASN A CA 1
ATOM 3779 C C . ASN A 1 491 ? 19.008 -11.582 -7.306 1.00 91.56 491 ASN A C 1
ATOM 3781 O O . ASN A 1 491 ? 17.989 -11.585 -6.629 1.00 91.56 491 ASN A O 1
ATOM 3785 N N . GLU A 1 492 ? 20.090 -10.880 -6.967 1.00 84.50 492 GLU A N 1
ATOM 3786 C CA . GLU A 1 492 ? 20.173 -10.043 -5.760 1.00 84.50 492 GLU A CA 1
ATOM 3787 C C . GLU A 1 492 ? 19.105 -8.943 -5.749 1.00 84.50 492 GLU A C 1
ATOM 3789 O O . GLU A 1 492 ? 18.425 -8.755 -4.742 1.00 84.50 492 GLU A O 1
ATOM 3794 N N . GLU A 1 493 ? 18.876 -8.302 -6.896 1.00 86.25 493 GLU A N 1
ATOM 3795 C CA . GLU A 1 493 ? 17.871 -7.246 -7.031 1.00 86.25 493 GLU A CA 1
ATOM 3796 C C . GLU A 1 493 ? 16.430 -7.777 -6.889 1.00 86.25 493 GLU A C 1
ATOM 3798 O O . GLU A 1 493 ? 15.532 -7.093 -6.393 1.00 86.25 493 GLU A O 1
ATOM 3803 N N . LEU A 1 494 ? 16.175 -9.019 -7.320 1.00 87.12 494 LEU A N 1
ATOM 3804 C CA . LEU A 1 494 ? 14.814 -9.553 -7.424 1.00 87.12 494 LEU A CA 1
ATOM 3805 C C . LEU A 1 494 ? 14.417 -10.544 -6.322 1.00 87.12 494 LEU A C 1
ATOM 3807 O O . LEU A 1 494 ? 13.218 -10.684 -6.048 1.00 87.12 494 LEU A O 1
ATOM 3811 N N . LYS A 1 495 ? 15.376 -11.232 -5.681 1.00 83.38 495 LYS A N 1
ATOM 3812 C CA . LYS A 1 495 ? 15.134 -12.398 -4.801 1.00 83.38 495 LYS A CA 1
ATOM 3813 C C . LYS A 1 495 ? 14.183 -12.118 -3.638 1.00 83.38 495 LYS A C 1
ATOM 3815 O O . LYS A 1 495 ? 13.533 -13.040 -3.150 1.00 83.38 495 LYS A O 1
ATOM 3820 N N . TRP A 1 496 ? 14.063 -10.862 -3.214 1.00 75.19 496 TRP A N 1
ATOM 3821 C CA . TRP A 1 496 ? 13.245 -10.479 -2.063 1.00 75.19 496 TRP A CA 1
ATOM 3822 C C . TRP A 1 496 ? 11.762 -10.304 -2.353 1.00 75.19 496 TRP A C 1
ATOM 3824 O O . TRP A 1 496 ? 10.940 -10.549 -1.473 1.00 75.19 496 TRP A O 1
ATOM 3834 N N . ASN A 1 497 ? 11.416 -9.897 -3.571 1.00 75.94 497 ASN A N 1
ATOM 3835 C CA . ASN A 1 497 ? 10.045 -9.526 -3.921 1.00 75.94 497 ASN A CA 1
ATOM 3836 C C . ASN A 1 497 ? 9.445 -10.423 -5.008 1.00 75.94 497 ASN A C 1
ATOM 3838 O O . ASN A 1 497 ? 8.226 -10.450 -5.170 1.00 75.94 497 ASN A O 1
ATOM 3842 N N . TYR A 1 498 ? 10.287 -11.150 -5.747 1.00 83.38 498 TYR A N 1
ATOM 3843 C CA . TYR A 1 498 ? 9.901 -11.826 -6.985 1.00 83.38 498 TYR A CA 1
ATOM 3844 C C . TYR A 1 498 ? 10.411 -13.270 -7.041 1.00 83.38 498 TYR A C 1
ATOM 3846 O O . TYR A 1 498 ? 10.778 -13.771 -8.102 1.00 83.38 498 TYR A O 1
ATOM 3854 N N . GLU A 1 499 ? 10.458 -13.947 -5.891 1.00 81.88 499 GLU A N 1
ATOM 3855 C CA . GLU A 1 499 ? 10.922 -15.331 -5.832 1.00 81.88 499 GLU A CA 1
ATOM 3856 C C . GLU A 1 499 ? 10.081 -16.260 -6.725 1.00 81.88 499 GLU A C 1
ATOM 3858 O O . GLU A 1 499 ? 8.851 -16.189 -6.762 1.00 81.88 499 GLU A O 1
ATOM 3863 N N . GLY A 1 500 ? 10.768 -17.134 -7.460 1.00 83.44 500 GLY A N 1
ATOM 3864 C CA . GLY A 1 500 ? 10.180 -18.075 -8.405 1.00 83.44 500 GLY A CA 1
ATOM 3865 C C . GLY A 1 500 ? 9.996 -17.524 -9.820 1.00 83.44 500 GLY A C 1
ATOM 3866 O O . GLY A 1 500 ? 9.802 -18.322 -10.735 1.00 83.44 500 GLY A O 1
ATOM 3867 N N . VAL A 1 501 ? 10.091 -16.206 -10.032 1.00 90.44 501 VAL A N 1
ATOM 3868 C CA . VAL A 1 501 ? 10.067 -15.624 -11.384 1.00 90.44 501 VAL A CA 1
ATOM 3869 C C . VAL A 1 501 ? 11.267 -16.125 -12.174 1.00 90.44 501 VAL A C 1
ATOM 3871 O O . VAL A 1 501 ? 12.379 -16.177 -11.654 1.00 90.44 501 VAL A O 1
ATOM 3874 N N . ILE A 1 502 ? 11.057 -16.482 -13.436 1.00 92.25 502 ILE A N 1
ATOM 3875 C CA . ILE A 1 502 ? 12.141 -16.880 -14.331 1.00 92.25 502 ILE A CA 1
ATOM 3876 C C . ILE A 1 502 ? 12.472 -15.687 -15.229 1.00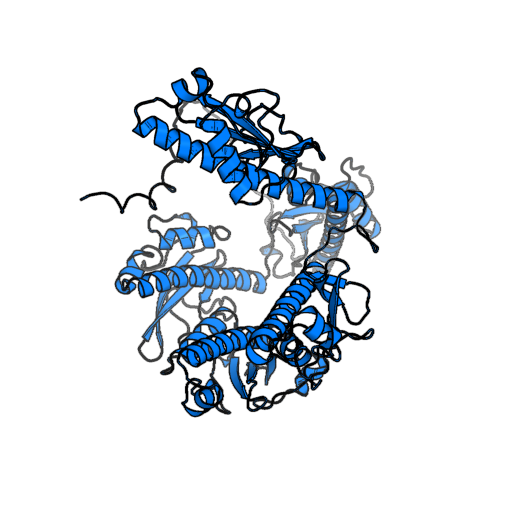 92.25 502 ILE A C 1
ATOM 3878 O O . ILE A 1 502 ? 11.591 -15.073 -15.828 1.00 92.25 502 ILE A O 1
ATOM 3882 N N . VAL A 1 503 ? 13.748 -15.316 -15.278 1.00 94.75 503 VAL A N 1
ATOM 3883 C CA . VAL A 1 503 ? 14.244 -14.165 -16.031 1.00 94.75 503 VAL A CA 1
ATOM 3884 C C . VAL A 1 503 ? 15.111 -14.638 -17.187 1.00 94.75 503 VAL A C 1
ATOM 3886 O O . VAL A 1 503 ? 16.033 -15.430 -16.993 1.00 94.75 503 VAL A O 1
ATOM 3889 N N . HIS A 1 504 ? 14.861 -14.096 -18.376 1.00 93.81 504 HIS A N 1
ATOM 3890 C CA . HIS A 1 504 ? 15.726 -14.283 -19.533 1.00 93.81 504 HIS A CA 1
ATOM 3891 C C . HIS A 1 504 ? 16.341 -12.964 -19.968 1.00 93.81 504 HIS A C 1
ATOM 3893 O O . HIS A 1 504 ? 15.654 -11.949 -20.030 1.00 93.81 504 HIS A O 1
ATOM 3899 N N . VAL A 1 505 ? 17.620 -13.005 -20.317 1.00 91.88 505 VAL A N 1
ATOM 3900 C CA . VAL A 1 505 ? 18.358 -11.915 -20.956 1.00 91.88 505 VAL A CA 1
ATOM 3901 C C . VAL A 1 505 ? 18.672 -12.369 -22.373 1.00 91.88 505 VAL A C 1
ATOM 3903 O O . VAL A 1 505 ? 19.151 -13.482 -22.547 1.00 91.88 505 VAL A O 1
ATOM 3906 N N . ASP A 1 506 ? 18.424 -11.535 -23.379 1.00 88.56 506 ASP A N 1
ATOM 3907 C CA . ASP A 1 506 ? 18.707 -11.852 -24.781 1.00 88.56 506 ASP A CA 1
ATOM 3908 C C . ASP A 1 506 ? 19.138 -10.603 -25.566 1.00 88.56 506 ASP A C 1
ATOM 3910 O O . ASP A 1 506 ? 18.879 -9.468 -25.160 1.00 88.56 506 ASP A O 1
ATOM 3914 N N . ILE A 1 507 ? 19.788 -10.818 -26.708 1.00 81.00 507 ILE A N 1
ATOM 3915 C CA . ILE A 1 507 ? 20.065 -9.791 -27.708 1.00 81.00 507 ILE A CA 1
ATOM 3916 C C . ILE A 1 507 ? 19.150 -10.036 -28.898 1.00 81.00 507 ILE A C 1
ATOM 3918 O O . ILE A 1 507 ? 19.184 -11.088 -29.537 1.00 81.00 507 ILE A O 1
ATOM 3922 N N . ASP A 1 508 ? 18.346 -9.041 -29.233 1.00 77.44 508 ASP A N 1
ATOM 3923 C CA . ASP A 1 508 ? 17.408 -9.179 -30.328 1.00 77.44 508 ASP A CA 1
ATOM 3924 C C . ASP A 1 508 ? 18.089 -9.148 -31.716 1.00 77.44 508 ASP A C 1
ATOM 3926 O O . ASP A 1 508 ? 19.292 -8.938 -31.881 1.00 77.44 508 ASP A O 1
ATOM 3930 N N . THR A 1 509 ? 17.285 -9.285 -32.772 1.00 72.19 509 THR A N 1
ATOM 3931 C CA . THR A 1 509 ? 17.774 -9.202 -34.156 1.00 72.19 509 THR A CA 1
ATOM 3932 C C . THR A 1 509 ? 18.359 -7.842 -34.561 1.00 72.19 509 THR A C 1
ATOM 3934 O O . THR A 1 509 ? 19.091 -7.789 -35.549 1.00 72.19 509 THR A O 1
ATOM 3937 N N . ALA A 1 510 ? 18.023 -6.755 -33.858 1.00 71.44 510 ALA A N 1
ATOM 3938 C CA . ALA A 1 510 ? 18.603 -5.429 -34.057 1.00 71.44 510 ALA A CA 1
ATOM 3939 C C . ALA A 1 510 ? 19.925 -5.232 -33.287 1.00 71.44 510 ALA A C 1
AT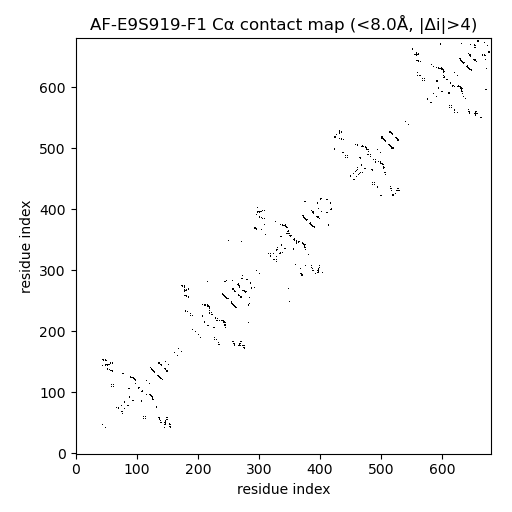OM 3941 O O . ALA A 1 510 ? 20.632 -4.257 -33.541 1.00 71.44 510 ALA A O 1
ATOM 3942 N N . GLY A 1 511 ? 20.301 -6.175 -32.418 1.00 73.31 511 GLY A N 1
ATOM 3943 C CA . GLY A 1 511 ? 21.486 -6.081 -31.572 1.00 73.31 511 GLY A CA 1
ATOM 3944 C C . GLY A 1 511 ? 21.242 -5.330 -30.261 1.00 73.31 511 GLY A C 1
ATOM 3945 O O . GLY A 1 511 ? 22.206 -4.882 -29.650 1.00 73.31 511 GLY A O 1
ATOM 3946 N N . GLU A 1 512 ? 19.988 -5.172 -29.843 1.00 83.56 512 GLU A N 1
ATOM 3947 C CA . GLU A 1 512 ? 19.562 -4.516 -28.607 1.00 83.56 512 GLU A CA 1
ATOM 3948 C C . GLU A 1 512 ? 19.344 -5.527 -27.480 1.00 83.56 512 GLU A C 1
ATOM 3950 O O . GLU A 1 512 ? 18.859 -6.639 -27.704 1.00 83.56 512 GLU A O 1
ATOM 3955 N N . LEU A 1 513 ? 19.650 -5.111 -26.251 1.00 84.56 513 LEU A N 1
ATOM 3956 C CA . LEU A 1 513 ? 19.347 -5.882 -25.053 1.00 84.56 513 LEU A CA 1
ATOM 3957 C C . LEU A 1 513 ? 17.833 -5.982 -24.852 1.00 84.56 513 LEU A C 1
ATOM 3959 O O . LEU A 1 513 ? 17.103 -4.993 -24.924 1.00 84.56 513 LEU A O 1
ATOM 3963 N N . THR A 1 514 ? 17.370 -7.186 -24.556 1.00 87.00 514 THR A N 1
ATOM 3964 C CA . THR A 1 514 ? 15.991 -7.464 -24.169 1.00 87.00 514 THR A CA 1
ATOM 3965 C C . THR A 1 514 ? 15.984 -8.381 -22.961 1.00 87.00 514 THR A C 1
ATOM 3967 O O . THR A 1 514 ? 16.851 -9.240 -22.816 1.00 87.00 514 THR A O 1
ATOM 3970 N N . VAL A 1 515 ? 15.011 -8.185 -22.082 1.00 92.19 515 VAL A N 1
ATOM 3971 C CA . VAL A 1 515 ? 14.809 -9.006 -20.895 1.00 92.19 515 VAL A CA 1
ATOM 3972 C C . VAL A 1 515 ? 13.349 -9.413 -20.809 1.00 92.19 515 VAL A C 1
ATOM 3974 O O . VAL A 1 515 ? 12.460 -8.598 -21.064 1.00 92.19 515 VAL A O 1
ATOM 3977 N N . SER A 1 516 ? 13.091 -10.667 -20.455 1.00 91.12 516 SER A N 1
ATOM 3978 C CA . SER A 1 516 ? 11.749 -11.152 -20.142 1.00 91.12 516 SER A CA 1
ATOM 3979 C C . SER A 1 516 ? 11.683 -11.714 -18.734 1.00 91.12 516 SER A C 1
ATOM 3981 O O . SER A 1 516 ? 12.639 -12.323 -18.269 1.00 91.12 516 SER A O 1
ATOM 3983 N N . ALA A 1 517 ? 10.541 -11.537 -18.081 1.00 91.94 517 ALA A N 1
ATOM 3984 C CA . ALA A 1 517 ? 10.238 -12.116 -16.781 1.00 91.94 517 ALA A CA 1
ATOM 3985 C C . ALA A 1 517 ? 8.949 -12.930 -16.896 1.00 91.94 517 ALA A C 1
ATOM 3987 O O . ALA A 1 517 ? 7.935 -12.409 -17.363 1.00 91.94 517 ALA A O 1
ATOM 3988 N N . GLU A 1 518 ? 8.975 -14.190 -16.482 1.00 89.94 518 GLU A N 1
ATOM 3989 C CA . GLU A 1 518 ? 7.832 -15.098 -16.556 1.00 89.94 518 GLU A CA 1
ATOM 3990 C C . GLU A 1 518 ? 7.454 -15.657 -15.183 1.00 89.94 518 GLU A C 1
ATOM 3992 O O . GLU A 1 518 ? 8.303 -15.896 -14.320 1.00 89.94 518 GLU A O 1
ATOM 3997 N N . ASN A 1 519 ? 6.154 -15.875 -14.982 1.00 86.94 519 ASN A N 1
ATOM 3998 C CA . ASN A 1 519 ? 5.682 -16.613 -13.814 1.00 86.94 519 ASN A CA 1
ATOM 3999 C C . ASN A 1 519 ? 6.208 -18.062 -13.846 1.00 86.94 519 ASN A C 1
ATOM 4001 O O . ASN A 1 519 ? 6.395 -18.613 -14.933 1.00 86.94 519 ASN A O 1
ATOM 4005 N N . PRO A 1 520 ? 6.334 -18.738 -12.686 1.00 81.69 520 PRO A N 1
ATOM 4006 C CA . PRO A 1 520 ? 6.785 -20.134 -12.621 1.00 81.69 520 PRO A CA 1
ATOM 4007 C C . PRO A 1 520 ? 5.941 -21.118 -13.452 1.00 81.69 520 PRO A C 1
ATOM 4009 O O . PRO A 1 520 ? 6.393 -22.212 -13.786 1.00 81.69 520 PRO A O 1
ATOM 4012 N N . ASP A 1 521 ? 4.686 -20.767 -13.751 1.00 77.12 521 ASP A N 1
ATOM 4013 C CA . ASP A 1 521 ? 3.782 -21.574 -14.575 1.00 77.12 521 ASP A CA 1
ATOM 4014 C C . ASP A 1 521 ? 3.945 -21.343 -16.091 1.00 77.12 521 ASP A C 1
ATOM 4016 O O . ASP A 1 521 ? 3.292 -22.030 -16.886 1.00 77.12 521 ASP A O 1
ATOM 4020 N N . GLY A 1 522 ? 4.795 -20.386 -16.483 1.00 69.88 522 GLY A N 1
ATOM 4021 C CA . GLY A 1 522 ? 5.105 -19.998 -17.858 1.00 69.88 522 GLY A CA 1
ATOM 4022 C C . GLY A 1 522 ? 3.943 -19.357 -18.622 1.00 69.88 522 GLY A C 1
ATOM 4023 O O . GLY A 1 522 ? 3.990 -19.280 -19.850 1.00 69.88 522 GLY A O 1
ATOM 4024 N N . ARG A 1 523 ? 2.847 -18.960 -17.955 1.00 70.12 523 ARG A N 1
ATOM 4025 C CA . ARG A 1 523 ? 1.626 -18.496 -18.647 1.00 70.12 523 ARG A CA 1
ATOM 4026 C C . ARG A 1 523 ? 1.613 -17.012 -18.961 1.00 70.12 523 ARG A C 1
ATOM 4028 O O . ARG A 1 523 ? 1.004 -16.616 -19.954 1.00 70.12 523 ARG A O 1
ATOM 4035 N N . VAL A 1 524 ? 2.220 -16.201 -18.104 1.00 76.31 524 VAL A N 1
ATOM 4036 C CA . VAL A 1 524 ? 2.309 -14.751 -18.281 1.00 76.31 524 VAL A CA 1
ATOM 4037 C C . VAL A 1 524 ? 3.779 -14.385 -18.326 1.00 76.31 524 VAL A C 1
ATOM 4039 O O . VAL A 1 524 ? 4.544 -14.784 -17.449 1.00 76.31 524 VAL A O 1
ATOM 4042 N N . VAL A 1 525 ? 4.150 -13.636 -19.361 1.00 83.06 525 VAL A N 1
ATOM 4043 C CA . VAL A 1 525 ? 5.518 -13.184 -19.598 1.00 83.06 525 VAL A CA 1
ATOM 4044 C C . VAL A 1 525 ? 5.491 -11.681 -19.847 1.00 83.06 525 VAL A C 1
ATOM 4046 O O . VAL A 1 525 ? 4.784 -11.206 -20.739 1.00 83.06 525 VAL A O 1
ATOM 4049 N N . GLY A 1 526 ? 6.228 -10.936 -19.032 1.00 83.25 526 GLY A N 1
ATOM 4050 C CA . GLY A 1 526 ? 6.521 -9.524 -19.239 1.00 83.25 526 GLY A CA 1
ATOM 4051 C C . GLY A 1 526 ? 7.850 -9.339 -19.963 1.00 83.25 526 GLY A C 1
ATOM 4052 O O . GLY A 1 526 ? 8.716 -10.209 -19.915 1.00 83.25 526 GLY A O 1
ATOM 4053 N N . TYR A 1 527 ? 8.014 -8.201 -20.633 1.00 85.31 527 TYR A N 1
ATOM 4054 C CA . TYR A 1 527 ? 9.195 -7.892 -21.438 1.00 85.31 527 TYR A CA 1
ATOM 4055 C C . TYR A 1 527 ? 9.649 -6.452 -21.230 1.00 85.31 527 TYR A C 1
ATOM 4057 O O . TYR A 1 527 ? 8.828 -5.541 -21.102 1.00 85.31 527 TYR A O 1
ATOM 4065 N N . TYR A 1 528 ? 10.957 -6.235 -21.305 1.00 80.94 528 TYR A N 1
ATOM 4066 C CA . TYR A 1 528 ? 11.551 -4.914 -21.408 1.00 80.94 528 TYR A CA 1
ATOM 4067 C C . TYR A 1 528 ? 12.726 -4.904 -22.410 1.00 80.94 528 TYR A C 1
ATOM 4069 O O . TYR A 1 528 ? 13.559 -5.807 -22.368 1.00 80.94 528 TYR A O 1
ATOM 4077 N N . PRO A 1 529 ? 12.830 -3.900 -23.302 1.00 73.88 529 PRO A N 1
ATOM 4078 C CA . PRO A 1 529 ? 11.810 -2.894 -23.588 1.00 73.88 529 PRO A CA 1
ATOM 4079 C C . PRO A 1 529 ? 10.527 -3.540 -24.136 1.00 73.88 529 PRO A C 1
ATOM 4081 O O . PRO A 1 529 ? 10.567 -4.549 -24.841 1.00 73.88 529 PRO A O 1
ATOM 4084 N N . VAL A 1 530 ? 9.368 -2.964 -23.799 1.00 67.38 530 VAL A N 1
ATOM 4085 C CA . VAL A 1 530 ? 8.064 -3.468 -24.257 1.00 67.38 530 VAL A CA 1
ATOM 4086 C C . VAL A 1 530 ? 7.974 -3.287 -25.772 1.00 67.38 530 VAL A C 1
ATOM 4088 O O . VAL A 1 530 ? 7.761 -2.182 -26.272 1.00 67.38 530 VAL A O 1
ATOM 4091 N N . ARG A 1 531 ? 8.129 -4.374 -26.527 1.00 55.47 531 ARG A N 1
ATOM 4092 C CA . ARG A 1 531 ? 7.957 -4.357 -27.985 1.00 55.47 531 ARG A CA 1
ATOM 4093 C C . ARG A 1 531 ? 6.474 -4.444 -28.318 1.00 55.47 531 ARG A C 1
ATOM 4095 O O . ARG A 1 531 ? 5.726 -5.168 -27.666 1.00 55.47 531 ARG A O 1
ATOM 4102 N N . SER A 1 532 ? 6.028 -3.690 -29.323 1.00 41.69 532 SER A N 1
ATOM 4103 C CA . SER A 1 532 ? 4.612 -3.599 -29.696 1.00 41.69 532 SER A CA 1
ATOM 4104 C C . SER A 1 532 ? 3.960 -4.985 -29.828 1.00 41.69 532 SER A C 1
ATOM 4106 O O . SER A 1 532 ? 4.385 -5.789 -30.662 1.00 41.69 532 SER A O 1
ATOM 4108 N N . GLN A 1 533 ? 2.919 -5.222 -29.019 1.00 40.56 533 GLN A N 1
ATOM 4109 C CA . GLN A 1 533 ? 2.114 -6.446 -28.885 1.00 40.56 533 GLN A CA 1
ATOM 4110 C C . GLN A 1 533 ? 1.582 -6.997 -30.226 1.00 40.56 533 GLN A C 1
ATOM 4112 O O . GLN A 1 533 ? 0.413 -6.816 -30.562 1.00 40.56 533 GLN A O 1
ATOM 4117 N N . SER A 1 534 ? 2.410 -7.672 -31.023 1.00 34.59 534 SER A N 1
ATOM 4118 C CA . SER A 1 534 ? 1.959 -8.305 -32.276 1.00 34.59 534 SER A CA 1
ATOM 4119 C C . SER A 1 534 ? 2.280 -9.791 -32.394 1.00 34.59 534 SER A C 1
ATOM 4121 O O . SER A 1 534 ? 1.932 -10.413 -33.396 1.00 34.59 534 SER A O 1
ATOM 4123 N N . SER A 1 535 ? 2.820 -10.420 -31.353 1.00 32.03 535 SER A N 1
ATOM 4124 C CA . SER A 1 535 ? 2.986 -11.872 -31.354 1.00 32.03 535 SER A CA 1
ATOM 4125 C C . SER A 1 535 ? 2.951 -12.457 -29.944 1.00 32.03 535 SER A C 1
ATOM 4127 O O . SER A 1 535 ? 3.862 -12.205 -29.171 1.00 32.03 535 SER A O 1
ATOM 4129 N N . GLN A 1 536 ? 1.925 -13.297 -29.716 1.00 38.91 536 GLN A N 1
ATOM 4130 C CA . GLN A 1 536 ? 1.780 -14.362 -28.697 1.00 38.91 536 GLN A CA 1
ATOM 4131 C C . GLN A 1 536 ? 0.822 -14.124 -27.498 1.00 38.91 536 GLN A C 1
ATOM 4133 O O . GLN A 1 536 ? 1.229 -13.837 -26.385 1.00 38.91 536 GLN A O 1
ATOM 4138 N N . SER A 1 537 ? -0.479 -14.294 -27.815 1.00 35.16 537 SER A N 1
ATOM 4139 C CA . SER A 1 537 ? -1.597 -15.026 -27.146 1.00 35.16 537 SER A CA 1
ATOM 4140 C C . SER A 1 537 ? -1.687 -15.167 -25.614 1.00 35.16 537 SER A C 1
ATOM 4142 O O . SER A 1 537 ? -0.727 -15.584 -24.991 1.00 35.16 537 SER A O 1
ATOM 4144 N N . ALA A 1 538 ? -2.857 -15.116 -24.961 1.00 36.69 538 ALA A N 1
ATOM 4145 C CA . ALA A 1 538 ? -4.238 -14.823 -25.364 1.00 36.69 538 ALA A CA 1
ATOM 4146 C C . ALA A 1 538 ? -5.105 -14.725 -24.091 1.00 36.69 538 ALA A C 1
ATOM 4148 O O . ALA A 1 538 ? -5.148 -15.686 -23.336 1.00 36.69 538 ALA A O 1
ATOM 4149 N N . TYR A 1 539 ? -5.769 -13.586 -23.882 1.00 34.62 539 TYR A N 1
ATOM 4150 C CA . TYR A 1 539 ? -7.155 -13.394 -23.405 1.00 34.62 539 TYR A CA 1
ATOM 4151 C C . TYR A 1 539 ? -7.341 -11.901 -23.081 1.00 34.62 539 TYR A C 1
ATOM 4153 O O . TYR A 1 539 ? -7.717 -11.512 -21.984 1.00 34.62 539 TYR A O 1
ATOM 4161 N N . GLU A 1 540 ? -7.087 -11.033 -24.057 1.00 37.88 540 GLU A N 1
ATOM 4162 C CA . GLU A 1 540 ? -7.742 -9.727 -24.081 1.00 37.88 540 GLU A CA 1
ATOM 4163 C C . GLU A 1 540 ? -8.576 -9.715 -25.350 1.00 37.88 540 GLU A C 1
ATOM 4165 O O . GLU A 1 540 ? -8.094 -10.117 -26.410 1.00 37.88 540 GLU A O 1
ATOM 4170 N N . SER A 1 541 ? -9.856 -9.357 -25.242 1.00 41.72 541 SER A N 1
ATOM 4171 C CA . SER A 1 541 ? -10.694 -9.224 -26.429 1.00 41.72 541 SER A CA 1
ATOM 4172 C C . SER A 1 541 ? -10.013 -8.242 -27.385 1.00 41.72 541 SER A C 1
ATOM 4174 O O . SER A 1 541 ? -9.490 -7.215 -26.948 1.00 41.72 541 SER A O 1
ATOM 4176 N N . ASP A 1 542 ? -10.018 -8.534 -28.687 1.00 41.25 542 ASP A N 1
ATOM 4177 C CA . ASP A 1 542 ? -9.408 -7.663 -29.705 1.00 41.25 542 ASP A CA 1
ATOM 4178 C C . ASP A 1 542 ? -9.898 -6.203 -29.587 1.00 41.25 542 ASP A C 1
ATOM 4180 O O . ASP A 1 542 ? -9.185 -5.263 -29.933 1.00 41.25 542 ASP A O 1
ATOM 4184 N N . ALA A 1 543 ? -11.097 -6.004 -29.023 1.00 38.91 543 ALA A N 1
ATOM 4185 C CA . ALA A 1 543 ? -11.662 -4.703 -28.688 1.00 38.91 543 ALA A CA 1
ATOM 4186 C C . ALA A 1 543 ? -10.929 -3.984 -27.537 1.00 38.91 543 ALA A C 1
ATOM 4188 O O . ALA A 1 543 ? -10.677 -2.786 -27.650 1.00 38.91 543 ALA A O 1
ATOM 4189 N N . LEU A 1 544 ? -10.555 -4.681 -26.456 1.00 41.69 544 LEU A N 1
ATOM 4190 C CA . LEU A 1 544 ? -9.848 -4.092 -25.313 1.00 41.69 544 LEU A CA 1
ATOM 4191 C C . LEU A 1 544 ? -8.382 -3.787 -25.645 1.00 41.69 544 LEU A C 1
ATOM 4193 O O . LEU A 1 544 ? -7.887 -2.724 -25.278 1.00 41.69 544 LEU A O 1
ATOM 4197 N N . ALA A 1 545 ? -7.709 -4.664 -26.394 1.00 44.06 545 ALA A N 1
ATOM 4198 C CA . ALA A 1 545 ? -6.344 -4.419 -26.863 1.00 44.06 545 ALA A CA 1
ATOM 4199 C C . ALA A 1 545 ? -6.291 -3.244 -27.860 1.00 44.06 545 ALA A C 1
ATOM 4201 O O . ALA A 1 545 ? -5.437 -2.359 -27.748 1.00 44.06 545 ALA A O 1
ATOM 4202 N N . ALA A 1 546 ? -7.256 -3.165 -28.788 1.00 48.09 546 ALA A N 1
ATOM 4203 C CA . ALA A 1 546 ? -7.396 -2.017 -29.683 1.00 48.09 546 ALA A CA 1
ATOM 4204 C C . ALA A 1 546 ? -7.710 -0.721 -28.916 1.00 48.09 546 ALA A C 1
ATOM 4206 O O . ALA A 1 546 ? -7.161 0.332 -29.245 1.00 48.09 546 ALA A O 1
ATOM 4207 N N . LEU A 1 547 ? -8.540 -0.796 -27.870 1.00 48.44 547 LEU A N 1
ATOM 4208 C CA . LEU A 1 547 ? -8.867 0.340 -27.010 1.00 48.44 547 LEU A CA 1
ATOM 4209 C C . LEU A 1 547 ? -7.647 0.813 -26.205 1.00 48.44 547 LEU A C 1
ATOM 4211 O O . LEU A 1 547 ? -7.342 2.000 -26.226 1.00 48.44 547 LEU A O 1
ATOM 4215 N N . LYS A 1 548 ? -6.893 -0.092 -25.570 1.00 48.62 548 LYS A N 1
ATOM 4216 C CA . LYS A 1 548 ? -5.659 0.234 -24.831 1.00 48.62 548 LYS A CA 1
ATOM 4217 C C . LYS A 1 548 ? -4.594 0.852 -25.734 1.00 48.62 548 LYS A C 1
ATOM 4219 O O . LYS A 1 548 ? -3.993 1.858 -25.363 1.00 48.62 548 LYS A O 1
ATOM 4224 N N . LYS A 1 549 ? -4.407 0.315 -26.946 1.00 57.09 549 LYS A N 1
ATOM 4225 C CA . LYS A 1 549 ? -3.506 0.894 -27.954 1.00 57.09 549 LYS A CA 1
ATOM 4226 C C . LYS A 1 549 ? -3.964 2.291 -28.384 1.00 57.09 549 LYS A C 1
ATOM 4228 O O . LYS A 1 549 ? -3.148 3.205 -28.454 1.00 57.09 549 LYS A O 1
ATOM 4233 N N . LYS A 1 550 ? -5.269 2.484 -28.601 1.00 58.09 550 LYS A N 1
ATOM 4234 C CA . LYS A 1 550 ? -5.857 3.796 -28.910 1.00 58.09 550 LYS A CA 1
ATOM 4235 C C . LYS A 1 550 ? -5.636 4.798 -27.768 1.00 58.09 550 LYS A C 1
ATOM 4237 O O . LYS A 1 550 ? -5.215 5.916 -28.033 1.00 58.09 550 LYS A O 1
ATOM 4242 N N . ILE A 1 551 ? -5.836 4.389 -26.512 1.00 54.97 551 ILE A N 1
ATOM 4243 C CA . ILE A 1 551 ? -5.612 5.219 -25.313 1.00 54.97 551 ILE A CA 1
ATOM 4244 C C . ILE A 1 551 ? -4.135 5.591 -25.158 1.00 54.97 551 ILE A C 1
ATOM 4246 O O . ILE A 1 551 ? -3.818 6.747 -24.889 1.00 54.97 551 ILE A O 1
ATOM 4250 N N . SER A 1 552 ? -3.225 4.631 -25.342 1.00 60.94 552 SER A N 1
ATOM 4251 C CA . SER A 1 552 ? -1.783 4.882 -25.275 1.00 60.94 552 SER A CA 1
ATOM 4252 C C . SER A 1 552 ? -1.342 5.884 -26.342 1.00 60.94 552 SER A C 1
ATOM 4254 O O . SER A 1 552 ? -0.658 6.852 -26.022 1.00 60.94 552 SER A O 1
ATOM 4256 N N . ASN A 1 553 ? -1.792 5.707 -27.588 1.00 65.62 553 ASN A N 1
ATOM 4257 C CA . ASN A 1 553 ? -1.476 6.624 -28.683 1.00 65.62 553 ASN A CA 1
ATOM 4258 C C . ASN A 1 553 ? -2.036 8.032 -28.429 1.00 65.62 553 ASN A C 1
ATOM 4260 O O . ASN A 1 553 ? -1.357 9.018 -28.695 1.00 65.62 553 ASN A O 1
ATOM 4264 N N . LEU A 1 554 ? -3.242 8.143 -27.863 1.00 67.50 554 LEU A N 1
ATOM 4265 C CA . LEU A 1 554 ? -3.837 9.433 -27.499 1.00 67.50 554 LEU A CA 1
ATOM 4266 C C . LEU A 1 554 ? -3.063 10.148 -26.384 1.00 67.50 554 LEU A C 1
ATOM 4268 O O . LEU A 1 554 ? -2.882 11.361 -26.455 1.00 67.50 554 LEU A O 1
ATOM 4272 N N . LYS A 1 555 ? -2.563 9.418 -25.377 1.00 67.56 555 LYS A N 1
ATOM 4273 C CA . LYS A 1 555 ? -1.700 9.999 -24.333 1.00 67.56 555 LYS A CA 1
ATOM 4274 C C . LYS A 1 555 ? -0.421 10.581 -24.927 1.00 67.56 555 LYS A C 1
ATOM 4276 O O . LYS A 1 555 ? -0.053 11.702 -24.582 1.00 67.56 555 LYS A O 1
ATOM 4281 N N . THR A 1 556 ? 0.210 9.849 -25.842 1.00 76.31 556 THR A N 1
ATOM 4282 C CA . THR A 1 556 ? 1.383 10.330 -26.576 1.00 76.31 556 THR A CA 1
ATOM 4283 C C . THR A 1 556 ? 1.047 11.585 -27.382 1.00 76.31 556 THR A C 1
ATOM 4285 O O . THR A 1 556 ? 1.723 12.594 -27.220 1.00 76.31 556 THR A O 1
ATOM 4288 N N . LEU A 1 557 ? -0.046 11.580 -28.151 1.00 76.75 557 LEU A N 1
ATOM 4289 C CA . LEU A 1 557 ? -0.461 12.728 -28.968 1.00 76.75 557 LEU A CA 1
ATOM 4290 C C . LEU A 1 557 ? -0.814 13.973 -28.137 1.00 76.75 557 LEU A C 1
ATOM 4292 O O . LEU A 1 557 ? -0.499 15.088 -28.544 1.00 76.75 557 LEU A O 1
ATOM 4296 N N . ASN A 1 558 ? -1.425 13.817 -26.959 1.00 76.69 558 ASN A N 1
ATOM 4297 C CA . ASN A 1 558 ? -1.673 14.936 -26.039 1.00 76.69 558 ASN A CA 1
ATOM 4298 C C . ASN A 1 558 ? -0.367 15.492 -25.448 1.00 76.69 558 ASN A C 1
ATOM 4300 O O . ASN A 1 558 ? -0.218 16.706 -25.304 1.00 76.69 558 ASN A O 1
ATOM 4304 N N . GLY A 1 559 ? 0.596 14.617 -25.136 1.00 74.56 559 GLY A N 1
ATOM 4305 C CA . GLY A 1 559 ? 1.944 15.021 -24.733 1.00 74.56 559 GLY A CA 1
ATOM 4306 C C . GLY A 1 559 ? 2.666 15.793 -25.839 1.00 74.56 559 GLY A C 1
ATOM 4307 O O . GLY A 1 559 ? 3.206 16.867 -25.589 1.00 74.56 559 GLY A O 1
ATOM 4308 N N . GLU A 1 560 ? 2.600 15.300 -27.075 1.00 82.31 560 GLU A N 1
ATOM 4309 C CA . GLU A 1 560 ? 3.146 15.959 -28.267 1.00 82.31 560 GLU A CA 1
ATOM 4310 C C . GLU A 1 560 ? 2.471 17.317 -28.531 1.00 82.31 560 GLU A C 1
ATOM 4312 O O . GLU A 1 560 ? 3.157 18.301 -28.807 1.00 82.31 560 GLU A O 1
ATOM 4317 N N . ALA A 1 561 ? 1.145 17.417 -28.371 1.00 81.06 561 ALA A N 1
ATOM 4318 C CA . ALA A 1 561 ? 0.409 18.676 -28.498 1.00 81.06 561 ALA A CA 1
ATOM 4319 C C . ALA A 1 561 ? 0.822 19.704 -27.441 1.00 81.06 561 ALA A C 1
ATOM 4321 O O . ALA A 1 561 ? 0.977 20.882 -27.761 1.00 81.06 561 ALA A O 1
ATOM 4322 N N . LYS A 1 562 ? 1.078 19.267 -26.204 1.00 81.56 562 LYS A N 1
ATOM 4323 C CA . LYS A 1 562 ? 1.623 20.126 -25.145 1.00 81.56 562 LYS A CA 1
ATOM 4324 C C . LYS A 1 562 ? 3.047 20.592 -25.456 1.00 81.56 562 LYS A C 1
ATOM 4326 O O . LYS A 1 562 ? 3.368 21.760 -25.243 1.00 81.56 562 LYS A O 1
ATOM 4331 N N . THR A 1 563 ? 3.892 19.714 -25.988 1.00 81.25 563 THR A N 1
ATOM 4332 C CA . THR A 1 563 ? 5.253 20.069 -26.418 1.00 81.25 563 THR A CA 1
ATOM 4333 C C . THR A 1 563 ? 5.225 21.121 -27.527 1.00 81.25 563 THR A C 1
ATOM 4335 O O . THR A 1 563 ? 5.892 22.150 -27.416 1.00 81.25 563 THR A O 1
ATOM 4338 N N . ALA A 1 564 ? 4.395 20.925 -28.555 1.00 81.81 564 ALA A N 1
ATOM 4339 C CA . ALA A 1 564 ? 4.207 21.906 -29.620 1.00 81.81 564 ALA A CA 1
ATOM 4340 C C . ALA A 1 564 ? 3.599 23.221 -29.101 1.00 81.81 564 ALA A C 1
ATOM 4342 O O . ALA A 1 564 ? 4.039 24.297 -29.500 1.00 81.81 564 ALA A O 1
ATOM 4343 N N . TYR A 1 565 ? 2.641 23.154 -28.171 1.00 85.06 565 TYR A N 1
ATOM 4344 C CA . TYR A 1 565 ? 2.083 24.333 -27.507 1.00 85.06 565 TYR A CA 1
ATOM 4345 C C . TYR A 1 565 ? 3.158 25.155 -26.798 1.00 85.06 565 TYR A C 1
ATOM 4347 O O . TYR A 1 565 ? 3.202 26.369 -26.975 1.00 85.06 565 TYR A O 1
ATOM 4355 N N . ASN A 1 566 ? 4.055 24.515 -26.045 1.00 78.31 566 ASN A N 1
ATOM 4356 C CA . ASN A 1 566 ? 5.150 25.212 -25.370 1.00 78.31 566 ASN A CA 1
ATOM 4357 C C . ASN A 1 566 ? 6.088 25.896 -26.373 1.00 78.31 566 ASN A C 1
ATOM 4359 O O . ASN A 1 566 ? 6.459 27.048 -26.164 1.00 78.31 566 ASN A O 1
ATOM 4363 N N . ALA A 1 567 ? 6.406 25.236 -27.491 1.00 81.50 567 ALA A N 1
ATOM 4364 C CA . ALA A 1 567 ? 7.222 25.830 -28.550 1.00 81.50 567 ALA A CA 1
ATOM 4365 C C . ALA A 1 567 ? 6.563 27.082 -29.159 1.00 81.50 567 ALA A C 1
ATOM 4367 O O . ALA A 1 567 ? 7.229 28.096 -29.381 1.00 81.50 567 ALA A O 1
ATOM 4368 N N . VAL A 1 568 ? 5.247 27.035 -29.394 1.00 83.94 568 VAL A N 1
ATOM 4369 C CA . VAL A 1 568 ? 4.467 28.185 -29.875 1.00 83.94 568 VAL A CA 1
ATOM 4370 C C . VAL A 1 568 ? 4.395 29.285 -28.811 1.00 83.94 568 VAL A C 1
ATOM 4372 O O . VAL A 1 568 ? 4.573 30.453 -29.144 1.00 83.94 568 VAL A O 1
ATOM 4375 N N . ALA A 1 569 ? 4.190 28.936 -27.539 1.00 80.50 569 ALA A N 1
ATOM 4376 C CA . ALA A 1 569 ? 4.123 29.887 -26.430 1.00 80.50 569 ALA A CA 1
ATOM 4377 C C . ALA A 1 569 ? 5.445 30.646 -26.244 1.00 80.50 569 ALA A C 1
ATOM 4379 O O . ALA A 1 569 ? 5.442 31.871 -26.131 1.00 80.50 569 ALA A O 1
ATOM 4380 N N . GLU A 1 570 ? 6.576 29.933 -26.250 1.00 79.31 570 GLU A N 1
ATOM 4381 C CA . GLU A 1 570 ? 7.911 30.535 -26.179 1.00 79.31 570 GLU A CA 1
ATOM 4382 C C . GLU A 1 570 ? 8.152 31.479 -27.360 1.00 79.31 570 GLU A C 1
ATOM 4384 O O . GLU A 1 570 ? 8.583 32.616 -27.169 1.00 79.31 570 GLU A O 1
ATOM 4389 N N . PHE A 1 571 ? 7.807 31.045 -28.575 1.00 85.50 571 PHE A N 1
ATOM 4390 C CA . PHE A 1 571 ? 7.938 31.867 -29.775 1.00 85.50 571 PHE A CA 1
ATOM 4391 C C . PHE A 1 571 ? 7.083 33.142 -29.715 1.00 85.50 571 PHE A C 1
ATOM 4393 O O . PHE A 1 571 ? 7.559 34.231 -30.035 1.00 85.50 571 PHE A O 1
ATOM 4400 N N . LEU A 1 572 ? 5.824 33.034 -29.285 1.00 82.25 572 LEU A N 1
ATOM 4401 C CA . LEU A 1 572 ? 4.931 34.183 -29.137 1.00 82.25 572 LEU A CA 1
ATOM 4402 C C . LEU A 1 572 ? 5.427 35.157 -28.060 1.00 82.25 572 LEU A C 1
ATOM 4404 O O . LEU A 1 572 ? 5.361 36.367 -28.269 1.00 82.25 572 LEU A O 1
ATOM 4408 N N . ALA A 1 573 ? 5.984 34.654 -26.954 1.00 80.94 573 ALA A N 1
ATOM 4409 C CA . ALA A 1 573 ? 6.589 35.486 -25.915 1.00 80.94 573 ALA A CA 1
ATOM 4410 C C . ALA A 1 573 ? 7.836 36.239 -26.420 1.00 80.94 573 ALA A C 1
ATOM 4412 O O . ALA A 1 573 ? 8.030 37.411 -26.090 1.00 80.94 573 ALA A O 1
ATOM 4413 N N . GLU A 1 574 ? 8.665 35.599 -27.255 1.00 83.38 574 GLU A N 1
ATOM 4414 C CA . GLU A 1 574 ? 9.796 36.250 -27.931 1.00 83.38 574 GLU A CA 1
ATOM 4415 C C . GLU A 1 574 ? 9.311 37.369 -28.867 1.00 83.38 574 GLU A C 1
ATOM 4417 O O . GLU A 1 574 ? 9.818 38.492 -28.806 1.00 83.38 574 GLU A O 1
ATOM 4422 N N . LYS A 1 575 ? 8.278 37.110 -29.679 1.00 86.00 575 LYS A N 1
ATOM 4423 C CA . LYS A 1 575 ? 7.708 38.109 -30.596 1.00 86.00 575 LYS A CA 1
ATOM 4424 C C . LYS A 1 575 ? 7.028 39.273 -29.884 1.00 86.00 575 LYS A C 1
ATOM 4426 O O . LYS A 1 575 ? 7.203 40.418 -30.307 1.00 86.00 575 LYS A O 1
ATOM 4431 N N . GLU A 1 576 ? 6.345 39.020 -28.772 1.00 82.25 576 GLU A N 1
ATOM 4432 C CA . GLU A 1 576 ? 5.786 40.080 -27.931 1.00 82.25 576 GLU A CA 1
ATOM 4433 C C . GLU A 1 576 ? 6.899 40.964 -27.342 1.00 82.25 576 GLU A C 1
ATOM 4435 O O . GLU A 1 576 ? 6.793 42.193 -27.368 1.00 82.25 576 GLU A O 1
ATOM 4440 N N . ALA A 1 577 ? 8.012 40.368 -26.895 1.00 84.31 577 ALA A N 1
ATOM 4441 C CA . ALA A 1 577 ? 9.179 41.113 -26.418 1.00 84.31 577 ALA A CA 1
ATOM 4442 C C . ALA A 1 577 ? 9.858 41.946 -27.527 1.00 84.31 577 ALA A C 1
ATOM 4444 O O . ALA A 1 577 ? 10.392 43.024 -27.249 1.00 84.31 577 ALA A O 1
ATOM 4445 N N . GLU A 1 578 ? 9.800 41.488 -28.781 1.00 86.62 578 GLU A N 1
ATOM 4446 C CA . GLU A 1 578 ? 10.231 42.224 -29.982 1.00 86.62 578 GLU A CA 1
ATOM 4447 C C . GLU A 1 578 ? 9.234 43.320 -30.416 1.00 86.62 578 GLU A C 1
ATOM 4449 O O . GLU A 1 578 ? 9.532 44.112 -31.314 1.00 86.62 578 GLU A O 1
ATOM 4454 N N . GLY A 1 579 ? 8.076 43.414 -29.755 1.00 85.94 579 GLY A N 1
ATOM 4455 C CA . GLY A 1 579 ? 7.048 44.424 -29.999 1.00 85.94 579 GLY A CA 1
ATOM 4456 C C . GLY A 1 579 ? 5.996 44.029 -31.036 1.00 85.94 579 GLY A C 1
ATOM 4457 O O . GLY A 1 579 ? 5.271 44.908 -31.500 1.00 85.94 579 GLY A O 1
ATOM 4458 N N . THR A 1 580 ? 5.905 42.746 -31.395 1.00 84.00 580 THR A N 1
ATOM 4459 C CA . THR A 1 580 ? 4.871 42.208 -32.294 1.00 84.00 580 THR A CA 1
ATOM 4460 C C . THR A 1 580 ? 3.756 41.571 -31.458 1.00 84.00 580 THR A C 1
ATOM 4462 O O . THR A 1 580 ? 4.014 40.583 -30.770 1.00 84.00 580 THR A O 1
ATOM 4465 N N . PRO A 1 581 ? 2.520 42.098 -31.478 1.00 83.81 581 PRO A N 1
ATOM 4466 C CA . PRO A 1 581 ? 1.393 41.480 -30.786 1.00 83.81 581 PRO A CA 1
ATOM 4467 C C . PRO A 1 581 ? 1.108 40.058 -31.291 1.00 83.81 581 PRO A C 1
ATOM 4469 O O . PRO A 1 581 ? 1.301 39.753 -32.469 1.00 83.81 581 PRO A O 1
ATOM 4472 N N . ILE A 1 582 ? 0.581 39.197 -30.417 1.00 79.69 582 ILE A N 1
ATOM 4473 C CA . ILE A 1 582 ? 0.238 37.803 -30.752 1.00 79.69 582 ILE A CA 1
ATOM 4474 C C . ILE A 1 582 ? -0.757 37.731 -31.918 1.00 79.69 582 ILE A C 1
ATOM 4476 O O . ILE A 1 582 ? -0.559 36.951 -32.846 1.00 79.69 582 ILE A O 1
ATOM 4480 N N . GLU A 1 583 ? -1.779 38.589 -31.919 1.00 82.75 583 GLU A N 1
ATOM 4481 C CA . GLU A 1 583 ? -2.760 38.684 -33.008 1.00 82.75 583 GLU A CA 1
ATOM 4482 C C . GLU A 1 583 ? -2.083 38.950 -34.365 1.00 82.75 583 GLU A C 1
ATOM 4484 O O . GLU A 1 583 ? -2.355 38.261 -35.348 1.00 82.75 583 GLU A O 1
ATOM 4489 N N . GLU A 1 584 ? -1.099 39.856 -34.400 1.00 85.12 584 GLU A N 1
ATOM 4490 C CA . GLU A 1 584 ? -0.324 40.154 -35.608 1.00 85.12 584 GLU A CA 1
ATOM 4491 C C . GLU A 1 584 ? 0.529 38.951 -36.051 1.00 85.12 584 GLU A C 1
ATOM 4493 O O . GLU A 1 584 ? 0.723 38.740 -37.249 1.00 85.12 584 GLU A O 1
ATOM 4498 N N . CYS A 1 585 ? 0.985 38.096 -35.129 1.00 83.19 585 CYS A N 1
ATOM 4499 C CA . CYS A 1 585 ? 1.704 36.861 -35.468 1.00 83.19 585 CYS A CA 1
ATOM 4500 C C . CYS A 1 585 ? 0.811 35.847 -36.208 1.00 83.19 585 CYS A C 1
ATOM 4502 O O . CYS A 1 585 ? 1.269 35.186 -37.146 1.00 83.19 585 CYS A O 1
ATOM 4504 N N . PHE A 1 586 ? -0.468 35.752 -35.836 1.00 83.25 586 PHE A N 1
ATOM 4505 C CA . PHE A 1 586 ? -1.437 34.888 -36.516 1.00 83.25 586 PHE A CA 1
ATOM 4506 C C . PHE A 1 586 ? -1.927 35.482 -37.848 1.00 83.25 586 PHE A C 1
ATOM 4508 O O . PHE A 1 586 ? -2.101 34.735 -38.812 1.00 83.25 586 PHE A O 1
ATOM 4515 N N . GLU A 1 587 ? -2.077 36.806 -37.953 1.00 82.94 587 GLU A N 1
ATOM 4516 C CA . GLU A 1 587 ? -2.525 37.486 -39.182 1.00 82.94 587 GLU A CA 1
ATOM 4517 C C . GLU A 1 587 ? -1.430 37.634 -40.253 1.00 82.94 587 GLU A C 1
ATOM 4519 O O . GLU A 1 587 ? -1.710 37.597 -41.454 1.00 82.94 587 GLU A O 1
ATOM 4524 N N . SER A 1 588 ? -0.166 37.777 -39.845 1.00 79.94 588 SER A N 1
ATOM 4525 C CA . SER A 1 588 ? 0.979 37.994 -40.749 1.00 79.94 588 SER A CA 1
ATOM 4526 C C . SER A 1 588 ? 1.443 36.736 -41.497 1.00 79.94 588 SER A C 1
ATOM 4528 O O . SER A 1 588 ? 2.309 36.812 -42.376 1.00 79.94 588 SER A O 1
ATOM 4530 N N . GLY A 1 589 ? 0.877 35.569 -41.174 1.00 74.75 589 GLY A N 1
ATOM 4531 C CA . GLY A 1 589 ? 1.239 34.291 -41.788 1.00 74.75 589 GLY A CA 1
ATOM 4532 C C . GLY A 1 589 ? 2.600 33.750 -41.334 1.00 74.75 589 GLY A C 1
ATOM 4533 O O . GLY A 1 589 ? 3.231 32.996 -42.080 1.00 74.75 589 GLY A O 1
ATOM 4534 N N . ILE A 1 590 ? 3.062 34.131 -40.136 1.00 82.31 590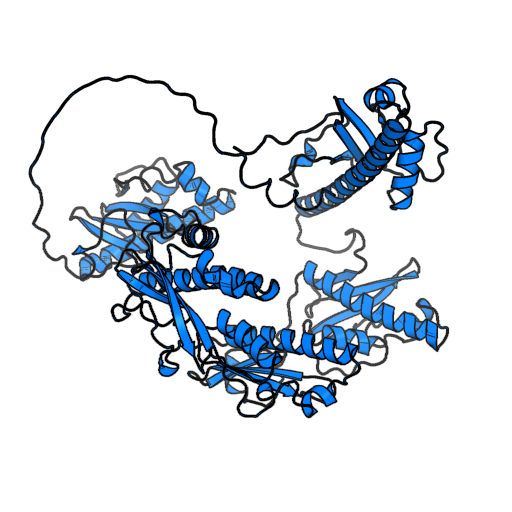 ILE A N 1
ATOM 4535 C CA . ILE A 1 590 ? 4.296 33.617 -39.508 1.00 82.31 590 ILE A CA 1
ATOM 4536 C C . ILE A 1 590 ? 4.183 32.125 -39.160 1.00 82.31 590 ILE A C 1
ATOM 4538 O O . ILE A 1 590 ? 5.186 31.416 -39.179 1.00 82.31 590 ILE A O 1
ATOM 4542 N N . PHE A 1 591 ? 2.969 31.639 -38.902 1.00 82.56 591 PHE A N 1
ATOM 4543 C CA . PHE A 1 591 ? 2.695 30.221 -38.658 1.00 82.56 591 PHE A CA 1
ATOM 4544 C C . PHE A 1 591 ? 2.442 29.405 -39.935 1.00 82.56 591 PHE A C 1
ATOM 4546 O O . PHE A 1 591 ? 2.456 28.185 -39.865 1.00 82.56 591 PHE A O 1
ATOM 4553 N N . GLY A 1 592 ? 2.242 30.045 -41.095 1.00 85.19 592 GLY A N 1
ATOM 4554 C CA . GLY A 1 592 ? 2.072 29.363 -42.385 1.00 85.19 592 GLY A CA 1
ATOM 4555 C C . GLY A 1 592 ? 1.153 28.132 -42.323 1.00 85.19 592 GLY A C 1
ATOM 4556 O O . GLY A 1 592 ? -0.016 28.255 -41.961 1.00 85.19 592 GLY A O 1
ATOM 4557 N N . ALA A 1 593 ? 1.689 26.960 -42.660 1.00 84.69 593 ALA A N 1
ATOM 4558 C CA . ALA A 1 593 ? 1.040 25.653 -42.657 1.00 84.69 593 ALA A CA 1
ATOM 4559 C C . ALA A 1 593 ? 0.511 25.216 -41.281 1.00 84.69 593 ALA A C 1
ATOM 4561 O O . ALA A 1 593 ? -0.515 24.533 -41.242 1.00 84.69 593 ALA A O 1
ATOM 4562 N N . LEU A 1 594 ? 1.124 25.652 -40.168 1.00 86.50 594 LEU A N 1
ATOM 4563 C CA . LEU A 1 594 ? 0.631 25.364 -38.811 1.00 86.50 594 LEU A CA 1
ATOM 4564 C C . LEU A 1 594 ? -0.786 25.904 -38.587 1.00 86.50 594 LEU A C 1
ATOM 4566 O O . LEU A 1 594 ? -1.520 25.327 -37.803 1.00 86.50 594 LEU A O 1
ATOM 4570 N N . ASN A 1 595 ? -1.198 26.972 -39.278 1.00 85.19 595 ASN A N 1
ATOM 4571 C CA . ASN A 1 595 ? -2.548 27.539 -39.169 1.00 85.19 595 ASN A CA 1
ATOM 4572 C C . ASN A 1 595 ? -3.382 27.285 -40.441 1.00 85.19 595 ASN A C 1
ATOM 4574 O O . ASN A 1 595 ? -4.161 28.123 -40.896 1.00 85.19 595 ASN A O 1
ATOM 4578 N N . THR A 1 596 ? -3.198 26.120 -41.064 1.00 84.81 596 THR A N 1
ATOM 4579 C CA . THR A 1 596 ? -4.034 25.657 -42.180 1.00 84.81 596 THR A CA 1
ATOM 4580 C C . THR A 1 596 ? -4.658 24.311 -41.859 1.00 84.81 596 THR A C 1
ATOM 4582 O O . THR A 1 596 ? -4.138 23.560 -41.038 1.00 84.81 596 THR A O 1
ATOM 4585 N N . ALA A 1 597 ? -5.740 23.963 -42.558 1.00 81.50 597 ALA A N 1
ATOM 4586 C CA . ALA A 1 597 ? -6.399 22.673 -42.375 1.00 81.50 597 ALA A CA 1
ATOM 4587 C C . ALA A 1 597 ? -5.511 21.461 -42.711 1.00 81.50 597 ALA A C 1
ATOM 4589 O O . ALA A 1 597 ? -5.828 20.344 -42.306 1.00 81.50 597 ALA A O 1
ATOM 4590 N N . ASP A 1 598 ? -4.391 21.668 -43.404 1.00 82.88 598 ASP A N 1
ATOM 4591 C CA . ASP A 1 598 ? -3.434 20.611 -43.720 1.00 82.88 598 ASP A CA 1
ATOM 4592 C C . ASP A 1 598 ? -2.396 20.391 -42.604 1.00 82.88 598 ASP A C 1
ATOM 4594 O O . ASP A 1 598 ? -1.802 19.313 -42.544 1.00 82.88 598 ASP A O 1
ATOM 4598 N N . GLY A 1 599 ? -2.199 21.370 -41.710 1.00 88.38 599 GLY A N 1
ATOM 4599 C CA . GLY A 1 599 ? -1.178 21.355 -40.658 1.00 88.38 599 GLY A CA 1
ATOM 4600 C C . GLY A 1 599 ? 0.267 21.297 -41.172 1.00 88.38 599 GLY A C 1
ATOM 4601 O O . GLY A 1 599 ? 0.539 21.092 -42.357 1.00 88.38 599 GLY A O 1
ATOM 4602 N N . LEU A 1 600 ? 1.220 21.447 -40.253 1.00 90.94 600 LEU A N 1
ATOM 4603 C CA . LEU A 1 600 ? 2.648 21.258 -40.507 1.00 90.94 600 LEU A CA 1
ATOM 4604 C C . LEU A 1 600 ? 3.036 19.797 -40.268 1.00 90.94 600 LEU A C 1
ATOM 4606 O O . LEU A 1 600 ? 2.833 19.305 -39.164 1.00 90.94 600 LEU A O 1
ATOM 4610 N N . LEU A 1 601 ? 3.619 19.122 -41.258 1.00 90.81 601 LEU A N 1
ATOM 4611 C CA . LEU A 1 601 ? 4.237 17.806 -41.056 1.00 90.81 601 LEU A CA 1
ATOM 4612 C C . LEU A 1 601 ? 5.590 17.985 -40.355 1.00 90.81 601 LEU A C 1
ATOM 4614 O O . LEU A 1 601 ? 6.398 18.785 -40.816 1.00 90.81 601 LEU A O 1
ATOM 4618 N N . ILE A 1 602 ? 5.848 17.271 -39.264 1.00 88.88 602 ILE A N 1
ATOM 4619 C CA . ILE A 1 602 ? 7.160 17.323 -38.608 1.00 88.88 602 ILE A CA 1
ATOM 4620 C C . ILE A 1 602 ? 8.170 16.548 -39.453 1.00 88.88 602 ILE A C 1
ATOM 4622 O O . ILE A 1 602 ? 7.942 15.397 -39.806 1.00 88.88 602 ILE A O 1
ATOM 4626 N N . ASP A 1 603 ? 9.273 17.198 -39.805 1.00 85.81 603 ASP A N 1
ATOM 4627 C CA . ASP A 1 603 ? 10.344 16.611 -40.606 1.00 85.81 603 ASP A CA 1
ATOM 4628 C C . ASP A 1 603 ? 11.680 17.264 -40.199 1.00 85.81 603 ASP A C 1
ATOM 4630 O O . ASP A 1 603 ? 11.892 18.450 -40.480 1.00 85.81 603 ASP A O 1
ATOM 4634 N N . PRO A 1 604 ? 12.590 16.533 -39.527 1.00 79.75 604 PRO A N 1
ATOM 4635 C CA . PRO A 1 604 ? 13.862 17.074 -39.052 1.00 79.75 604 PRO A CA 1
ATOM 4636 C C . PRO A 1 604 ? 14.787 17.526 -40.192 1.00 79.75 604 PRO A C 1
ATOM 4638 O O . PRO A 1 604 ? 15.678 18.344 -39.954 1.00 79.75 604 PRO A O 1
ATOM 4641 N N . ASP A 1 605 ? 14.564 17.044 -41.418 1.00 81.50 605 ASP A N 1
ATOM 4642 C CA . ASP A 1 605 ? 15.347 17.398 -42.602 1.00 81.50 605 ASP A CA 1
ATOM 4643 C C . ASP A 1 605 ? 14.699 18.527 -43.429 1.00 81.50 605 ASP A C 1
ATOM 4645 O O . ASP A 1 605 ? 15.312 19.052 -44.369 1.00 81.50 605 ASP A O 1
ATOM 4649 N N . ALA A 1 606 ? 13.473 18.943 -43.089 1.00 81.88 606 ALA A N 1
ATOM 4650 C CA . ALA A 1 606 ? 12.768 20.001 -43.800 1.00 81.88 606 ALA A CA 1
ATOM 4651 C C . ALA A 1 606 ? 13.283 21.400 -43.428 1.00 81.88 606 ALA A C 1
ATOM 4653 O O . ALA A 1 606 ? 13.380 21.795 -42.265 1.00 81.88 606 ALA A O 1
ATOM 4654 N N . ALA A 1 607 ? 13.559 22.203 -44.457 1.00 79.62 607 ALA A N 1
ATOM 4655 C CA . ALA A 1 607 ? 13.894 23.612 -44.307 1.00 79.62 607 ALA A CA 1
ATOM 4656 C C . ALA A 1 607 ? 12.626 24.469 -44.424 1.00 79.62 607 ALA A C 1
ATOM 4658 O O . ALA A 1 607 ? 12.126 24.699 -45.525 1.00 79.62 607 ALA A O 1
ATOM 4659 N N . TYR A 1 608 ? 12.122 24.949 -43.286 1.00 85.06 608 TYR A N 1
ATOM 4660 C CA . TYR A 1 608 ? 10.961 25.838 -43.231 1.00 85.06 608 TYR A CA 1
ATOM 4661 C C . TYR A 1 608 ? 11.362 27.311 -43.372 1.00 85.06 608 TYR A C 1
ATOM 4663 O O . TYR A 1 608 ? 12.222 27.812 -42.644 1.00 85.06 608 TYR A O 1
ATOM 4671 N N . ASP A 1 609 ? 10.705 28.017 -44.297 1.00 81.19 609 ASP A N 1
ATOM 4672 C CA . ASP A 1 609 ? 10.948 29.439 -44.584 1.00 81.19 609 ASP A CA 1
ATOM 4673 C C . ASP A 1 609 ? 10.231 30.381 -43.597 1.00 81.19 609 ASP A C 1
ATOM 4675 O O . ASP A 1 609 ? 10.487 31.589 -43.579 1.00 81.19 609 ASP A O 1
ATOM 4679 N N . LYS A 1 610 ? 9.305 29.852 -42.788 1.00 88.25 610 LYS A N 1
ATOM 4680 C CA . LYS A 1 610 ? 8.553 30.606 -41.780 1.00 88.25 610 LYS A CA 1
ATOM 4681 C C . LYS A 1 610 ? 9.115 30.349 -40.390 1.00 88.25 610 LYS A C 1
ATOM 4683 O O . LYS A 1 610 ? 9.296 29.206 -39.983 1.00 88.25 610 LYS A O 1
ATOM 4688 N N . GLU A 1 611 ? 9.355 31.426 -39.646 1.00 86.38 611 GLU A N 1
ATOM 4689 C CA . GLU A 1 611 ? 9.993 31.356 -38.326 1.00 86.38 611 GLU A CA 1
ATOM 4690 C C . GLU A 1 611 ? 9.184 30.519 -37.323 1.00 86.38 611 GLU A C 1
ATOM 4692 O O . GLU A 1 611 ? 9.776 29.730 -36.590 1.00 86.38 611 GLU A O 1
ATOM 4697 N N . GLY A 1 612 ? 7.848 30.622 -37.341 1.00 84.44 612 GLY A N 1
ATOM 4698 C CA . GLY A 1 612 ? 6.980 29.833 -36.462 1.00 84.44 612 GLY A CA 1
ATOM 4699 C C . GLY A 1 612 ? 7.010 28.334 -36.781 1.00 84.44 612 GLY A C 1
ATOM 4700 O O . GLY A 1 612 ? 7.152 27.516 -35.876 1.00 84.44 612 GLY A O 1
ATOM 4701 N N . GLU A 1 613 ? 6.950 27.965 -38.065 1.00 89.31 613 GLU A N 1
ATOM 4702 C CA . GLU A 1 613 ? 7.057 26.564 -38.517 1.00 89.31 613 GLU A CA 1
ATOM 4703 C C . GLU A 1 613 ? 8.411 25.962 -38.157 1.00 89.31 613 GLU A C 1
ATOM 4705 O O . GLU A 1 613 ? 8.485 24.867 -37.605 1.00 89.31 613 GLU A O 1
ATOM 4710 N N . LYS A 1 614 ? 9.482 26.716 -38.421 1.00 88.69 614 LYS A N 1
ATOM 4711 C CA . LYS A 1 614 ? 10.844 26.307 -38.104 1.00 88.69 614 LYS A CA 1
ATOM 4712 C C . LYS A 1 614 ? 11.011 26.046 -36.607 1.00 88.69 614 LYS A C 1
ATOM 4714 O O . LYS A 1 614 ? 11.530 24.998 -36.238 1.00 88.69 614 LYS A O 1
ATOM 4719 N N . ARG A 1 615 ? 10.535 26.962 -35.754 1.00 87.50 615 ARG A N 1
ATOM 4720 C CA . ARG A 1 615 ? 10.644 26.839 -34.292 1.00 87.50 615 ARG A CA 1
ATOM 4721 C C . ARG A 1 615 ? 9.904 25.607 -33.776 1.00 87.50 615 ARG A C 1
ATOM 4723 O O . ARG A 1 615 ? 10.472 24.859 -32.989 1.00 87.50 615 ARG A O 1
ATOM 4730 N N . VAL A 1 616 ? 8.675 25.370 -34.243 1.00 87.44 616 VAL A N 1
ATOM 4731 C CA . VAL A 1 616 ? 7.891 24.186 -33.850 1.00 87.44 616 VAL A CA 1
ATOM 4732 C C . VAL A 1 616 ? 8.549 22.903 -34.354 1.00 87.44 616 VAL A C 1
ATOM 4734 O O . VAL A 1 616 ? 8.673 21.956 -33.584 1.00 87.44 616 VAL A O 1
ATOM 4737 N N . ASN A 1 617 ? 9.030 22.871 -35.599 1.00 87.94 617 ASN A N 1
ATOM 4738 C CA . ASN A 1 617 ? 9.687 21.694 -36.161 1.00 87.94 617 ASN A CA 1
ATOM 4739 C C . ASN A 1 617 ? 10.988 21.329 -35.433 1.00 87.94 617 ASN A C 1
ATOM 4741 O O . ASN A 1 617 ? 11.183 20.169 -35.082 1.00 87.94 617 ASN A O 1
ATOM 4745 N N . GLU A 1 618 ? 11.862 22.307 -35.177 1.00 85.38 618 GLU A N 1
ATOM 4746 C CA . GLU A 1 618 ? 13.124 22.097 -34.454 1.00 85.38 618 GLU A CA 1
ATOM 4747 C C . GLU A 1 618 ? 12.870 21.609 -33.025 1.00 85.38 618 GLU A C 1
ATOM 4749 O O . GLU A 1 618 ? 13.510 20.661 -32.566 1.00 85.38 618 GLU A O 1
ATOM 4754 N N . TYR A 1 619 ? 11.903 22.224 -32.337 1.00 84.19 619 TYR A N 1
ATOM 4755 C CA . TYR A 1 619 ? 11.559 21.853 -30.971 1.00 84.19 619 TYR A CA 1
ATOM 4756 C C . TYR A 1 619 ? 10.970 20.440 -30.922 1.00 84.19 619 TYR A C 1
ATOM 4758 O O . TYR A 1 619 ? 11.490 19.591 -30.208 1.00 84.19 619 TYR A O 1
ATOM 4766 N N . MET A 1 620 ? 9.963 20.140 -31.745 1.00 82.88 620 MET A N 1
ATOM 4767 C CA . MET A 1 620 ? 9.335 18.814 -31.802 1.00 82.88 620 MET A CA 1
ATOM 4768 C C . MET A 1 620 ? 10.333 17.717 -32.201 1.00 82.88 620 MET A C 1
ATOM 4770 O O . MET A 1 620 ? 10.388 16.670 -31.559 1.00 82.88 620 MET A O 1
ATOM 4774 N N . SER A 1 621 ? 11.194 17.980 -33.188 1.00 83.75 621 SER A N 1
ATOM 4775 C CA . SER A 1 621 ? 12.230 17.030 -33.618 1.00 83.75 621 SER A CA 1
ATOM 4776 C C . SER A 1 621 ? 13.259 16.748 -32.516 1.00 83.75 621 SER A C 1
ATOM 4778 O O . SER A 1 621 ? 13.695 15.611 -32.357 1.00 83.75 621 SER A O 1
ATOM 4780 N N . SER A 1 622 ? 13.623 17.754 -31.708 1.00 79.31 622 SER A N 1
ATOM 4781 C CA . SER A 1 622 ? 14.556 17.581 -30.579 1.00 79.31 622 SER A CA 1
ATOM 4782 C C . SER A 1 622 ? 14.007 16.692 -29.456 1.00 79.31 622 SER A C 1
ATOM 4784 O O . SER A 1 622 ? 14.786 16.090 -28.719 1.00 79.31 622 SER A O 1
ATOM 4786 N N . TYR A 1 623 ? 12.680 16.560 -29.368 1.00 75.00 623 TYR A N 1
ATOM 4787 C CA . TYR A 1 623 ? 11.984 15.678 -28.428 1.00 75.00 623 TYR A CA 1
ATOM 4788 C C . TYR A 1 623 ? 11.673 14.294 -29.023 1.00 75.00 623 TYR A C 1
ATOM 4790 O O . TYR A 1 623 ? 10.964 13.506 -28.401 1.00 75.00 623 TYR A O 1
ATOM 4798 N N . GLY A 1 624 ? 12.210 13.981 -30.209 1.00 75.56 624 GLY A N 1
ATOM 4799 C CA . GLY A 1 624 ? 12.056 12.671 -30.843 1.00 75.56 624 GLY A CA 1
ATOM 4800 C C . GLY A 1 624 ? 10.652 12.403 -31.387 1.00 75.56 624 GLY A C 1
ATOM 4801 O O . GLY A 1 624 ? 10.262 11.242 -31.496 1.00 75.56 624 GLY A O 1
ATOM 4802 N N . VAL A 1 625 ? 9.881 13.452 -31.700 1.00 75.00 625 VAL A N 1
ATOM 4803 C CA . VAL A 1 625 ? 8.543 13.298 -32.286 1.00 75.00 625 VAL A CA 1
ATOM 4804 C C . VAL A 1 625 ? 8.644 12.699 -33.693 1.00 75.00 625 VAL A C 1
ATOM 4806 O O . VAL A 1 625 ? 9.488 13.103 -34.491 1.00 75.00 625 VAL A O 1
ATOM 4809 N N . ASP A 1 626 ? 7.772 11.731 -33.983 1.00 69.88 626 ASP A N 1
ATOM 4810 C CA . ASP A 1 626 ? 7.744 10.979 -35.241 1.00 69.88 626 ASP A CA 1
ATOM 4811 C C . ASP A 1 626 ? 7.431 11.874 -36.461 1.00 69.88 626 ASP A C 1
ATOM 4813 O O . ASP A 1 626 ? 6.592 12.777 -36.406 1.00 69.88 626 ASP A O 1
ATOM 4817 N N . VAL A 1 627 ? 8.066 11.574 -37.597 1.00 76.75 627 VAL A N 1
ATOM 4818 C CA . VAL A 1 627 ? 7.915 12.279 -38.884 1.00 76.75 627 VAL A CA 1
ATOM 4819 C C . VAL A 1 627 ? 6.549 12.069 -39.548 1.00 76.75 627 VAL A C 1
ATOM 4821 O O . VAL A 1 627 ? 6.243 12.652 -40.585 1.00 76.75 627 VAL A O 1
ATOM 4824 N N . THR A 1 628 ? 5.707 11.220 -38.960 1.00 75.94 628 THR A N 1
ATOM 4825 C CA . THR A 1 628 ? 4.314 10.988 -39.372 1.00 75.94 628 THR A CA 1
ATOM 4826 C C . THR A 1 628 ? 3.320 11.966 -38.729 1.00 75.94 628 THR A C 1
ATOM 4828 O O . THR A 1 628 ? 2.123 11.920 -39.028 1.00 75.94 628 THR A O 1
ATOM 4831 N N . ARG A 1 629 ? 3.778 12.850 -37.831 1.00 85.44 629 ARG A N 1
ATOM 4832 C CA . ARG A 1 629 ? 2.914 13.754 -37.057 1.00 85.44 629 ARG A CA 1
ATOM 4833 C C . ARG A 1 629 ? 2.661 15.073 -37.767 1.00 85.44 629 ARG A C 1
ATOM 4835 O O . ARG A 1 629 ? 3.586 15.725 -38.252 1.00 85.44 629 ARG A O 1
ATOM 4842 N N . ARG A 1 630 ? 1.401 15.515 -37.750 1.00 92.19 630 ARG A N 1
ATOM 4843 C CA . ARG A 1 630 ? 1.000 16.854 -38.193 1.00 92.19 630 ARG A CA 1
ATOM 4844 C C . ARG A 1 630 ? 0.579 17.728 -37.033 1.00 92.19 630 ARG A C 1
ATOM 4846 O O . ARG A 1 630 ? -0.224 17.304 -36.211 1.00 92.19 630 ARG A O 1
ATOM 4853 N N . VAL A 1 631 ? 1.051 18.966 -37.020 1.00 92.00 631 VAL A N 1
ATOM 4854 C CA . VAL A 1 631 ? 0.739 19.961 -35.992 1.00 92.00 631 VAL A CA 1
ATOM 4855 C C . VAL A 1 631 ? -0.147 21.058 -36.571 1.00 92.00 631 VAL A C 1
ATOM 4857 O O . VAL A 1 631 ? 0.138 21.599 -37.640 1.00 92.00 631 VAL A O 1
ATOM 4860 N N . TYR A 1 632 ? -1.209 21.401 -35.850 1.00 92.69 632 TYR A N 1
ATOM 4861 C CA . TYR A 1 632 ? -2.070 22.546 -36.126 1.00 92.69 632 TYR A CA 1
ATOM 4862 C C . TYR A 1 632 ? -2.117 23.474 -34.916 1.00 92.69 632 TYR A C 1
ATOM 4864 O O . TYR A 1 632 ? -2.170 23.010 -33.781 1.00 92.69 632 TYR A O 1
ATOM 4872 N N . VAL A 1 633 ? -2.120 24.780 -35.160 1.00 90.88 633 VAL A N 1
ATOM 4873 C CA . VAL A 1 633 ? -2.199 25.834 -34.151 1.00 90.88 633 VAL A CA 1
ATOM 4874 C C . VAL A 1 633 ? -3.398 26.713 -34.485 1.00 90.88 633 VAL A C 1
ATOM 4876 O O . VAL A 1 633 ? -3.406 27.395 -35.512 1.00 90.88 633 VAL A O 1
ATOM 4879 N N . GLY A 1 634 ? -4.402 26.703 -33.612 1.00 86.88 634 GLY A N 1
ATOM 4880 C CA . GLY A 1 634 ? -5.599 27.524 -33.742 1.00 86.88 634 GLY A CA 1
ATOM 4881 C C . GLY A 1 634 ? -5.602 28.679 -32.746 1.00 86.88 634 GLY A C 1
ATOM 4882 O O . GLY A 1 634 ? -5.228 28.521 -31.588 1.00 86.88 634 GLY A O 1
ATOM 4883 N N . TYR A 1 635 ? -6.028 29.856 -33.195 1.00 84.81 635 TYR A N 1
ATOM 4884 C CA . TYR A 1 635 ? -6.094 31.068 -32.378 1.00 84.81 635 TYR A CA 1
ATOM 4885 C C . TYR A 1 635 ? -7.501 31.254 -31.797 1.00 84.81 635 TYR A C 1
ATOM 4887 O O . TYR A 1 635 ? -8.481 31.190 -32.540 1.00 84.81 635 TYR A O 1
ATOM 4895 N N . LEU A 1 636 ? -7.598 31.490 -30.485 1.00 80.12 636 LEU A N 1
ATOM 4896 C CA . LEU A 1 636 ? -8.870 31.659 -29.765 1.00 80.12 636 LEU A CA 1
ATOM 4897 C C . LEU A 1 636 ? -9.207 33.130 -29.482 1.00 80.12 636 LEU A C 1
ATOM 4899 O O . LEU A 1 636 ? -10.346 33.446 -29.141 1.00 80.12 636 LEU A O 1
ATOM 4903 N N . GLY A 1 637 ? -8.247 34.036 -29.682 1.00 71.38 637 GLY A N 1
ATOM 4904 C CA . GLY A 1 637 ? -8.393 35.466 -29.419 1.00 71.38 637 GLY A CA 1
ATOM 4905 C C . GLY A 1 637 ? -7.589 35.928 -28.202 1.00 71.38 637 GLY A C 1
ATOM 4906 O O . GLY A 1 637 ? -7.367 35.184 -27.252 1.00 71.38 637 GLY A O 1
ATOM 4907 N N . GLY A 1 638 ? -7.144 37.187 -28.218 1.00 77.00 638 GLY A N 1
ATOM 4908 C CA . GLY A 1 638 ? -6.347 37.762 -27.135 1.00 77.00 638 GLY A CA 1
ATOM 4909 C C . GLY A 1 638 ? -4.971 37.101 -27.012 1.00 77.00 638 GLY A C 1
ATOM 4910 O O . GLY A 1 638 ? -4.147 37.215 -27.917 1.00 77.00 638 GLY A O 1
ATOM 4911 N N . TYR A 1 639 ? -4.730 36.445 -25.876 1.00 70.69 639 TYR A N 1
ATOM 4912 C CA . TYR A 1 639 ? -3.496 35.703 -25.584 1.00 70.69 639 TYR A CA 1
ATOM 4913 C C . TYR A 1 639 ? -3.666 34.182 -25.741 1.00 70.69 639 TYR A C 1
ATOM 4915 O O . TYR A 1 639 ? -2.705 33.441 -25.536 1.00 70.69 639 TYR A O 1
ATOM 4923 N N . ASP A 1 640 ? -4.862 33.724 -26.123 1.00 80.25 640 ASP A N 1
ATOM 4924 C CA . ASP A 1 640 ? -5.237 32.316 -26.061 1.00 80.25 640 ASP A CA 1
ATOM 4925 C C . ASP A 1 640 ? -5.164 31.642 -27.438 1.00 80.25 640 ASP A C 1
ATOM 4927 O O . ASP A 1 640 ? -5.584 32.175 -28.473 1.00 80.25 640 ASP A O 1
ATOM 4931 N N . PHE A 1 641 ? -4.624 30.429 -27.446 1.00 85.75 641 PHE A N 1
ATOM 4932 C CA . PHE A 1 641 ? -4.514 29.562 -28.613 1.00 85.75 641 PHE A CA 1
ATOM 4933 C C . PHE A 1 641 ? -4.566 28.098 -28.166 1.00 85.75 641 PHE A C 1
ATOM 4935 O O . PHE A 1 641 ? -4.432 27.789 -26.984 1.00 85.75 641 PHE A O 1
ATOM 4942 N N . PHE A 1 642 ? -4.758 27.190 -29.113 1.00 88.00 642 PHE A N 1
ATOM 4943 C CA . PHE A 1 642 ? -4.690 25.752 -28.887 1.00 88.00 642 PHE A CA 1
ATOM 4944 C C . PHE A 1 642 ? -3.829 25.094 -29.955 1.00 88.00 642 PHE A C 1
ATOM 4946 O O . PHE A 1 642 ? -3.650 25.620 -31.056 1.00 88.00 642 PHE A O 1
ATOM 4953 N N . VAL A 1 643 ? -3.297 23.926 -29.626 1.00 88.94 643 VAL A N 1
ATOM 4954 C CA . VAL A 1 643 ? -2.497 23.109 -30.528 1.00 88.94 643 VAL A CA 1
ATOM 4955 C C . VAL A 1 643 ? -3.106 21.726 -30.626 1.00 88.94 643 VAL A C 1
ATOM 4957 O O . VAL A 1 643 ? -3.482 21.139 -29.616 1.00 88.94 643 VAL A O 1
ATOM 4960 N N . GLN A 1 644 ? -3.188 21.204 -31.845 1.00 91.06 644 GLN A N 1
ATOM 4961 C CA . GLN A 1 644 ? -3.566 19.827 -32.119 1.00 91.06 644 GLN A CA 1
ATOM 4962 C C . GLN A 1 644 ? -2.428 19.088 -32.812 1.00 91.06 644 GLN A C 1
ATOM 4964 O O . GLN A 1 644 ? -1.745 19.651 -33.669 1.00 91.06 644 GLN A O 1
ATOM 4969 N N . VAL A 1 645 ? -2.259 17.813 -32.473 1.00 89.00 645 VAL A N 1
ATOM 4970 C CA . VAL A 1 645 ? -1.324 16.905 -33.145 1.00 89.00 645 VAL A CA 1
ATOM 4971 C C . VAL A 1 645 ? -2.096 15.716 -33.679 1.00 89.00 645 VAL A C 1
ATOM 4973 O O . VAL A 1 645 ? -2.778 15.028 -32.922 1.00 89.00 645 VAL A O 1
ATOM 4976 N N . ARG A 1 646 ? -1.998 15.485 -34.987 1.00 89.38 646 ARG A N 1
ATOM 4977 C CA . ARG A 1 646 ? -2.624 14.359 -35.672 1.00 89.38 646 ARG A CA 1
ATOM 4978 C C . ARG A 1 646 ? -1.575 13.342 -36.085 1.00 89.38 646 ARG A C 1
ATOM 4980 O O . ARG A 1 646 ? -0.572 13.691 -36.703 1.00 89.38 646 ARG A O 1
ATOM 4987 N N . ASP A 1 647 ? -1.861 12.083 -35.797 1.00 85.56 647 ASP A N 1
ATOM 4988 C CA . ASP A 1 647 ? -1.177 10.949 -36.406 1.00 85.56 647 ASP A CA 1
ATOM 4989 C C . ASP A 1 647 ? -1.850 10.620 -37.745 1.00 85.56 647 ASP A C 1
ATOM 4991 O O . ASP A 1 647 ? -3.018 10.228 -37.775 1.00 85.56 647 ASP A O 1
ATOM 4995 N N . ASP A 1 648 ? -1.137 10.802 -38.859 1.00 80.19 648 ASP A N 1
ATOM 4996 C CA . ASP A 1 648 ? -1.680 10.538 -40.197 1.00 80.19 648 ASP A CA 1
ATOM 4997 C C . ASP A 1 648 ? -1.947 9.041 -40.453 1.00 80.19 648 ASP A C 1
ATOM 4999 O O . ASP A 1 648 ? -2.766 8.715 -41.316 1.00 80.19 648 ASP A O 1
ATOM 5003 N N . GLU A 1 649 ? -1.312 8.126 -39.710 1.00 79.75 649 GLU A N 1
ATOM 5004 C CA . GLU A 1 649 ? -1.534 6.684 -39.869 1.00 79.75 649 GLU A CA 1
ATOM 5005 C C . GLU A 1 649 ? -2.805 6.213 -39.156 1.00 79.75 649 GLU A C 1
ATOM 5007 O O . GLU A 1 649 ? -3.592 5.446 -39.718 1.00 79.75 649 GLU A O 1
ATOM 5012 N N . SER A 1 650 ? -3.021 6.666 -37.917 1.00 77.94 650 SER A N 1
ATOM 5013 C CA . SER A 1 650 ? -4.181 6.258 -37.111 1.00 77.94 650 SER A CA 1
ATOM 5014 C C . SER A 1 650 ? -5.382 7.202 -37.210 1.00 77.94 650 SER A C 1
ATOM 5016 O O . SER A 1 650 ? -6.496 6.812 -36.854 1.00 77.94 650 SER A O 1
ATOM 5018 N N . GLY A 1 651 ? -5.181 8.435 -37.684 1.00 78.81 651 GLY A N 1
ATOM 5019 C CA . GLY A 1 651 ? -6.194 9.490 -37.730 1.00 78.81 651 GLY A CA 1
ATOM 5020 C C . GLY A 1 651 ? -6.575 10.060 -36.359 1.00 78.81 651 GLY A C 1
ATOM 5021 O O . GLY A 1 651 ? -7.507 10.858 -36.279 1.00 78.81 651 GLY A O 1
ATOM 5022 N N . LEU A 1 652 ? -5.890 9.648 -35.286 1.00 82.75 652 LEU A N 1
ATOM 5023 C CA . LEU A 1 652 ? -6.115 10.142 -33.928 1.00 82.75 652 LEU A CA 1
ATOM 5024 C C . LEU A 1 652 ? -5.550 11.552 -33.762 1.00 82.75 652 LEU A C 1
ATOM 5026 O O . LEU A 1 652 ? -4.546 11.907 -34.382 1.00 82.75 652 LEU A O 1
ATOM 5030 N N . ILE A 1 653 ? -6.199 12.338 -32.906 1.00 84.50 653 ILE A N 1
ATOM 5031 C CA . ILE A 1 653 ? -5.869 13.743 -32.674 1.00 84.50 653 ILE A CA 1
ATOM 5032 C C . ILE A 1 653 ? -5.707 13.959 -31.171 1.00 84.50 653 ILE A C 1
ATOM 5034 O O . ILE A 1 653 ? -6.619 13.667 -30.401 1.00 84.50 653 ILE A O 1
ATOM 5038 N N . GLY A 1 654 ? -4.545 14.465 -30.766 1.00 82.94 654 GLY A N 1
ATOM 5039 C CA . GLY A 1 654 ? -4.333 15.050 -29.444 1.00 82.94 654 GLY A CA 1
ATOM 5040 C C . GLY A 1 654 ? -4.503 16.567 -29.484 1.00 82.94 654 GLY A C 1
ATOM 5041 O O . GLY A 1 654 ? -4.289 17.175 -30.533 1.00 82.94 654 GLY A O 1
ATOM 5042 N N . GLN A 1 655 ? -4.875 17.186 -28.362 1.00 84.38 655 GLN A N 1
ATOM 5043 C CA . GLN A 1 655 ? -5.069 18.638 -28.246 1.00 84.38 655 GLN A CA 1
ATOM 5044 C C . GLN A 1 655 ? -4.523 19.175 -26.916 1.00 84.38 655 GLN A C 1
ATOM 5046 O O . GLN A 1 655 ? -4.641 18.520 -25.881 1.00 84.38 655 GLN A O 1
ATOM 5051 N N . TYR A 1 656 ? -3.979 20.394 -26.927 1.00 77.62 656 TYR A N 1
ATOM 5052 C CA . TYR A 1 656 ? -3.606 21.134 -25.724 1.00 77.62 656 TYR A CA 1
ATOM 5053 C C . TYR A 1 656 ? -3.849 22.656 -25.866 1.00 77.62 656 TYR A C 1
ATOM 5055 O O . TYR A 1 656 ? -3.539 23.196 -26.932 1.00 77.62 656 TYR A O 1
ATOM 5063 N N . PRO A 1 657 ? -4.330 23.372 -24.822 1.00 66.12 657 PRO A N 1
ATOM 5064 C CA . PRO A 1 657 ? -4.843 22.857 -23.540 1.00 66.12 657 PRO A CA 1
ATOM 5065 C C . PRO A 1 657 ? -6.071 21.943 -23.734 1.00 66.12 657 PRO A C 1
ATOM 5067 O O . PRO A 1 657 ? -6.751 22.026 -24.760 1.00 66.12 657 PRO A O 1
ATOM 5070 N N . SER A 1 658 ? -6.279 20.984 -22.820 1.00 60.69 658 SER A N 1
ATOM 5071 C CA . SER A 1 658 ? -7.210 19.862 -23.039 1.00 60.69 658 SER A CA 1
ATOM 5072 C C . SER A 1 658 ? -8.629 20.125 -22.526 1.00 60.69 658 SER A C 1
ATOM 5074 O O . SER A 1 658 ? -8.809 20.850 -21.550 1.00 60.69 658 SER A O 1
ATOM 5076 N N . ALA A 1 659 ? -9.599 19.427 -23.128 1.00 52.22 659 ALA A N 1
ATOM 5077 C CA . ALA A 1 659 ? -10.792 18.951 -22.438 1.00 52.22 659 ALA A CA 1
ATOM 5078 C C . ALA A 1 659 ? -10.356 17.915 -21.381 1.00 52.22 659 ALA A C 1
ATOM 5080 O O . ALA A 1 659 ? -10.151 16.738 -21.688 1.00 52.22 659 ALA A O 1
ATOM 5081 N N . GLU A 1 660 ? -10.103 18.367 -20.155 1.00 45.16 660 GLU A N 1
ATOM 5082 C CA . GLU A 1 660 ? -9.737 17.484 -19.045 1.00 45.16 660 GLU A CA 1
ATOM 5083 C C . GLU A 1 660 ? -10.998 16.781 -18.531 1.00 45.16 660 GLU A C 1
ATOM 5085 O O . GLU A 1 660 ? -11.883 17.477 -18.050 1.00 45.16 660 GLU A O 1
ATOM 5090 N N . THR A 1 661 ? -11.075 15.445 -18.667 1.00 41.50 661 THR A N 1
ATOM 5091 C CA . THR A 1 661 ? -11.250 14.486 -17.538 1.00 41.50 661 THR A CA 1
ATOM 5092 C C . THR A 1 661 ? -11.454 13.025 -17.962 1.00 41.50 661 THR A C 1
ATOM 5094 O O . THR A 1 661 ? -11.212 12.133 -17.153 1.00 41.50 661 THR A O 1
ATOM 5097 N N . GLU A 1 662 ? -11.759 12.706 -19.224 1.00 38.59 662 GLU A N 1
ATOM 5098 C CA . GLU A 1 662 ? -12.006 11.307 -19.616 1.00 38.59 662 GLU A CA 1
ATOM 5099 C C . GLU A 1 662 ? -11.233 10.891 -20.878 1.00 38.59 662 GLU A C 1
ATOM 5101 O O . GLU A 1 662 ? -11.473 11.345 -21.994 1.00 38.59 662 GLU A O 1
ATOM 5106 N N . TRP A 1 663 ? -10.299 9.952 -20.711 1.00 47.28 663 TRP A N 1
ATOM 5107 C CA . TRP A 1 663 ? -9.392 9.403 -21.734 1.00 47.28 663 TRP A CA 1
ATOM 5108 C C . TRP A 1 663 ? -10.098 8.647 -22.879 1.00 47.28 663 TRP A C 1
ATOM 5110 O O . TRP A 1 663 ? -9.433 8.174 -23.804 1.00 47.28 663 TRP A O 1
ATOM 5120 N N . TRP A 1 664 ? -11.432 8.559 -22.849 1.00 44.81 664 TRP A N 1
ATOM 5121 C CA . TRP A 1 664 ? -12.275 8.060 -23.937 1.00 44.81 664 TRP A CA 1
ATOM 5122 C C . TRP A 1 664 ? -12.958 9.160 -24.770 1.00 44.81 664 TRP A C 1
ATOM 5124 O O . TRP A 1 664 ? -13.406 8.857 -25.873 1.00 44.81 664 TRP A O 1
ATOM 5134 N N . GLN A 1 665 ? -13.002 10.423 -24.321 1.00 45.34 665 GLN A N 1
ATOM 5135 C CA . GLN A 1 665 ? -13.702 11.508 -25.037 1.00 45.34 665 GLN A CA 1
ATOM 5136 C C . GLN A 1 665 ? -12.920 12.069 -26.244 1.00 45.34 665 GLN A C 1
ATOM 5138 O O . GLN A 1 665 ? -13.490 12.714 -27.121 1.00 45.34 665 GLN A O 1
ATOM 5143 N N . ALA A 1 666 ? -11.620 11.772 -26.372 1.00 46.75 666 ALA A N 1
ATOM 5144 C CA . ALA A 1 666 ? -10.790 12.296 -27.464 1.00 46.75 666 ALA A CA 1
ATOM 5145 C C . ALA A 1 666 ? -11.169 11.774 -28.868 1.00 46.75 666 ALA A C 1
ATOM 5147 O O . ALA A 1 666 ? -10.710 12.320 -29.869 1.00 46.75 666 ALA A O 1
ATOM 5148 N N . SER A 1 667 ? -12.014 10.739 -28.985 1.00 47.75 667 SER A N 1
ATOM 5149 C CA . SER A 1 667 ? -12.516 10.300 -30.297 1.00 47.75 667 SER A CA 1
ATOM 5150 C C . SER A 1 667 ? -13.488 11.275 -30.963 1.00 47.75 667 SER A C 1
ATOM 5152 O O . SER A 1 667 ? -13.765 11.095 -32.148 1.00 47.75 667 SER A O 1
ATOM 5154 N N . ASP A 1 668 ? -13.960 12.290 -30.235 1.00 54.72 668 ASP A N 1
ATOM 5155 C CA . ASP A 1 668 ? -14.869 13.321 -30.742 1.00 54.72 668 ASP A CA 1
ATOM 5156 C C . ASP A 1 668 ? -14.158 14.649 -31.070 1.00 54.72 668 ASP A C 1
ATOM 5158 O O . ASP A 1 668 ? -14.793 15.574 -31.586 1.00 54.72 668 ASP A O 1
ATOM 5162 N N . VAL A 1 669 ? -12.838 14.734 -30.829 1.00 63.16 669 VAL A N 1
ATOM 5163 C CA . VAL A 1 669 ? -12.010 15.895 -31.191 1.00 63.16 669 VAL A CA 1
ATOM 5164 C C . VAL A 1 669 ? -11.862 15.954 -32.706 1.00 63.16 669 VAL A C 1
ATOM 5166 O O . VAL A 1 669 ? -11.328 15.039 -33.339 1.00 63.16 669 VAL A O 1
ATOM 5169 N N . LYS A 1 670 ? -12.326 17.048 -33.307 1.00 77.25 670 LYS A N 1
ATOM 5170 C CA . LYS A 1 670 ? -12.208 17.283 -34.744 1.00 77.25 670 LYS A CA 1
ATOM 5171 C C . LYS A 1 670 ? -10.978 18.121 -35.041 1.00 77.25 670 LYS A C 1
ATOM 5173 O O . LYS A 1 670 ? -10.708 19.137 -34.404 1.00 77.25 670 LYS A O 1
ATOM 5178 N N . TRP A 1 671 ? -10.254 17.695 -36.072 1.00 84.25 671 TRP A N 1
ATOM 5179 C CA . TRP A 1 671 ? -9.105 18.425 -36.589 1.00 84.25 671 TRP A CA 1
ATOM 5180 C C . TRP A 1 671 ? -9.517 19.859 -36.917 1.00 84.25 671 TRP A C 1
ATOM 5182 O O . TRP A 1 671 ? -10.517 20.051 -37.609 1.00 84.25 671 TRP A O 1
ATOM 5192 N N . THR A 1 672 ? -8.741 20.837 -36.452 1.00 78.56 672 THR A N 1
ATOM 5193 C CA . THR A 1 672 ? -8.950 22.293 -36.585 1.00 78.56 672 THR A CA 1
ATOM 5194 C C . THR A 1 672 ? -10.077 22.910 -35.748 1.00 78.56 672 THR A C 1
ATOM 5196 O O . THR A 1 672 ? -10.280 24.120 -35.823 1.00 78.56 672 THR A O 1
ATOM 5199 N N . GLU A 1 673 ? -10.790 22.134 -34.927 1.00 79.94 673 GLU A N 1
ATOM 5200 C CA . GLU A 1 673 ? -11.866 22.628 -34.054 1.00 79.94 673 GLU A CA 1
ATOM 5201 C C . GLU A 1 673 ? -11.410 22.606 -32.590 1.00 79.94 673 GLU A C 1
ATOM 5203 O O . GLU A 1 673 ? -10.889 21.597 -32.126 1.00 79.94 673 GLU A O 1
ATOM 5208 N N . PHE A 1 674 ? -11.573 23.714 -31.861 1.00 71.38 674 PHE A N 1
ATOM 5209 C CA . PHE A 1 674 ? -11.246 23.760 -30.434 1.00 71.38 674 PHE A CA 1
ATOM 5210 C C . PHE A 1 674 ? -12.346 23.092 -29.610 1.00 71.38 674 PHE A C 1
ATOM 5212 O O . PHE A 1 674 ? -13.513 23.463 -29.724 1.00 71.38 674 PHE A O 1
ATOM 5219 N N . HIS A 1 675 ? -11.959 22.153 -28.750 1.00 64.88 675 HIS A N 1
ATOM 5220 C CA . HIS A 1 675 ? -12.864 21.502 -27.802 1.00 64.88 675 HIS A CA 1
ATOM 5221 C C . HIS A 1 675 ? -12.551 21.941 -26.367 1.00 64.88 675 HIS A C 1
ATOM 5223 O O . HIS A 1 675 ? -11.494 21.598 -25.838 1.00 64.88 675 HIS A O 1
ATOM 5229 N N . GLU A 1 676 ? -13.474 22.695 -25.768 1.00 56.81 676 GLU A N 1
ATOM 5230 C CA . GLU A 1 676 ? -13.473 23.102 -24.357 1.00 56.81 676 GLU A CA 1
ATOM 5231 C C . GLU A 1 676 ? -14.281 22.077 -23.538 1.00 56.81 676 GLU A C 1
ATOM 5233 O O . GLU A 1 676 ? -15.300 21.579 -24.024 1.00 56.81 676 GLU A O 1
ATOM 5238 N N . SER A 1 677 ? -13.845 21.730 -22.322 1.00 54.44 677 SER A N 1
ATOM 5239 C CA . SER A 1 677 ? -14.673 20.933 -21.407 1.00 54.44 677 SER A CA 1
ATOM 5240 C C . SER A 1 677 ? -15.820 21.793 -20.864 1.00 54.44 677 SER A C 1
ATOM 5242 O O . SER A 1 677 ? -15.619 22.957 -20.516 1.00 54.44 677 SER A O 1
ATOM 5244 N N . GLU A 1 678 ? -17.039 21.244 -20.778 1.00 37.56 678 GLU A N 1
ATOM 5245 C CA . GLU A 1 678 ? -18.077 21.909 -19.984 1.00 37.56 678 GLU A CA 1
ATOM 5246 C C . GLU A 1 678 ? -17.603 21.948 -18.520 1.00 37.56 678 GLU A C 1
ATOM 5248 O O . GLU A 1 678 ? -17.189 20.913 -17.996 1.00 37.56 678 GLU A O 1
ATOM 5253 N N . PRO A 1 679 ? -17.638 23.108 -17.842 1.00 31.47 679 PRO A N 1
ATOM 5254 C CA . PRO A 1 679 ? -17.293 23.165 -16.431 1.00 31.47 679 PRO A CA 1
ATOM 5255 C C . PRO A 1 679 ? -18.323 22.354 -15.635 1.00 31.47 679 PRO A C 1
ATOM 5257 O O . PRO A 1 679 ? -19.523 22.636 -15.709 1.00 31.47 679 PRO A O 1
ATOM 5260 N N . GLU A 1 680 ? -17.850 21.347 -14.896 1.00 33.09 680 GLU A N 1
ATOM 5261 C CA . GLU A 1 680 ? -18.666 20.524 -13.998 1.00 33.09 680 GLU A CA 1
ATOM 5262 C C . GLU A 1 680 ? -19.493 21.416 -13.049 1.00 33.09 680 GLU A C 1
ATOM 5264 O O . GLU A 1 680 ? -18.992 22.396 -12.487 1.00 33.09 680 GLU A O 1
ATOM 5269 N N . LYS A 1 681 ? -20.790 21.106 -12.937 1.00 29.62 681 LYS A N 1
ATOM 5270 C CA . LYS A 1 681 ? -21.779 21.797 -12.099 1.00 29.62 681 LYS A CA 1
ATOM 5271 C C . LYS A 1 681 ? -21.973 21.118 -10.760 1.00 29.62 681 LYS A C 1
ATOM 5273 O O . LYS A 1 681 ? -22.073 19.873 -10.770 1.00 29.62 681 LYS A O 1
#

Nearest PDB structures (foldseek):
  6xz5-assembly1_A  TM=1.720E-01  e=2.917E-02  Yersinia pseudotuberculosis YPIII
  4jnf-assembly1_A  TM=1.614E-01  e=1.301E-01  Escherichia coli K-12
  1dkx-assembly1_A  TM=2.445E-01  e=5.804E-01  Escherichia coli
  3dpo-assembly2_A  TM=2.019E-01  e=5.195E-01  Escherichia coli K-12
  7krw-assembly3_A  TM=2.103E-01  e=2.192E+00  Escherichia coli K-12

Foldseek 3Di:
DDDDPPDPPPPPPPPDDDDDDDDDDDDDDDDDDDDDDDPDDDLDDQVVLVVQQVLQVQLQVLLVVVQVVVVVVVQHPLNCVVVCLVPQQADLQADWAADPDDDPRPSNVSSNVSSVVVVHHIKGKHWADDDSRDIKIWIADPSGRIAIPPDGAGSVCRVVDDRPDDDDDLQRVLVLQQVLQLLLVVLLVVVCVVCVVVVNNVCSCVQQVQLAPPQADALLVADDHNSSNSSNVSCVVQRGKGKHKDWDADPNDTDIKMWIQGPVRFIHIPPASQGRDPPDDPPDDDDHDLVRFDFDDLVLQQVLQVVLVVLVVVVQVVCVVVVQHPVNCLVVCLVPQLAPLQAQWQDDVDDDPHPSSVVSSVVSSSRGRHGKGKHWAAPDRRGIKIWIAGPPVRFIAIPLAGDDPVCRVVDDRRDDDHDDDDQDDDDQVVQQVLQVQLLVLLVVLQVVCCVPVVAHPVCCLVVCQFVAQQDPNAQQQAPPDDGDHSSNSSNVRAHRPNGRWGKHWDQDPVRDIKMKIAGNVRPHIYIPPDDPPDDDDDDDPPVVSVVVVLLVVQVVQQVLQVQLVVLLLVVQVVCVVVVQHPVNCVVVCLLPQLADLNAQQQDQPDDDPRPSSVSSNPRSVVVVHDSQKGKHKADPDDSDIKMWIARPVVRFIHIPPDLDDDSPPSVVDDRPDDDHHDPDD

Secondary structure (DSSP, 8-state):
---SS-SSSSSSSSS------------------------------HHHHHHHHHHHHHHHHHHHHHHHHHHHTT--HHHHHHTTTTTTTTSTT-EEE-TT---SSHHHHHHHHHHHHTT--SEEEEEEESSSS-EEEEEEETT--EEEESSPPPTTGGGTPPTTS----HHHHHHHHHHHHHHHHHHHHHHHHHHHHTT-GGGHHHH-TTTTSTT-EEGGG--SSHHHHHHHHHTTT-TT-EEEEEEEEETTEEEEEEEEE-TTS-EEEES--S--BTTPPTTSPPPP-GGGPPPPPHHHHHHHHHHHHHHHHHHHHHHHHTT--HHHHHHTTTTGGGGSTT-EEE-TT---SSHHHHHHHHHHHHH--S-EEEEEEESSSS-EEEEEEETTT--EEEESSPPPTTTGGG--TTS---PPPP-----HHHHHHHHHHHHHHHHHHHHHHHHHH---HHHHIIIIISTTTTSSS-EE--SS----THHHHHHHHHTTT-TT-EEEEEE-TTS-EEEEEE-TTSS-EEEES---S-SS---S-HHHHHHHHHHHHHHHHHHHHHHHHHHHHHHHHHHHHTT--HHHHHHTTSSGGGGSTT-EEP-TT---SSHHHHHHHHHHHHTT--TTEEEEEEEEETTEEEEEEEETTT--EEEES---S-TTGGGGPPTT---PPPPP-

pLDDT: mean 75.44, std 17.0, range [23.14, 96.75]

Organism: NCBI:txid246199